Protein AF-0000000087012825 (afdb_homodimer)

Radius of gyration: 25.55 Å; Cα contacts (8 Å, |Δi|>4): 1616; chains: 2; bounding box: 47×76×62 Å

Solvent-accessible surface area (backbone atoms only — not comparable to full-atom values): 30825 Å² total; per-residue (Å²): 127,90,66,39,75,54,65,57,85,79,51,54,89,62,51,55,56,51,92,41,82,36,50,63,44,75,69,40,76,46,19,33,30,73,55,86,37,58,28,36,37,40,29,44,40,74,32,66,80,53,78,85,49,40,23,24,49,21,46,31,57,24,30,38,57,40,18,30,42,52,29,71,35,46,37,30,31,42,36,39,42,23,52,45,76,84,51,49,63,60,33,42,50,26,34,39,52,37,28,62,75,63,64,29,17,44,34,43,46,40,45,29,29,40,79,70,38,76,51,46,30,34,36,21,36,19,26,33,53,31,87,65,88,46,40,45,60,72,49,50,73,69,27,30,33,29,36,36,37,33,45,14,33,40,39,35,23,50,47,32,66,76,37,42,71,61,39,44,73,66,64,48,52,67,68,44,36,56,55,26,48,59,34,61,66,49,34,50,40,52,72,59,37,54,69,36,36,89,54,39,45,12,43,45,62,12,37,77,8,0,48,54,30,35,50,33,30,50,10,52,48,32,59,17,17,27,42,31,42,68,89,48,57,52,64,49,69,50,42,52,54,53,25,57,68,67,75,45,59,50,52,22,14,28,5,35,26,16,32,37,34,32,18,86,44,58,67,63,47,44,72,70,35,80,65,41,37,76,28,36,33,30,31,85,50,73,49,20,27,32,38,64,98,75,47,78,44,80,68,88,52,68,37,40,58,60,54,47,52,35,45,73,72,63,71,98,128,89,64,39,76,53,65,58,86,80,50,55,90,63,51,54,57,52,92,42,82,36,51,63,45,76,69,41,77,46,19,33,31,73,55,87,39,57,26,34,38,39,28,42,40,73,34,67,81,54,79,87,48,40,25,25,49,21,49,31,56,25,29,40,57,40,18,32,44,50,30,71,36,46,38,31,31,42,37,38,41,24,50,42,77,84,50,49,64,62,33,42,50,26,34,39,52,38,27,63,77,64,64,30,17,44,33,42,45,40,44,27,27,40,80,72,38,77,52,48,31,32,38,20,36,20,26,34,52,32,87,66,87,45,39,44,61,72,50,50,74,69,26,31,33,29,36,37,37,30,46,13,34,40,39,36,22,49,46,31,66,76,37,42,69,59,39,46,74,65,64,48,52,68,68,44,38,57,55,28,50,58,34,63,67,49,34,50,38,52,72,60,38,55,70,35,34,88,52,40,45,11,42,43,61,11,36,77,9,0,50,55,31,36,49,34,29,50,10,52,46,31,59,18,19,27,43,32,43,67,88,46,56,51,63,50,70,50,42,52,55,54,24,56,69,66,74,46,58,50,53,22,15,28,4,36,27,19,31,37,35,34,19,87,45,59,66,62,46,44,72,71,36,79,63,42,36,77,27,36,32,31,31,82,52,71,51,20,29,34,36,64,97,75,46,78,45,82,69,87,51,68,39,40,59,60,54,47,52,35,45,73,70,63,71,99

Foldseek 3Di:
DDWWFDQCVVCVVLFQADQFPAFDDVVDADTHHDAPADDKFKDKDKDQPADPARLQVQLQQQQVVQLQFQDQWAEKEKEKEACDPVCVNRSSVNVVVNCVVRVYGYRHYTYTHDYPRPHMMMMMMIMHHDHDGADLLQFDAWWFKKKAFAFQLVVLLRCLRPPVVVQVVLPNDPVLSVVSVVSSVLLHCNVLSNQCVVFFSTKFFFFAQIQQQRLLVSLVSNQWEWEFAPVFGHHDPSLVSSCVSLVHDSRGETGRSMMMGTGPCNVSSPVRHDRMTGTTGTHHDGRWYQYPPPGTGNDGHHHRSVVSVCVVVVVD/DDWWFDQCVVCVVLFQADQFPAFDDVVDADTHHDADADDKFKFKDKDQPADPARLQVQLQQQQVVQLQFQDQWAEKEKEKEACDPVCVNRSSVNNVVNCVVRVYGYRHYTYTHDYPRPHMMMMMMIMHHDHDGAFLLQFDAWWFKKKAFAFQLVVLLRCLRPPVVVLVVLPNDPVLSVVSVVSSVLLHCNVLSNQCVVFFSTKFFFFAQIQQQRQLVSLVSNQWEWEFAPVFGHHDPSLVSSCVSLVHDSRGETGRSMMMGTGPCNVSSPVRHDRMTGTTGTHHDGRWYQYPPPGTGNDGGHHRSVVSVCVVVVVD

InterPro domains:
  IPR010918 PurM-like, C-terminal domain [PF02769] (140-286)
  IPR011854 Carbamoyl dehydratase HypE [PIRSF005644] (16-292)
  IPR011854 Carbamoyl dehydratase HypE [PTHR30303] (19-308)
  IPR016188 PurM-like, N-terminal domain [PF00586] (27-119)
  IPR036676 PurM-like, C-terminal domain superfamily [G3DSA:3.90.650.10] (134-299)
  IPR036676 PurM-like, C-terminal domain superfamily [SSF56042] (135-287)
  IPR036921 PurM-like, N-terminal domain superfamily [G3DSA:3.30.1330.10] (8-133)
  IPR036921 PurM-like, N-terminal domain superfamily [SSF55326] (5-115)

pLDDT: mean 94.84, std 7.54, range [42.16, 98.94]

Sequence (632 aa):
MSFGKVPLKEFLHKIPSGNCEICPSVGEDDAILKTTGPYIIVHSDPITESSVDPGFLSIAVACNDVNMKGAPCKWALTTLLLSSRNSLDRILSGINEACKILGCNVVGGHTEVVINLPSDIVVTTAFSTTDKILTARDAKDGDYIVMVGSAGIEGTWILANQFEDYLLKLGVKKETIESAKRFKYDIIVQEKALKVAEYAVGMHDATEGGVLQAILEIAKLSNLKAVINPKLIPVRKETLEITRALSMDYLRLISSGAFLVITRNPEEVVNKVKESNIIGRLIKGEPSLHLEGVGDFNEDFEEELVRFESSYNGRRMSFGKVPLKEFLHKIPSGNCEICPSVGEDDAILKTTGPYIIVHSDPITESSVDPGFLSIAVACNDVNMKGAPCKWALTTLLLSSRNSLDRILSGINEACKILGCNVVGGHTEVVINLPSDIVVTTAFSTTDKILTARDAKDGDYIVMVGSAGIEGTWILANQFEDYLLKLGVKKETIESAKRFKYDIIVQEKALKVAEYAVGMHDATEGGVLQAILEIAKLSNLKAVINPKLIPVRKETLEITRALSMDYLRLISSGAFLVITRNPEEVVNKVKESNIIGRLIKGEPSLHLEGVGDFNEDFEEELVRFESSYNGRR

Secondary structure (DSSP, 8-state):
---EEPPGGGTGGGS---S-SB--BTTB--EEEE--SSEEEEEEEEE-S--S-HHHHHHHHHHHHHHTTTS---EEEEEEEES-GGGHHHHHHHHHHHHHHHT-EEEEEEEEEPTT-SS-EEEEEEEEEESS---GGG--TT-EEEEES-TTHHHHHHHHHHSHHHHHHTT--HHHHHHHHGGGGGG--HHHHHHHGGGEEEEEE--TTHHHHHHHHHHHHHTSEEEE-GGGS---HHHHHHHHHTT--GGGS--TT-EEEEES-HHHHHHHSSSEEEEEEEESSSSEEEETTTEEE-SPPPPHHHHHHHHHTT--/---EEPPGGGTGGGS---S-SB--BTTB--EEEE--SSEEEEEEEEE-S--S-HHHHHHHHHHHHHHTTTS---EEEEEEEES-GGGHHHHHHHHHHHHHHHT-EEEEEEEEEPTT-SS-EEEEEEEEEESS---GGG--TT-EEEEES-TTHHHHHHHHHHSHHHHHHTT--HHHHHHHHGGGGGG--HHHHHHHGGGEEEEEE--TTHHHHHHHHHHHHHTSEEEE-GGGS---HHHHHHHHHTT--GGGS--TT-EEEEES-HHHHHHHSSSEEEEEEEESSSSEEEETTTEEE-SPPPPHHHHHHHHHTT--

Structure (mmCIF, N/CA/C/O backbone):
data_AF-0000000087012825-model_v1
#
loop_
_entity.id
_entity.type
_entity.pdbx_description
1 polymer 'AIR synthase'
#
loop_
_atom_site.group_PDB
_atom_site.id
_atom_site.type_symbol
_atom_site.label_atom_id
_atom_site.label_alt_id
_atom_site.label_comp_id
_atom_site.label_asym_id
_atom_site.label_entity_id
_atom_site.label_seq_id
_atom_site.pdbx_PDB_ins_code
_atom_site.Cartn_x
_atom_site.Cartn_y
_atom_site.Cartn_z
_atom_site.occupancy
_atom_site.B_iso_or_equiv
_atom_site.auth_seq_id
_atom_site.auth_comp_id
_atom_site.auth_asym_id
_atom_site.auth_atom_id
_atom_site.pdbx_PDB_model_num
ATOM 1 N N . MET A 1 1 ? 1.106 2.938 -26.516 1 45 1 MET A N 1
ATOM 2 C CA . MET A 1 1 ? 1.856 3.082 -25.281 1 45 1 MET A CA 1
ATOM 3 C C . MET A 1 1 ? 1.793 1.801 -24.453 1 45 1 MET A C 1
ATOM 5 O O . MET A 1 1 ? 0.728 1.196 -24.312 1 45 1 MET A O 1
ATOM 9 N N . SER A 1 2 ? 2.898 1.119 -24.297 1 60.81 2 SER A N 1
ATOM 10 C CA . SER A 1 2 ? 2.971 -0.2 -23.672 1 60.81 2 SER A CA 1
ATOM 11 C C . SER A 1 2 ? 2.465 -0.164 -22.234 1 60.81 2 SER A C 1
ATOM 13 O O . SER A 1 2 ? 2.885 0.682 -21.438 1 60.81 2 SER A O 1
ATOM 15 N N . PHE A 1 3 ? 1.189 -0.624 -21.938 1 74.31 3 PHE A N 1
ATOM 16 C CA . PHE A 1 3 ? 0.631 -0.677 -20.594 1 74.31 3 PHE A CA 1
ATOM 17 C C . PHE A 1 3 ? 1.07 -1.947 -19.875 1 74.31 3 PHE A C 1
ATOM 19 O O . PHE A 1 3 ? 1.591 -2.873 -20.5 1 74.31 3 PHE A O 1
ATOM 26 N N . GLY A 1 4 ? 1.051 -1.816 -18.609 1 81.94 4 GLY A N 1
ATOM 27 C CA . GLY A 1 4 ? 1.412 -2.963 -17.797 1 81.94 4 GLY A CA 1
ATOM 28 C C . GLY A 1 4 ? 2.598 -2.697 -16.875 1 81.94 4 GLY A C 1
ATOM 29 O O . GLY A 1 4 ? 2.955 -1.542 -16.641 1 81.94 4 GLY A O 1
ATOM 30 N N . LYS A 1 5 ? 3.092 -3.756 -16.312 1 87.06 5 LYS A N 1
ATOM 31 C CA . LYS A 1 5 ? 4.172 -3.672 -15.336 1 87.06 5 LYS A CA 1
ATOM 32 C C . LYS A 1 5 ? 5.453 -3.139 -15.969 1 87.06 5 LYS A C 1
ATOM 34 O O . LYS A 1 5 ? 5.809 -3.531 -17.078 1 87.06 5 LYS A O 1
ATOM 39 N N . VAL A 1 6 ? 6.129 -2.199 -15.273 1 88.88 6 VAL A N 1
ATOM 40 C CA . VAL A 1 6 ? 7.449 -1.717 -15.672 1 88.88 6 VAL A CA 1
ATOM 41 C C . VAL A 1 6 ? 8.531 -2.566 -15.008 1 88.88 6 VAL A C 1
ATOM 43 O O . VAL A 1 6 ? 8.602 -2.645 -13.781 1 88.88 6 VAL A O 1
ATOM 46 N N . PRO A 1 7 ? 9.32 -3.18 -15.836 1 85.44 7 PRO A N 1
ATOM 47 C CA . PRO A 1 7 ? 10.328 -4.07 -15.258 1 85.44 7 PRO A CA 1
ATOM 48 C C . PRO A 1 7 ? 11.273 -3.346 -14.305 1 85.44 7 PRO A C 1
ATOM 50 O O . PRO A 1 7 ? 11.844 -2.311 -14.656 1 85.44 7 PRO A O 1
ATOM 53 N N . LEU A 1 8 ? 11.484 -3.924 -13.172 1 86.12 8 LEU A N 1
ATOM 54 C CA . LEU A 1 8 ? 12.289 -3.342 -12.102 1 86.12 8 LEU A CA 1
ATOM 55 C C . LEU A 1 8 ? 13.711 -3.074 -12.578 1 86.12 8 LEU A C 1
ATOM 57 O O . LEU A 1 8 ? 14.328 -2.082 -12.18 1 86.12 8 LEU A O 1
ATOM 61 N N . LYS A 1 9 ? 14.242 -3.91 -13.391 1 85.19 9 LYS A N 1
ATOM 62 C CA . LYS A 1 9 ? 15.625 -3.805 -13.844 1 85.19 9 LYS A CA 1
ATOM 63 C C . LYS A 1 9 ? 15.883 -2.459 -14.516 1 85.19 9 LYS A C 1
ATOM 65 O O . LYS A 1 9 ? 17.016 -1.979 -14.539 1 85.19 9 LYS A O 1
ATOM 70 N N . GLU A 1 10 ? 14.852 -1.812 -14.969 1 88.69 10 GLU A N 1
ATOM 71 C CA . GLU A 1 10 ? 14.984 -0.574 -15.727 1 88.69 10 GLU A CA 1
ATOM 72 C C . GLU A 1 10 ? 15.25 0.613 -14.812 1 88.69 10 GLU A C 1
ATOM 74 O O . GLU A 1 10 ? 15.742 1.655 -15.258 1 88.69 10 GLU A O 1
ATOM 79 N N . PHE A 1 11 ? 14.891 0.461 -13.477 1 91.06 11 PHE A N 1
ATOM 80 C CA . PHE A 1 11 ? 14.977 1.663 -12.656 1 91.06 11 PHE A CA 1
ATOM 81 C C . PHE A 1 11 ? 15.445 1.323 -11.25 1 91.06 11 PHE A C 1
ATOM 83 O O . PHE A 1 11 ? 15.477 2.191 -10.375 1 91.06 11 PHE A O 1
ATOM 90 N N . LEU A 1 12 ? 15.82 0.103 -11 1 87.12 12 LEU A N 1
ATOM 91 C CA . LEU A 1 12 ? 16.25 -0.352 -9.68 1 87.12 12 LEU A CA 1
ATOM 92 C C . LEU A 1 12 ? 17.359 0.54 -9.133 1 87.12 12 LEU A C 1
ATOM 94 O O . LEU A 1 12 ? 17.375 0.857 -7.945 1 87.12 12 LEU A O 1
ATOM 98 N N . HIS A 1 13 ? 18.266 0.958 -9.945 1 89.19 13 HIS A N 1
ATOM 99 C CA . HIS A 1 13 ? 19.422 1.747 -9.547 1 89.19 13 HIS A CA 1
ATOM 100 C C . HIS A 1 13 ? 19.016 3.139 -9.078 1 89.19 13 HIS A C 1
ATOM 102 O O . HIS A 1 13 ? 19.797 3.846 -8.453 1 89.19 13 HIS A O 1
ATOM 108 N N . LYS A 1 14 ? 17.828 3.527 -9.383 1 91.94 14 LYS A N 1
ATOM 109 C CA . LYS A 1 14 ? 17.344 4.859 -9.031 1 91.94 14 LYS A CA 1
ATOM 110 C C . LYS A 1 14 ? 16.594 4.84 -7.707 1 91.94 14 LYS A C 1
ATOM 112 O O . LYS A 1 14 ? 16.172 5.887 -7.211 1 91.94 14 LYS A O 1
ATOM 117 N N . ILE A 1 15 ? 16.344 3.707 -7.156 1 89.12 15 ILE A N 1
ATOM 118 C CA . ILE A 1 15 ? 15.586 3.557 -5.922 1 89.12 15 ILE A CA 1
ATOM 119 C C . ILE A 1 15 ? 16.516 3.699 -4.719 1 89.12 15 ILE A C 1
ATOM 121 O O . ILE A 1 15 ? 17.578 3.07 -4.672 1 89.12 15 ILE A O 1
ATOM 125 N N . PRO A 1 16 ? 16.203 4.527 -3.766 1 91.25 16 PRO A N 1
ATOM 126 C CA . PRO A 1 16 ? 16.984 4.652 -2.541 1 91.25 16 PRO A CA 1
ATOM 127 C C . PRO A 1 16 ? 16.781 3.488 -1.576 1 91.25 16 PRO A C 1
ATOM 129 O O . PRO A 1 16 ? 16.25 3.684 -0.474 1 91.25 16 PRO A O 1
ATOM 132 N N . SER A 1 17 ? 17.266 2.33 -1.959 1 91.88 17 SER A N 1
ATOM 133 C CA . SER A 1 17 ? 17.047 1.111 -1.185 1 91.88 17 SER A CA 1
ATOM 134 C C . SER A 1 17 ? 18.188 0.895 -0.182 1 91.88 17 SER A C 1
ATOM 136 O O . SER A 1 17 ? 19.266 1.459 -0.33 1 91.88 17 SER A O 1
ATOM 138 N N . GLY A 1 18 ? 17.859 0.145 0.903 1 92.75 18 GLY A N 1
ATOM 139 C CA . GLY A 1 18 ? 18.828 -0.164 1.95 1 92.75 18 GLY A CA 1
ATOM 140 C C . GLY A 1 18 ? 18.172 -0.494 3.279 1 92.75 18 GLY A C 1
ATOM 141 O O . GLY A 1 18 ? 16.938 -0.589 3.369 1 92.75 18 GLY A O 1
ATOM 142 N N . ASN A 1 19 ? 19.062 -0.797 4.25 1 95.25 19 ASN A N 1
ATOM 143 C CA . ASN A 1 19 ? 18.609 -1.106 5.602 1 95.25 19 ASN A CA 1
ATOM 144 C C . ASN A 1 19 ? 17.656 -2.299 5.617 1 95.25 19 ASN A C 1
ATOM 146 O O . ASN A 1 19 ? 16.578 -2.232 6.215 1 95.25 19 ASN A O 1
ATOM 150 N N . CYS A 1 20 ? 17.922 -3.27 4.84 1 95.62 20 CYS A N 1
ATOM 151 C CA . CYS A 1 20 ? 17.125 -4.488 4.746 1 95.62 20 CYS A CA 1
ATOM 152 C C . CYS A 1 20 ? 18.031 -5.719 4.664 1 95.62 20 CYS A C 1
ATOM 154 O O . CYS A 1 20 ? 19.156 -5.645 4.16 1 95.62 20 CYS A O 1
ATOM 156 N N . GLU A 1 21 ? 17.625 -6.82 5.227 1 95 21 GLU A N 1
ATOM 157 C CA . GLU A 1 21 ? 18.312 -8.102 5.066 1 95 21 GLU A CA 1
ATOM 158 C C . GLU A 1 21 ? 18.156 -8.633 3.645 1 95 21 GLU A C 1
ATOM 160 O O . GLU A 1 21 ? 19.094 -9.18 3.074 1 95 21 GLU A O 1
ATOM 165 N N . ILE A 1 22 ? 16.984 -8.578 3.158 1 94.19 22 ILE A N 1
ATOM 166 C CA . ILE A 1 22 ? 16.656 -8.797 1.755 1 94.19 22 ILE A CA 1
ATOM 167 C C . ILE A 1 22 ? 16 -7.543 1.174 1 94.19 22 ILE A C 1
ATOM 169 O O . ILE A 1 22 ? 14.914 -7.148 1.597 1 94.19 22 ILE A O 1
ATOM 173 N N . CYS A 1 23 ? 16.703 -6.914 0.229 1 93.19 23 CYS A N 1
ATOM 174 C CA . CYS A 1 23 ? 16.266 -5.676 -0.406 1 93.19 23 CYS A CA 1
ATOM 175 C C . CYS A 1 23 ? 15.695 -5.945 -1.794 1 93.19 23 CYS A C 1
ATOM 177 O O . CYS A 1 23 ? 15.805 -7.062 -2.307 1 93.19 23 CYS A O 1
ATOM 179 N N . PRO A 1 24 ? 14.984 -4.977 -2.359 1 87.75 24 PRO A N 1
ATOM 180 C CA . PRO A 1 24 ? 14.406 -5.164 -3.689 1 87.75 24 PRO A CA 1
ATOM 181 C C . PRO A 1 24 ? 15.43 -5.609 -4.727 1 87.75 24 PRO A C 1
ATOM 183 O O . PRO A 1 24 ? 16.531 -5.059 -4.789 1 87.75 24 PRO A O 1
ATOM 186 N N . SER A 1 25 ? 15.031 -6.562 -5.453 1 88.06 25 SER A N 1
ATOM 187 C CA . SER A 1 25 ? 15.805 -7.098 -6.57 1 88.06 25 SER A CA 1
ATOM 188 C C . SER A 1 25 ? 14.914 -7.871 -7.539 1 88.06 25 SER A C 1
ATOM 190 O O . SER A 1 25 ? 13.789 -8.234 -7.199 1 88.06 25 SER A O 1
ATOM 192 N N . VAL A 1 26 ? 15.445 -8.039 -8.742 1 80.75 26 VAL A N 1
ATOM 193 C CA . VAL A 1 26 ? 14.703 -8.828 -9.711 1 80.75 26 VAL A CA 1
ATOM 194 C C . VAL A 1 26 ? 14.438 -10.227 -9.156 1 80.75 26 VAL A C 1
ATOM 196 O O . VAL A 1 26 ? 15.367 -10.906 -8.719 1 80.75 26 VAL A O 1
ATOM 199 N N . GLY A 1 27 ? 13.195 -10.531 -9.094 1 81.94 27 GLY A N 1
ATOM 200 C CA . GLY A 1 27 ? 12.836 -11.852 -8.602 1 81.94 27 GLY A CA 1
ATOM 201 C C . GLY A 1 27 ? 12.562 -11.875 -7.109 1 81.94 27 GLY A C 1
ATOM 202 O O . GLY A 1 27 ? 12.055 -12.867 -6.578 1 81.94 27 GLY A O 1
ATOM 203 N N . GLU A 1 28 ? 12.969 -10.836 -6.477 1 86.62 28 GLU A N 1
ATOM 204 C CA . GLU A 1 28 ? 12.68 -10.695 -5.055 1 86.62 28 GLU A CA 1
ATOM 205 C C . GLU A 1 28 ? 11.422 -9.859 -4.828 1 86.62 28 GLU A C 1
ATOM 207 O O . GLU A 1 28 ? 11.453 -8.633 -4.973 1 86.62 28 GLU A O 1
ATOM 212 N N . ASP A 1 29 ? 10.352 -10.492 -4.422 1 85.5 29 ASP A N 1
ATOM 213 C CA . ASP A 1 29 ? 9.062 -9.797 -4.375 1 85.5 29 ASP A CA 1
ATOM 214 C C . ASP A 1 29 ? 8.781 -9.266 -2.971 1 85.5 29 ASP A C 1
ATOM 216 O O . ASP A 1 29 ? 7.906 -8.422 -2.787 1 85.5 29 ASP A O 1
ATOM 220 N N . ASP A 1 30 ? 9.492 -9.805 -2.01 1 88.19 30 ASP A N 1
ATOM 221 C CA . ASP A 1 30 ? 9.32 -9.359 -0.63 1 88.19 30 ASP A CA 1
ATOM 222 C C . ASP A 1 30 ? 10.602 -8.719 -0.095 1 88.19 30 ASP A C 1
ATOM 224 O O . ASP A 1 30 ? 11.695 -9.031 -0.561 1 88.19 30 ASP A O 1
ATOM 228 N N . ALA A 1 31 ? 10.43 -7.887 0.853 1 93 31 ALA A N 1
ATOM 229 C CA . ALA A 1 31 ? 11.562 -7.441 1.664 1 93 31 ALA A CA 1
ATOM 230 C C . ALA A 1 31 ? 11.57 -8.133 3.023 1 93 31 ALA A C 1
ATOM 232 O O . ALA A 1 31 ? 10.516 -8.508 3.541 1 93 31 ALA A O 1
ATOM 233 N N . ILE A 1 32 ? 12.734 -8.398 3.527 1 96.31 32 ILE A N 1
ATOM 234 C CA . ILE A 1 32 ? 12.922 -8.859 4.898 1 96.31 32 ILE A CA 1
ATOM 235 C C . ILE A 1 32 ? 13.719 -7.82 5.688 1 96.31 32 ILE A C 1
ATOM 237 O O . ILE A 1 32 ? 14.812 -7.418 5.273 1 96.31 32 ILE A O 1
ATOM 241 N N . LEU A 1 33 ? 13.125 -7.383 6.754 1 96.88 33 LEU A N 1
ATOM 242 C CA . LEU A 1 33 ? 13.688 -6.312 7.566 1 96.88 33 LEU A CA 1
ATOM 243 C C . LEU A 1 33 ? 13.977 -6.797 8.984 1 96.88 33 LEU A C 1
ATOM 245 O O . LEU A 1 33 ? 13.234 -7.617 9.523 1 96.88 33 LEU A O 1
ATOM 249 N N . LYS A 1 34 ? 14.977 -6.246 9.578 1 95.56 34 LYS A N 1
ATOM 250 C CA . LYS A 1 34 ? 15.289 -6.582 10.961 1 95.56 34 LYS A CA 1
ATOM 251 C C . LYS A 1 34 ? 14.516 -5.699 11.938 1 95.56 34 LYS A C 1
ATOM 253 O O . LYS A 1 34 ? 14.438 -4.484 11.75 1 95.56 34 LYS A O 1
ATOM 258 N N . THR A 1 35 ? 13.922 -6.367 12.922 1 92.06 35 THR A N 1
ATOM 259 C CA . THR A 1 35 ? 13.211 -5.602 13.938 1 92.06 35 THR A CA 1
ATOM 260 C C . THR A 1 35 ? 14.164 -5.156 15.047 1 92.06 35 THR A C 1
ATOM 262 O O . THR A 1 35 ? 15.102 -5.875 15.398 1 92.06 35 THR A O 1
ATOM 265 N N . THR A 1 36 ? 13.969 -3.922 15.531 1 87.62 36 THR A N 1
ATOM 266 C CA . THR A 1 36 ? 14.781 -3.428 16.641 1 87.62 36 THR A CA 1
ATOM 267 C C . THR A 1 36 ? 13.914 -3.186 17.875 1 87.62 36 THR A C 1
ATOM 269 O O . THR A 1 36 ? 14.391 -2.639 18.875 1 87.62 36 THR A O 1
ATOM 272 N N . GLY A 1 37 ? 12.68 -3.504 17.891 1 89.12 37 GLY A N 1
ATOM 273 C CA . GLY A 1 37 ? 11.766 -3.301 19 1 89.12 37 GLY A CA 1
ATOM 274 C C . GLY A 1 37 ? 10.57 -4.234 18.969 1 89.12 37 GLY A C 1
ATOM 275 O O . GLY A 1 37 ? 10.359 -4.949 17.984 1 89.12 37 GLY A O 1
ATOM 276 N N . PRO A 1 38 ? 9.789 -4.16 20.062 1 94.69 38 PRO A N 1
ATOM 277 C CA . PRO A 1 38 ? 8.688 -5.117 20.203 1 94.69 38 PRO A CA 1
ATOM 278 C C . PRO A 1 38 ? 7.457 -4.727 19.391 1 94.69 38 PRO A C 1
ATOM 280 O O . PRO A 1 38 ? 6.52 -5.52 19.266 1 94.69 38 PRO A O 1
ATOM 283 N N . TYR A 1 39 ? 7.441 -3.471 18.812 1 96.69 39 TYR A N 1
ATOM 284 C CA . TYR A 1 39 ? 6.25 -3.025 18.094 1 96.69 39 TYR A CA 1
ATOM 285 C C . TYR A 1 39 ? 6.602 -2.525 16.703 1 96.69 39 TYR A C 1
ATOM 287 O O . TYR A 1 39 ? 7.672 -1.954 16.5 1 96.69 39 TYR A O 1
ATOM 295 N N . ILE A 1 40 ? 5.695 -2.777 15.797 1 97.19 40 ILE A N 1
ATOM 296 C CA . ILE A 1 40 ? 5.758 -2.264 14.438 1 97.19 40 ILE A CA 1
ATOM 297 C C . ILE A 1 40 ? 4.715 -1.165 14.25 1 97.19 40 ILE A C 1
ATOM 299 O O . ILE A 1 40 ? 3.549 -1.338 14.617 1 97.19 40 ILE A O 1
ATOM 303 N N . ILE A 1 41 ? 5.105 -0.011 13.781 1 97.5 41 ILE A N 1
ATOM 304 C CA . ILE A 1 41 ? 4.207 1.055 13.352 1 97.5 41 ILE A CA 1
ATOM 305 C C . ILE A 1 41 ? 4.027 1 11.836 1 97.5 41 ILE A C 1
ATOM 307 O O . ILE A 1 41 ? 5.008 0.931 11.094 1 97.5 41 ILE A O 1
ATOM 311 N N . VAL A 1 42 ? 2.795 1.031 11.352 1 97.62 42 VAL A N 1
ATOM 312 C CA . VAL A 1 42 ? 2.594 0.94 9.906 1 97.62 42 VAL A CA 1
ATOM 313 C C . VAL A 1 42 ? 1.449 1.858 9.484 1 97.62 42 VAL A C 1
ATOM 315 O O . VAL A 1 42 ? 0.484 2.041 10.227 1 97.62 42 VAL A O 1
ATOM 318 N N . HIS A 1 43 ? 1.571 2.467 8.32 1 97.38 43 HIS A N 1
ATOM 319 C CA . HIS A 1 43 ? 0.599 3.389 7.742 1 97.38 43 HIS A CA 1
ATOM 320 C C . HIS A 1 43 ? 0.654 3.365 6.215 1 97.38 43 HIS A C 1
ATOM 322 O O . HIS A 1 43 ? 1.729 3.215 5.633 1 97.38 43 HIS A O 1
ATOM 328 N N . SER A 1 44 ? -0.5 3.447 5.559 1 96.94 44 SER A N 1
ATOM 329 C CA . SER A 1 44 ? -0.55 3.557 4.105 1 96.94 44 SER A CA 1
ATOM 330 C C . SER A 1 44 ? -1.439 4.715 3.666 1 96.94 44 SER A C 1
ATOM 332 O O . SER A 1 44 ? -2.506 4.941 4.242 1 96.94 44 SER A O 1
ATOM 334 N N . ASP A 1 45 ? -0.973 5.438 2.68 1 95.31 45 ASP A N 1
ATOM 335 C CA . ASP A 1 45 ? -1.736 6.562 2.145 1 95.31 45 ASP A CA 1
ATOM 336 C C . ASP A 1 45 ? -1.442 6.766 0.659 1 95.31 45 ASP A C 1
ATOM 338 O O . ASP A 1 45 ? -0.297 6.633 0.224 1 95.31 45 ASP A O 1
ATOM 342 N N . PRO A 1 46 ? -2.486 7.145 -0.118 1 96.12 46 PRO A N 1
ATOM 343 C CA . PRO A 1 46 ? -2.281 7.449 -1.536 1 96.12 46 PRO A CA 1
ATOM 344 C C . PRO A 1 46 ? -2.154 8.945 -1.806 1 96.12 46 PRO A C 1
ATOM 346 O O . PRO A 1 46 ? -2.658 9.766 -1.029 1 96.12 46 PRO A O 1
ATOM 349 N N . ILE A 1 47 ? -1.416 9.297 -2.822 1 95.69 47 ILE A N 1
ATOM 350 C CA . ILE A 1 47 ? -1.486 10.594 -3.488 1 95.69 47 ILE A CA 1
ATOM 351 C C . ILE A 1 47 ? -2.178 10.445 -4.84 1 95.69 47 ILE A C 1
ATOM 353 O O . ILE A 1 47 ? -1.635 9.82 -5.758 1 95.69 47 ILE A O 1
ATOM 357 N N . THR A 1 48 ? -3.41 10.961 -5.004 1 89.81 48 THR A N 1
ATOM 358 C CA . THR A 1 48 ? -4.203 10.742 -6.211 1 89.81 48 THR A CA 1
ATOM 359 C C . THR A 1 48 ? -4.34 12.031 -7.004 1 89.81 48 THR A C 1
ATOM 361 O O . THR A 1 48 ? -4.688 12.008 -8.188 1 89.81 48 THR A O 1
ATOM 364 N N . GLU A 1 49 ? -4.301 13.227 -6.477 1 71.06 49 GLU A N 1
ATOM 365 C CA . GLU A 1 49 ? -4.633 14.484 -7.137 1 71.06 49 GLU A CA 1
ATOM 366 C C . GLU A 1 49 ? -3.391 15.344 -7.352 1 71.06 49 GLU A C 1
ATOM 368 O O . GLU A 1 49 ? -3.443 16.359 -8.047 1 71.06 49 GLU A O 1
ATOM 373 N N . SER A 1 50 ? -2.348 14.938 -6.844 1 63.47 50 SER A N 1
ATOM 374 C CA . SER A 1 50 ? -1.253 15.906 -6.875 1 63.47 50 SER A CA 1
ATOM 375 C C . SER A 1 50 ? -0.432 15.773 -8.156 1 63.47 50 SER A C 1
ATOM 377 O O . SER A 1 50 ? 0.156 14.719 -8.414 1 63.47 50 SER A O 1
ATOM 379 N N . SER A 1 51 ? -0.458 16.875 -8.812 1 68.19 51 SER A N 1
ATOM 380 C CA . SER A 1 51 ? 0.368 16.906 -10.016 1 68.19 51 SER A CA 1
ATOM 381 C C . SER A 1 51 ? 1.729 17.531 -9.734 1 68.19 51 SER A C 1
ATOM 383 O O . SER A 1 51 ? 2.658 17.391 -10.531 1 68.19 51 SER A O 1
ATOM 385 N N . VAL A 1 52 ? 1.948 18.141 -8.672 1 85.44 52 VAL A N 1
ATOM 386 C CA . VAL A 1 52 ? 3.158 18.953 -8.531 1 85.44 52 VAL A CA 1
ATOM 387 C C . VAL A 1 52 ? 4.344 18.047 -8.211 1 85.44 52 VAL A C 1
ATOM 389 O O . VAL A 1 52 ? 5.348 18.047 -8.922 1 85.44 52 VAL A O 1
ATOM 392 N N . ASP A 1 53 ? 4.379 17.172 -7.262 1 94.5 53 ASP A N 1
ATOM 393 C CA . ASP A 1 53 ? 5.441 16.25 -6.879 1 94.5 53 ASP A CA 1
ATOM 394 C C . ASP A 1 53 ? 4.891 15.094 -6.047 1 94.5 53 ASP A C 1
ATOM 396 O O . ASP A 1 53 ? 5.207 14.969 -4.859 1 94.5 53 ASP A O 1
ATOM 400 N N . PRO A 1 54 ? 4.234 14.297 -6.793 1 96.31 54 PRO A N 1
ATOM 401 C CA . PRO A 1 54 ? 3.566 13.227 -6.047 1 96.31 54 PRO A CA 1
ATOM 402 C C . PRO A 1 54 ? 4.555 12.266 -5.379 1 96.31 54 PRO A C 1
ATOM 404 O O . PRO A 1 54 ? 4.234 11.672 -4.352 1 96.31 54 PRO A O 1
ATOM 407 N N . GLY A 1 55 ? 5.789 12.102 -5.949 1 97.38 55 GLY A N 1
ATOM 408 C CA . GLY A 1 55 ? 6.797 11.25 -5.332 1 97.38 55 GLY A CA 1
ATOM 409 C C . GLY A 1 55 ? 7.254 11.758 -3.977 1 97.38 55 GLY A C 1
ATOM 410 O O . GLY A 1 55 ? 7.223 11.023 -2.988 1 97.38 55 GLY A O 1
ATOM 411 N N . PHE A 1 56 ? 7.609 13.039 -3.934 1 97.94 56 PHE A N 1
ATOM 412 C CA . PHE A 1 56 ? 8.047 13.68 -2.695 1 97.94 56 PHE A CA 1
ATOM 413 C C . PHE A 1 56 ? 6.93 13.656 -1.656 1 97.94 56 PHE A C 1
ATOM 415 O O . PHE A 1 56 ? 7.148 13.258 -0.511 1 97.94 56 PHE A O 1
ATOM 422 N N . LEU A 1 57 ? 5.781 14.055 -2.09 1 97.81 57 LEU A N 1
ATOM 423 C CA . LEU A 1 57 ? 4.645 14.203 -1.188 1 97.81 57 LEU A CA 1
ATOM 424 C C . LEU A 1 57 ? 4.234 12.859 -0.6 1 97.81 57 LEU A C 1
ATOM 426 O O . LEU A 1 57 ? 3.887 12.773 0.58 1 97.81 57 LEU A O 1
ATOM 430 N N . SER A 1 58 ? 4.254 11.836 -1.403 1 97.75 58 SER A N 1
ATOM 431 C CA . SER A 1 58 ? 3.809 10.516 -0.965 1 97.75 58 SER A CA 1
ATOM 432 C C . SER A 1 58 ? 4.664 10 0.189 1 97.75 58 SER A C 1
ATOM 434 O O . SER A 1 58 ? 4.141 9.438 1.154 1 97.75 58 SER A O 1
ATOM 436 N N . ILE A 1 59 ? 5.965 10.203 0.114 1 98.5 59 ILE A N 1
ATOM 437 C CA . ILE A 1 59 ? 6.879 9.781 1.168 1 98.5 59 ILE A CA 1
ATOM 438 C C . ILE A 1 59 ? 6.703 10.672 2.395 1 98.5 59 ILE A C 1
ATOM 440 O O . ILE A 1 59 ? 6.57 10.172 3.516 1 98.5 59 ILE A O 1
ATOM 444 N N . ALA A 1 60 ? 6.664 11.93 2.18 1 98.25 60 ALA A N 1
ATOM 445 C CA . ALA A 1 60 ? 6.602 12.906 3.264 1 98.25 60 ALA A CA 1
ATOM 446 C C . ALA A 1 60 ? 5.375 12.68 4.141 1 98.25 60 ALA A C 1
ATOM 448 O O . ALA A 1 60 ? 5.488 12.57 5.363 1 98.25 60 ALA A O 1
ATOM 449 N N . VAL A 1 61 ? 4.215 12.586 3.527 1 97.5 61 VAL A N 1
ATOM 450 C CA . VAL A 1 61 ? 2.963 12.539 4.273 1 97.5 61 VAL A CA 1
ATOM 451 C C . VAL A 1 61 ? 2.818 11.18 4.961 1 97.5 61 VAL A C 1
ATOM 453 O O . VAL A 1 61 ? 2.35 11.102 6.102 1 97.5 61 VAL A O 1
ATOM 456 N N . ALA A 1 62 ? 3.193 10.125 4.301 1 98 62 ALA A N 1
ATOM 457 C CA . ALA A 1 62 ? 3.133 8.805 4.926 1 98 62 ALA A CA 1
ATOM 458 C C . ALA A 1 62 ? 4.062 8.727 6.133 1 98 62 ALA A C 1
ATOM 460 O O . ALA A 1 62 ? 3.693 8.18 7.172 1 98 62 ALA A O 1
ATOM 461 N N . CYS A 1 63 ? 5.238 9.242 6.008 1 98.62 63 CYS A N 1
ATOM 462 C CA . CYS A 1 63 ? 6.215 9.203 7.09 1 98.62 63 CYS A CA 1
ATOM 463 C C . CYS A 1 63 ? 5.789 10.102 8.242 1 98.62 63 CYS A C 1
ATOM 465 O O . CYS A 1 63 ? 6.062 9.797 9.406 1 98.62 63 CYS A O 1
ATOM 467 N N . ASN A 1 64 ? 5.109 11.227 7.914 1 98.69 64 ASN A N 1
ATOM 468 C CA . ASN A 1 64 ? 4.566 12.062 8.977 1 98.69 64 ASN A CA 1
ATOM 469 C C . ASN A 1 64 ? 3.703 11.258 9.938 1 98.69 64 ASN A C 1
ATOM 471 O O . ASN A 1 64 ? 3.779 11.445 11.156 1 98.69 64 ASN A O 1
ATOM 475 N N . ASP A 1 65 ? 2.891 10.398 9.414 1 97.75 65 ASP A N 1
ATOM 476 C CA . ASP A 1 65 ? 2.018 9.578 10.25 1 97.75 65 ASP A CA 1
ATOM 477 C C . ASP A 1 65 ? 2.832 8.688 11.18 1 97.75 65 ASP A C 1
ATOM 479 O O . ASP A 1 65 ? 2.506 8.547 12.359 1 97.75 65 ASP A O 1
ATOM 483 N N . VAL A 1 66 ? 3.857 8.047 10.688 1 98.06 66 VAL A N 1
ATOM 484 C CA . VAL A 1 66 ? 4.734 7.223 11.516 1 98.06 66 VAL A CA 1
ATOM 485 C C . VAL A 1 66 ? 5.344 8.078 12.625 1 98.06 66 VAL A C 1
ATOM 487 O O . VAL A 1 66 ? 5.422 7.637 13.773 1 98.06 66 VAL A O 1
ATOM 490 N N . ASN A 1 67 ? 5.75 9.273 12.289 1 98.56 67 ASN A N 1
ATOM 491 C CA . ASN A 1 67 ? 6.359 10.188 13.25 1 98.56 67 ASN A CA 1
ATOM 492 C C . ASN A 1 67 ? 5.402 10.531 14.383 1 98.56 67 ASN A C 1
ATOM 494 O O . ASN A 1 67 ? 5.832 10.758 15.516 1 98.56 67 ASN A O 1
ATOM 498 N N . MET A 1 68 ? 4.062 10.539 14.109 1 97.94 68 MET A N 1
ATOM 499 C CA . MET A 1 68 ? 3.066 10.844 15.133 1 97.94 68 MET A CA 1
ATOM 500 C C . MET A 1 68 ? 3.068 9.789 16.234 1 97.94 68 MET A C 1
ATOM 502 O O . MET A 1 68 ? 2.496 9.992 17.297 1 97.94 68 MET A O 1
ATOM 506 N N . LYS A 1 69 ? 3.697 8.664 15.945 1 97.56 69 LYS A N 1
ATOM 507 C CA . LYS A 1 69 ? 3.789 7.605 16.953 1 97.56 69 LYS A CA 1
ATOM 508 C C . LYS A 1 69 ? 5.133 7.645 17.672 1 97.56 69 LYS A C 1
ATOM 510 O O . LYS A 1 69 ? 5.469 6.723 18.406 1 97.56 69 LYS A O 1
ATOM 515 N N . GLY A 1 70 ? 5.887 8.68 17.406 1 97.31 70 GLY A N 1
ATOM 516 C CA . GLY A 1 70 ? 7.098 8.953 18.172 1 97.31 70 GLY A CA 1
ATOM 517 C C . GLY A 1 70 ? 8.32 8.227 17.625 1 97.31 70 GLY A C 1
ATOM 518 O O . GLY A 1 70 ? 9.32 8.07 18.328 1 97.31 70 GLY A O 1
ATOM 519 N N . ALA A 1 71 ? 8.281 7.73 16.438 1 97.62 71 ALA A N 1
ATOM 520 C CA . ALA A 1 71 ? 9.391 6.984 15.852 1 97.62 71 ALA A CA 1
ATOM 521 C C . ALA A 1 71 ? 9.805 7.586 14.508 1 97.62 71 ALA A C 1
ATOM 523 O O . ALA A 1 71 ? 8.969 8.141 13.789 1 97.62 71 ALA A O 1
ATOM 524 N N . PRO A 1 72 ? 11.086 7.555 14.211 1 98.25 72 PRO A N 1
ATOM 525 C CA . PRO A 1 72 ? 11.469 7.934 12.852 1 98.25 72 PRO A CA 1
ATOM 526 C C . PRO A 1 72 ? 10.969 6.945 11.797 1 98.25 72 PRO A C 1
ATOM 528 O O . PRO A 1 72 ? 10.852 5.75 12.07 1 98.25 72 PRO A O 1
ATOM 531 N N . CYS A 1 73 ? 10.625 7.43 10.656 1 98.5 73 CYS A N 1
ATOM 532 C CA . CYS A 1 73 ? 10.289 6.547 9.547 1 98.5 73 CYS A CA 1
ATOM 533 C C . CYS A 1 73 ? 11.523 5.805 9.047 1 98.5 73 CYS A C 1
ATOM 535 O O . CYS A 1 73 ? 12.516 6.426 8.648 1 98.5 73 CYS A O 1
ATOM 537 N N . LYS A 1 74 ? 11.5 4.492 9.016 1 98.25 74 LYS A N 1
ATOM 538 C CA . LYS A 1 74 ? 12.68 3.721 8.633 1 98.25 74 LYS A CA 1
ATOM 539 C C . LYS A 1 74 ? 12.562 3.215 7.199 1 98.25 74 LYS A C 1
ATOM 541 O O . LYS A 1 74 ? 13.555 3.174 6.465 1 98.25 74 LYS A O 1
ATOM 546 N N . TRP A 1 75 ? 11.344 2.781 6.863 1 98.25 75 TRP A N 1
ATOM 547 C CA . TRP A 1 75 ? 11.156 2.104 5.586 1 98.25 75 TRP A CA 1
ATOM 548 C C . TRP A 1 75 ? 9.883 2.584 4.895 1 98.25 75 TRP A C 1
ATOM 550 O O . TRP A 1 75 ? 8.953 3.057 5.555 1 98.25 75 TRP A O 1
ATOM 560 N N . ALA A 1 76 ? 9.883 2.445 3.596 1 98.31 76 ALA A N 1
ATOM 561 C CA . ALA A 1 76 ? 8.695 2.715 2.789 1 98.31 76 ALA A CA 1
ATOM 562 C C . ALA A 1 76 ? 8.555 1.696 1.66 1 98.31 76 ALA A C 1
ATOM 564 O O . ALA A 1 76 ? 9.555 1.227 1.112 1 98.31 76 ALA A O 1
ATOM 565 N N . LEU A 1 77 ? 7.344 1.271 1.389 1 98.06 77 LEU A N 1
ATOM 566 C CA . LEU A 1 77 ? 6.973 0.616 0.14 1 98.06 77 LEU A CA 1
ATOM 567 C C . LEU A 1 77 ? 6.16 1.556 -0.744 1 98.06 77 LEU A C 1
ATOM 569 O O . LEU A 1 77 ? 5.238 2.225 -0.267 1 98.06 77 LEU A O 1
ATOM 573 N N . THR A 1 78 ? 6.496 1.569 -2.059 1 97.88 78 THR A N 1
ATOM 574 C CA . THR A 1 78 ? 5.785 2.475 -2.953 1 97.88 78 THR A CA 1
ATOM 575 C C . THR A 1 78 ? 5.188 1.711 -4.133 1 97.88 78 THR A C 1
ATOM 577 O O . THR A 1 78 ? 5.887 0.945 -4.801 1 97.88 78 THR A O 1
ATOM 580 N N . THR A 1 79 ? 3.938 1.827 -4.312 1 97.75 79 THR A N 1
ATOM 581 C CA . THR A 1 79 ? 3.25 1.364 -5.512 1 97.75 79 THR A CA 1
ATOM 582 C C . THR A 1 79 ? 2.963 2.531 -6.453 1 97.75 79 THR A C 1
ATOM 584 O O . THR A 1 79 ? 2.164 3.412 -6.133 1 97.75 79 THR A O 1
ATOM 587 N N . LEU A 1 80 ? 3.641 2.512 -7.625 1 97.38 80 LEU A N 1
ATOM 588 C CA . LEU A 1 80 ? 3.496 3.568 -8.617 1 97.38 80 LEU A CA 1
ATOM 589 C C . LEU A 1 80 ? 2.541 3.143 -9.734 1 97.38 80 LEU A C 1
ATOM 591 O O . LEU A 1 80 ? 2.842 2.221 -10.492 1 97.38 80 LEU A O 1
ATOM 595 N N . LEU A 1 81 ? 1.393 3.752 -9.766 1 96.62 81 LEU A N 1
ATOM 596 C CA . LEU A 1 81 ? 0.446 3.611 -10.867 1 96.62 81 LEU A CA 1
ATOM 597 C C . LEU A 1 81 ? 0.528 4.805 -11.812 1 96.62 81 LEU A C 1
ATOM 599 O O . LEU A 1 81 ? 0.09 5.906 -11.469 1 96.62 81 LEU A O 1
ATOM 603 N N . LEU A 1 82 ? 1.078 4.562 -13.008 1 95.81 82 LEU A N 1
ATOM 604 C CA . LEU A 1 82 ? 1.452 5.648 -13.906 1 95.81 82 LEU A CA 1
ATOM 605 C C . LEU A 1 82 ? 0.461 5.766 -15.062 1 95.81 82 LEU A C 1
ATOM 607 O O . LEU A 1 82 ? 0.004 4.754 -15.602 1 95.81 82 LEU A O 1
ATOM 611 N N . SER A 1 83 ? 0.103 7.055 -15.414 1 92.56 83 SER A N 1
ATOM 612 C CA . SER A 1 83 ? -0.641 7.305 -16.641 1 92.56 83 SER A CA 1
ATOM 613 C C . SER A 1 83 ? 0.255 7.168 -17.859 1 92.56 83 SER A C 1
ATOM 615 O O . SER A 1 83 ? -0.22 6.844 -18.953 1 92.56 83 SER A O 1
ATOM 617 N N . SER A 1 84 ? 1.498 7.461 -17.672 1 93 84 SER A N 1
ATOM 618 C CA . SER A 1 84 ? 2.523 7.355 -18.703 1 93 84 SER A CA 1
ATOM 619 C C . SER A 1 84 ? 3.881 7.008 -18.094 1 93 84 SER A C 1
ATOM 621 O O . SER A 1 84 ? 4.227 7.488 -17.016 1 93 84 SER A O 1
ATOM 623 N N . ARG A 1 85 ? 4.605 6.242 -18.844 1 93.81 85 ARG A N 1
ATOM 624 C CA . ARG A 1 85 ? 5.945 5.871 -18.391 1 93.81 85 ARG A CA 1
ATOM 625 C C . ARG A 1 85 ? 6.828 7.102 -18.234 1 93.81 85 ARG A C 1
ATOM 627 O O . ARG A 1 85 ? 7.809 7.078 -17.484 1 93.81 85 ARG A O 1
ATOM 634 N N . ASN A 1 86 ? 6.477 8.188 -18.891 1 94 86 ASN A N 1
ATOM 635 C CA . ASN A 1 86 ? 7.281 9.398 -18.906 1 94 86 ASN A CA 1
ATOM 636 C C . ASN A 1 86 ? 7.363 10.047 -17.531 1 94 86 ASN A C 1
ATOM 638 O O . ASN A 1 86 ? 8.242 10.883 -17.281 1 94 86 ASN A O 1
ATOM 642 N N . SER A 1 87 ? 6.465 9.719 -16.656 1 93.88 87 SER A N 1
ATOM 643 C CA . SER A 1 87 ? 6.426 10.344 -15.344 1 93.88 87 SER A CA 1
ATOM 644 C C . SER A 1 87 ? 7.332 9.625 -14.352 1 93.88 87 SER A C 1
ATOM 646 O O . SER A 1 87 ? 7.609 10.133 -13.266 1 93.88 87 SER A O 1
ATOM 648 N N . LEU A 1 88 ? 7.848 8.477 -14.711 1 96.12 88 LEU A N 1
ATOM 649 C CA . LEU A 1 88 ? 8.531 7.586 -13.773 1 96.12 88 LEU A CA 1
ATOM 650 C C . LEU A 1 88 ? 9.742 8.273 -13.156 1 96.12 88 LEU A C 1
ATOM 652 O O . LEU A 1 88 ? 9.875 8.32 -11.93 1 96.12 88 LEU A O 1
ATOM 656 N N . ASP A 1 89 ? 10.578 8.867 -13.969 1 96.44 89 ASP A N 1
ATOM 657 C CA . ASP A 1 89 ? 11.82 9.453 -13.484 1 96.44 89 ASP A CA 1
ATOM 658 C C . ASP A 1 89 ? 11.547 10.602 -12.516 1 96.44 89 ASP A C 1
ATOM 660 O O . ASP A 1 89 ? 12.234 10.742 -11.508 1 96.44 89 ASP A O 1
ATOM 664 N N . ARG A 1 90 ? 10.609 11.414 -12.859 1 95.62 90 ARG A N 1
ATOM 665 C CA . ARG A 1 90 ? 10.258 12.547 -12 1 95.62 90 ARG A CA 1
ATOM 666 C C . ARG A 1 90 ? 9.734 12.07 -10.648 1 95.62 90 ARG A C 1
ATOM 668 O O . ARG A 1 90 ? 10.094 12.625 -9.609 1 95.62 90 ARG A O 1
ATOM 675 N N . ILE A 1 91 ? 8.883 11.109 -10.672 1 96.94 91 ILE A N 1
ATOM 676 C CA . ILE A 1 91 ? 8.297 10.578 -9.445 1 96.94 91 ILE A CA 1
ATOM 677 C C . ILE A 1 91 ? 9.398 9.961 -8.578 1 96.94 91 ILE A C 1
ATOM 679 O O . ILE A 1 91 ? 9.461 10.203 -7.375 1 96.94 91 ILE A O 1
ATOM 683 N N . LEU A 1 92 ? 10.312 9.227 -9.211 1 97.62 92 LEU A N 1
ATOM 684 C CA . LEU A 1 92 ? 11.414 8.602 -8.492 1 97.62 92 LEU A CA 1
ATOM 685 C C . LEU A 1 92 ? 12.336 9.656 -7.883 1 97.62 92 LEU A C 1
ATOM 687 O O . LEU A 1 92 ? 12.836 9.484 -6.77 1 97.62 92 LEU A O 1
ATOM 691 N N . SER A 1 93 ? 12.57 10.695 -8.594 1 97.62 93 SER A N 1
ATOM 692 C CA . SER A 1 93 ? 13.398 11.789 -8.086 1 97.62 93 SER A CA 1
ATOM 693 C C . SER A 1 93 ? 12.797 12.383 -6.816 1 97.62 93 SER A C 1
ATOM 695 O O . SER A 1 93 ? 13.523 12.672 -5.859 1 97.62 93 SER A O 1
ATOM 697 N N . GLY A 1 94 ? 11.484 12.633 -6.832 1 97.62 94 GLY A N 1
ATOM 698 C CA . GLY A 1 94 ? 10.805 13.125 -5.645 1 97.62 94 GLY A CA 1
ATOM 699 C C . GLY A 1 94 ? 10.891 12.172 -4.465 1 97.62 94 GLY A C 1
ATOM 700 O O . GLY A 1 94 ? 11.125 12.602 -3.334 1 97.62 94 GLY A O 1
ATOM 701 N N . ILE A 1 95 ? 10.719 10.891 -4.762 1 98.25 95 ILE A N 1
ATOM 702 C CA . ILE A 1 95 ? 10.828 9.867 -3.73 1 98.25 95 ILE A CA 1
ATOM 703 C C . ILE A 1 95 ? 12.234 9.898 -3.123 1 98.25 95 ILE A C 1
ATOM 705 O O . ILE A 1 95 ? 12.383 9.922 -1.899 1 98.25 95 ILE A O 1
ATOM 709 N N . ASN A 1 96 ? 13.242 9.938 -3.955 1 98.25 96 ASN A N 1
ATOM 710 C CA . ASN A 1 96 ? 14.633 9.977 -3.514 1 98.25 96 ASN A CA 1
ATOM 711 C C . ASN A 1 96 ? 14.906 11.188 -2.637 1 98.25 96 ASN A C 1
ATOM 713 O O . ASN A 1 96 ? 15.578 11.078 -1.609 1 98.25 96 ASN A O 1
ATOM 717 N N . GLU A 1 97 ? 14.422 12.305 -3.025 1 98.25 97 GLU A N 1
ATOM 718 C CA . GLU A 1 97 ? 14.633 13.539 -2.287 1 98.25 97 GLU A CA 1
ATOM 719 C C . GLU A 1 97 ? 14.047 13.453 -0.879 1 98.25 97 GLU A C 1
ATOM 721 O O . GLU A 1 97 ? 14.727 13.781 0.1 1 98.25 97 GLU A O 1
ATOM 726 N N . ALA A 1 98 ? 12.812 13.055 -0.763 1 98.44 98 ALA A N 1
ATOM 727 C CA . ALA A 1 98 ? 12.156 12.945 0.54 1 98.44 98 ALA A CA 1
ATOM 728 C C . ALA A 1 98 ? 12.859 11.914 1.418 1 98.44 98 ALA A C 1
ATOM 730 O O . ALA A 1 98 ? 13.086 12.148 2.607 1 98.44 98 ALA A O 1
ATOM 731 N N . CYS A 1 99 ? 13.227 10.758 0.845 1 98.56 99 CYS A N 1
ATOM 732 C CA . CYS A 1 99 ? 13.906 9.703 1.595 1 98.56 99 CYS A CA 1
ATOM 733 C C . CYS A 1 99 ? 15.242 10.195 2.141 1 98.56 99 CYS A C 1
ATOM 735 O O . CYS A 1 99 ? 15.617 9.852 3.26 1 98.56 99 CYS A O 1
ATOM 737 N N . LYS A 1 100 ? 15.922 10.938 1.35 1 98.19 100 LYS A N 1
ATOM 738 C CA . LYS A 1 100 ? 17.203 11.484 1.786 1 98.19 100 LYS A CA 1
ATOM 739 C C . LYS A 1 100 ? 17.031 12.391 3.002 1 98.19 100 LYS A C 1
ATOM 741 O O . LYS A 1 100 ? 17.797 12.312 3.957 1 98.19 100 LYS A O 1
ATOM 746 N N . ILE A 1 101 ? 16.047 13.242 3 1 98.38 101 ILE A N 1
ATOM 747 C CA . ILE A 1 101 ? 15.789 14.172 4.094 1 98.38 101 ILE A CA 1
ATOM 748 C C . ILE A 1 101 ? 15.383 13.391 5.344 1 98.38 101 ILE A C 1
ATOM 750 O O . ILE A 1 101 ? 15.828 13.703 6.449 1 98.38 101 ILE A O 1
ATOM 754 N N . LEU A 1 102 ? 14.562 12.352 5.195 1 98.62 102 LEU A N 1
ATOM 755 C CA . LEU A 1 102 ? 13.961 11.617 6.305 1 98.62 102 LEU A CA 1
ATOM 756 C C . LEU A 1 102 ? 14.914 10.547 6.824 1 98.62 102 LEU A C 1
ATOM 758 O O . LEU A 1 102 ? 14.75 10.055 7.945 1 98.62 102 LEU A O 1
ATOM 762 N N . GLY A 1 103 ? 15.828 10.125 6 1 98.19 103 GLY A N 1
ATOM 763 C CA . GLY A 1 103 ? 16.719 9.031 6.352 1 98.19 103 GLY A CA 1
ATOM 764 C C . GLY A 1 103 ? 16.047 7.668 6.258 1 98.19 103 GLY A C 1
ATOM 765 O O . GLY A 1 103 ? 16.391 6.746 7 1 98.19 103 GLY A O 1
ATOM 766 N N . CYS A 1 104 ? 15.078 7.52 5.449 1 97.88 104 CYS A N 1
ATOM 767 C CA . CYS A 1 104 ? 14.414 6.234 5.281 1 97.88 104 CYS A CA 1
ATOM 768 C C . CYS A 1 104 ? 14.758 5.609 3.938 1 97.88 104 CYS A C 1
ATOM 770 O O . CYS A 1 104 ? 15.406 6.242 3.102 1 97.88 104 CYS A O 1
ATOM 772 N N . ASN A 1 105 ? 14.414 4.316 3.756 1 98.25 105 ASN A N 1
ATOM 773 C CA . ASN A 1 105 ? 14.734 3.557 2.553 1 98.25 105 ASN A CA 1
ATOM 774 C C . ASN A 1 105 ? 13.484 2.93 1.938 1 98.25 105 ASN A C 1
ATOM 776 O O . ASN A 1 105 ? 12.57 2.525 2.658 1 98.25 105 ASN A O 1
ATOM 780 N N . VAL A 1 106 ? 13.438 2.947 0.634 1 97.88 106 VAL A N 1
ATOM 781 C CA . VAL A 1 106 ? 12.414 2.178 -0.07 1 97.88 106 VAL A CA 1
ATOM 782 C C . VAL A 1 106 ? 12.82 0.708 -0.127 1 97.88 106 VAL A C 1
ATOM 784 O O . VAL A 1 106 ? 13.867 0.367 -0.684 1 97.88 106 VAL A O 1
ATOM 787 N N . VAL A 1 107 ? 11.953 -0.182 0.414 1 97.12 107 VAL A N 1
ATOM 788 C CA . VAL A 1 107 ? 12.383 -1.569 0.567 1 97.12 107 VAL A CA 1
ATOM 789 C C . VAL A 1 107 ? 11.523 -2.477 -0.312 1 97.12 107 VAL A C 1
ATOM 791 O O . VAL A 1 107 ? 11.664 -3.699 -0.278 1 97.12 107 VAL A O 1
ATOM 794 N N . GLY A 1 108 ? 10.633 -1.938 -1.074 1 94.81 108 GLY A N 1
ATOM 795 C CA . GLY A 1 108 ? 9.766 -2.688 -1.973 1 94.81 108 GLY A CA 1
ATOM 796 C C . GLY A 1 108 ? 8.727 -1.824 -2.656 1 94.81 108 GLY A C 1
ATOM 797 O O . GLY A 1 108 ? 8.68 -0.612 -2.441 1 94.81 108 GLY A O 1
ATOM 798 N N . GLY A 1 109 ? 7.914 -2.523 -3.471 1 94.38 109 GLY A N 1
ATOM 799 C CA . GLY A 1 109 ? 6.863 -1.811 -4.176 1 94.38 109 GLY A CA 1
ATOM 800 C C . GLY A 1 109 ? 6.492 -2.449 -5.504 1 94.38 109 GLY A C 1
ATOM 801 O O . GLY A 1 109 ? 6.641 -3.66 -5.676 1 94.38 109 GLY A O 1
ATOM 802 N N . HIS A 1 110 ? 5.801 -1.688 -6.277 1 94.5 110 HIS A N 1
ATOM 803 C CA . HIS A 1 110 ? 5.305 -2.07 -7.598 1 94.5 110 HIS A CA 1
ATOM 804 C C . HIS A 1 110 ? 5.176 -0.855 -8.508 1 94.5 110 HIS A C 1
ATOM 806 O O . HIS A 1 110 ? 4.828 0.236 -8.055 1 94.5 110 HIS A O 1
ATOM 812 N N . THR A 1 111 ? 5.531 -1.037 -9.766 1 94.69 111 THR A N 1
ATOM 813 C CA . THR A 1 111 ? 5.395 0.031 -10.75 1 94.69 111 THR A CA 1
ATOM 814 C C . THR A 1 111 ? 4.691 -0.478 -12 1 94.69 111 THR A C 1
ATOM 816 O O . THR A 1 111 ? 5.121 -1.466 -12.602 1 94.69 111 THR A O 1
ATOM 819 N N . GLU A 1 112 ? 3.66 0.224 -12.414 1 93.69 112 GLU A N 1
ATOM 820 C CA . GLU A 1 112 ? 2.93 -0.199 -13.602 1 93.69 112 GLU A CA 1
ATOM 821 C C . GLU A 1 112 ? 2.268 0.99 -14.297 1 93.69 112 GLU A C 1
ATOM 823 O O . GLU A 1 112 ? 1.8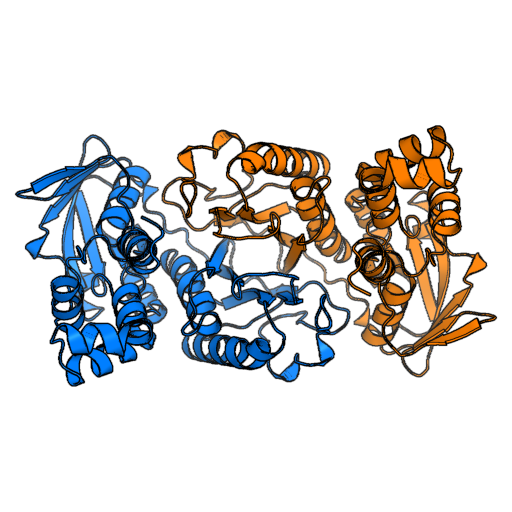66 1.952 -13.641 1 93.69 112 GLU A O 1
ATOM 828 N N . VAL A 1 113 ? 2.254 0.939 -15.648 1 93.19 113 VAL A N 1
ATOM 829 C CA . VAL A 1 113 ? 1.445 1.868 -16.438 1 93.19 113 VAL A CA 1
ATOM 830 C C . VAL A 1 113 ? 0.014 1.346 -16.531 1 93.19 113 VAL A C 1
ATOM 832 O O . VAL A 1 113 ? -0.214 0.233 -17.016 1 93.19 113 VAL A O 1
ATOM 835 N N . VAL A 1 114 ? -0.952 2.098 -16.016 1 91 114 VAL A N 1
ATOM 836 C CA . VAL A 1 114 ? -2.359 1.712 -16 1 91 114 VAL A CA 1
ATOM 837 C C . VAL A 1 114 ? -3.096 2.42 -17.141 1 91 114 VAL A C 1
ATOM 839 O O . VAL A 1 114 ? -3.031 3.645 -17.266 1 91 114 VAL A O 1
ATOM 842 N N . ILE A 1 115 ? -3.863 1.678 -17.891 1 84.5 115 ILE A N 1
ATOM 843 C CA . ILE A 1 115 ? -4.555 2.193 -19.062 1 84.5 115 ILE A CA 1
ATOM 844 C C . ILE A 1 115 ? -5.629 3.189 -18.641 1 84.5 115 ILE A C 1
ATOM 846 O O . ILE A 1 115 ? -6.418 2.912 -17.734 1 84.5 115 ILE A O 1
ATOM 850 N N . ASN A 1 116 ? -5.676 4.348 -19.266 1 87.38 116 ASN A N 1
ATOM 851 C CA . ASN A 1 116 ? -6.699 5.375 -19.109 1 87.38 116 ASN A CA 1
ATOM 852 C C . ASN A 1 116 ? -6.688 5.965 -17.703 1 87.38 116 ASN A C 1
ATOM 854 O O . ASN A 1 116 ? -7.715 6.441 -17.219 1 87.38 116 ASN A O 1
ATOM 858 N N . LEU A 1 117 ? -5.586 5.805 -17 1 90.38 117 LEU A N 1
ATOM 859 C CA . LEU A 1 117 ? -5.461 6.453 -15.703 1 90.38 117 LEU A CA 1
ATOM 860 C C . LEU A 1 117 ? -5.391 7.969 -15.852 1 90.38 117 LEU A C 1
ATOM 862 O O . LEU A 1 117 ? -4.574 8.484 -16.625 1 90.38 117 LEU A O 1
ATOM 866 N N . PRO A 1 118 ? -6.312 8.695 -15.164 1 87.94 118 PRO A N 1
ATOM 867 C CA . PRO A 1 118 ? -6.387 10.141 -15.375 1 87.94 118 PRO A CA 1
ATOM 868 C C . PRO A 1 118 ? -5.125 10.867 -14.914 1 87.94 118 PRO A C 1
ATOM 870 O O . PRO A 1 118 ? -4.762 11.898 -15.484 1 87.94 118 PRO A O 1
ATOM 873 N N . SER A 1 119 ? -4.566 10.453 -13.859 1 91.12 119 SER A N 1
ATOM 874 C CA . SER A 1 119 ? -3.346 11.016 -13.289 1 91.12 119 SER A CA 1
ATOM 875 C C . SER A 1 119 ? -2.545 9.953 -12.539 1 91.12 119 SER A C 1
ATOM 877 O O . SER A 1 119 ? -3.092 8.93 -12.133 1 91.12 119 SER A O 1
ATOM 879 N N . ASP A 1 120 ? -1.214 10.219 -12.414 1 94.69 120 ASP A N 1
ATOM 880 C CA . ASP A 1 120 ? -0.372 9.289 -11.664 1 94.69 120 ASP A CA 1
ATOM 881 C C . ASP A 1 120 ? -0.854 9.148 -10.219 1 94.69 120 ASP A C 1
ATOM 883 O O . ASP A 1 120 ? -1.309 10.125 -9.617 1 94.69 120 ASP A O 1
ATOM 887 N N . ILE A 1 121 ? -0.795 7.988 -9.719 1 96.38 121 ILE A N 1
ATOM 888 C CA . ILE A 1 121 ? -1.131 7.703 -8.328 1 96.38 121 ILE A CA 1
ATOM 889 C C . ILE A 1 121 ? 0.052 7.027 -7.641 1 96.38 121 ILE A C 1
ATOM 891 O O . ILE A 1 121 ? 0.638 6.086 -8.18 1 96.38 121 ILE A O 1
ATOM 895 N N . VAL A 1 122 ? 0.48 7.508 -6.535 1 97.69 122 VAL A N 1
ATOM 896 C CA . VAL A 1 122 ? 1.535 6.898 -5.734 1 97.69 122 VAL A CA 1
ATOM 897 C C . VAL A 1 122 ? 0.973 6.469 -4.379 1 97.69 122 VAL A C 1
ATOM 899 O O . VAL A 1 122 ? 0.514 7.309 -3.598 1 97.69 122 VAL A O 1
ATOM 902 N N . VAL A 1 123 ? 0.944 5.191 -4.117 1 98 123 VAL A N 1
ATOM 903 C CA . VAL A 1 123 ? 0.543 4.66 -2.82 1 98 123 VAL A CA 1
ATOM 904 C C . VAL A 1 123 ? 1.782 4.281 -2.014 1 98 123 VAL A C 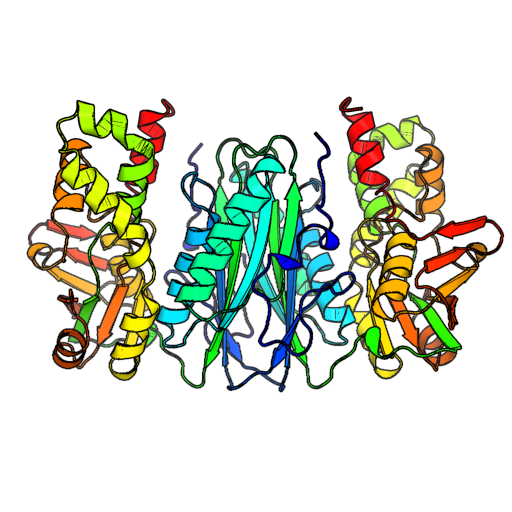1
ATOM 906 O O . VAL A 1 123 ? 2.59 3.459 -2.453 1 98 123 VAL A O 1
ATOM 909 N N . THR A 1 124 ? 1.902 4.883 -0.861 1 98.38 124 THR A N 1
ATOM 910 C CA . THR A 1 124 ? 3.08 4.641 -0.033 1 98.38 124 THR A CA 1
ATOM 911 C C . THR A 1 124 ? 2.682 4.039 1.312 1 98.38 124 THR A C 1
ATOM 913 O O . THR A 1 124 ? 1.748 4.516 1.959 1 98.38 124 THR A O 1
ATOM 916 N N . THR A 1 125 ? 3.285 2.957 1.664 1 98.44 125 THR A N 1
ATOM 917 C CA . THR A 1 125 ? 3.229 2.4 3.012 1 98.44 125 THR A CA 1
ATOM 918 C C . THR A 1 125 ? 4.516 2.703 3.775 1 98.44 125 THR A C 1
ATOM 920 O O . THR A 1 125 ? 5.602 2.307 3.354 1 98.44 125 THR A O 1
ATOM 923 N N . ALA A 1 126 ? 4.387 3.426 4.852 1 98.31 126 ALA A N 1
ATOM 924 C CA . ALA A 1 126 ? 5.52 3.771 5.707 1 98.31 126 ALA A CA 1
ATOM 925 C C . ALA A 1 126 ? 5.492 2.971 7.008 1 98.31 126 ALA A C 1
ATOM 927 O O . ALA A 1 126 ? 4.418 2.67 7.535 1 98.31 126 ALA A O 1
ATOM 928 N N . PHE A 1 127 ? 6.613 2.59 7.539 1 95.75 127 PHE A N 1
ATOM 929 C CA . PHE A 1 127 ? 6.578 1.868 8.805 1 95.75 127 PHE A CA 1
ATOM 930 C C . PHE A 1 127 ? 7.922 1.969 9.523 1 95.75 127 PHE A C 1
ATOM 932 O O . PHE A 1 127 ? 8.906 2.434 8.945 1 95.75 127 PHE A O 1
ATOM 939 N N . SER A 1 128 ? 7.938 1.664 10.719 1 97.75 128 SER A N 1
ATOM 940 C CA . SER A 1 128 ? 9.062 1.671 11.656 1 97.75 128 SER A CA 1
ATOM 941 C C . SER A 1 128 ? 8.836 0.685 12.797 1 97.75 128 SER A C 1
ATOM 943 O O . SER A 1 128 ? 7.859 -0.069 12.789 1 97.75 128 SER A O 1
ATOM 945 N N . THR A 1 129 ? 9.82 0.572 13.648 1 96.81 129 THR A N 1
ATOM 946 C CA . THR A 1 129 ? 9.695 -0.155 14.906 1 96.81 129 THR A CA 1
ATOM 947 C C . THR A 1 129 ? 9.852 0.791 16.094 1 96.81 129 THR A C 1
ATOM 949 O O . THR A 1 129 ? 10.43 1.871 15.961 1 96.81 129 THR A O 1
ATOM 952 N N . THR A 1 130 ? 9.242 0.412 17.156 1 95.88 130 THR A N 1
ATOM 953 C CA . THR A 1 130 ? 9.305 1.241 18.359 1 95.88 130 THR A CA 1
ATOM 954 C C . THR A 1 130 ? 9.203 0.384 19.609 1 95.88 130 THR A C 1
ATOM 956 O O . THR A 1 130 ? 8.852 -0.796 19.547 1 95.88 130 THR A O 1
ATOM 959 N N . ASP A 1 131 ? 9.633 0.991 20.734 1 95.12 131 ASP A N 1
ATOM 960 C CA . ASP A 1 131 ? 9.516 0.306 22.016 1 95.12 131 ASP A CA 1
ATOM 961 C C . ASP A 1 131 ? 8.398 0.912 22.859 1 95.12 131 ASP A C 1
ATOM 963 O O . ASP A 1 131 ? 8.141 0.452 23.984 1 95.12 131 ASP A O 1
ATOM 967 N N . LYS A 1 132 ? 7.762 1.937 22.312 1 93.25 132 LYS A N 1
ATOM 968 C CA . LYS A 1 132 ? 6.711 2.609 23.062 1 93.25 132 LYS A CA 1
ATOM 969 C C . LYS A 1 132 ? 5.461 2.812 22.203 1 93.25 132 LYS A C 1
ATOM 971 O O . LYS A 1 132 ? 5.551 2.875 20.984 1 93.25 132 LYS A O 1
ATOM 976 N N . ILE A 1 133 ? 4.32 2.881 22.891 1 94.06 133 ILE A N 1
ATOM 977 C CA . ILE A 1 133 ? 3.049 3.172 22.234 1 94.06 133 ILE A CA 1
ATOM 978 C C . ILE A 1 133 ? 2.588 4.578 22.609 1 94.06 133 ILE A C 1
ATOM 980 O O . ILE A 1 133 ? 2.398 4.887 23.797 1 94.06 133 ILE A O 1
ATOM 984 N N . LEU A 1 134 ? 2.51 5.422 21.672 1 94.56 134 LEU A N 1
ATOM 985 C CA . LEU A 1 134 ? 1.976 6.77 21.797 1 94.56 134 LEU A CA 1
ATOM 986 C C . LEU A 1 134 ? 0.585 6.871 21.188 1 94.56 134 LEU A C 1
ATOM 988 O O . LEU A 1 134 ? 0.414 6.629 19.984 1 94.56 134 LEU A O 1
ATOM 992 N N . THR A 1 135 ? -0.434 7.223 21.953 1 94.31 135 THR A N 1
ATOM 993 C CA . THR A 1 135 ? -1.791 7.316 21.438 1 94.31 135 THR A CA 1
ATOM 994 C C . THR A 1 135 ? -2.59 8.375 22.188 1 94.31 135 THR A C 1
ATOM 996 O O . THR A 1 135 ? -2.457 8.516 23.406 1 94.31 135 THR A O 1
ATOM 999 N N . ALA A 1 136 ? -3.418 9.062 21.453 1 94.12 136 ALA A N 1
ATOM 1000 C CA . ALA A 1 136 ? -4.277 10.094 22.031 1 94.12 136 ALA A CA 1
ATOM 1001 C C . ALA A 1 136 ? -5.359 9.469 22.922 1 94.12 136 ALA A C 1
ATOM 1003 O O . ALA A 1 136 ? -6.012 10.172 23.703 1 94.12 136 ALA A O 1
ATOM 1004 N N . ARG A 1 137 ? -5.527 8.203 22.859 1 94.94 137 ARG A N 1
ATOM 1005 C CA . ARG A 1 137 ? -6.492 7.5 23.703 1 94.94 137 ARG A CA 1
ATOM 1006 C C . ARG A 1 137 ? -6.113 7.605 25.172 1 94.94 137 ARG A C 1
ATOM 1008 O O . ARG A 1 137 ? -6.965 7.449 26.047 1 94.94 137 ARG A O 1
ATOM 1015 N N . ASP A 1 138 ? -4.867 7.91 25.453 1 96.44 138 ASP A N 1
ATOM 1016 C CA . ASP A 1 138 ? -4.371 7.996 26.828 1 96.44 138 ASP A CA 1
ATOM 1017 C C . ASP A 1 138 ? -4.523 9.414 27.375 1 96.44 138 ASP A C 1
ATOM 1019 O O . ASP A 1 138 ? -4.125 9.688 28.516 1 96.44 138 ASP A O 1
ATOM 1023 N N . ALA A 1 139 ? -5.105 10.305 26.562 1 98 139 ALA A N 1
ATOM 1024 C CA . ALA A 1 139 ? -5.332 11.68 27.016 1 98 139 ALA A CA 1
ATOM 1025 C C . ALA A 1 139 ? -6.301 11.727 28.188 1 98 139 ALA A C 1
ATOM 1027 O O . ALA A 1 139 ? -7.152 10.844 28.328 1 98 139 ALA A O 1
ATOM 1028 N N . LYS A 1 140 ? -6.125 12.711 29.016 1 98.25 140 LYS A N 1
ATOM 1029 C CA . LYS A 1 140 ? -6.984 12.906 30.188 1 98.25 140 LYS A CA 1
ATOM 1030 C C . LYS A 1 140 ? -7.516 14.336 30.25 1 98.25 140 LYS A C 1
ATOM 1032 O O . LYS A 1 140 ? -7.004 15.227 29.562 1 98.25 140 LYS A O 1
ATOM 1037 N N . ASP A 1 141 ? -8.523 14.453 31.141 1 98.56 141 ASP A N 1
ATOM 1038 C CA . ASP A 1 141 ? -9.086 15.773 31.406 1 98.56 141 ASP A CA 1
ATOM 1039 C C . ASP A 1 141 ? -8 16.75 31.859 1 98.56 141 ASP A C 1
ATOM 1041 O O . ASP A 1 141 ? -7.254 16.469 32.812 1 98.56 141 ASP A O 1
ATOM 1045 N N . GLY A 1 142 ? -7.922 17.844 31.141 1 98.62 142 GLY A N 1
ATOM 1046 C CA . GLY A 1 142 ? -6.965 18.875 31.531 1 98.62 142 GLY A CA 1
ATOM 1047 C C . GLY A 1 142 ? -5.723 18.891 30.656 1 98.62 142 GLY A C 1
ATOM 1048 O O . GLY A 1 142 ? -4.953 19.844 30.688 1 98.62 142 GLY A O 1
ATOM 1049 N N . ASP A 1 143 ? -5.488 17.844 29.875 1 98.88 143 ASP A N 1
ATOM 1050 C CA . ASP A 1 143 ? -4.324 17.812 29 1 98.88 143 ASP A CA 1
ATOM 1051 C C . ASP A 1 143 ? -4.363 18.969 28 1 98.88 143 ASP A C 1
ATOM 1053 O O . ASP A 1 143 ? -5.441 19.391 27.578 1 98.88 143 ASP A O 1
ATOM 1057 N N . TYR A 1 144 ? -3.191 19.438 27.594 1 98.88 144 TYR A N 1
ATOM 1058 C CA . TYR A 1 144 ? -3.078 20.562 26.672 1 98.88 144 TYR A CA 1
ATOM 1059 C C . TYR A 1 144 ? -2.969 20.078 25.234 1 98.88 144 TYR A C 1
ATOM 1061 O O . TYR A 1 144 ? -2.533 18.953 24.984 1 98.88 144 TYR A O 1
ATOM 1069 N N . ILE A 1 145 ? -3.42 20.906 24.344 1 98.94 145 ILE A N 1
ATOM 1070 C CA . ILE A 1 145 ? -3.188 20.719 22.922 1 98.94 145 ILE A CA 1
ATOM 1071 C C . ILE A 1 145 ? -2.199 21.766 22.422 1 98.94 145 ILE A C 1
ATOM 1073 O O . ILE A 1 145 ? -2.482 22.969 22.469 1 98.94 145 ILE A O 1
ATOM 1077 N N . VAL A 1 146 ? -1.055 21.359 21.984 1 98.94 146 VAL A N 1
ATOM 1078 C CA . VAL A 1 146 ? -0.056 22.219 21.359 1 98.94 146 VAL A CA 1
ATOM 1079 C C . VAL A 1 146 ? -0.003 21.969 19.859 1 98.94 146 VAL A C 1
ATOM 1081 O O . VAL A 1 146 ? 0.04 20.812 19.422 1 98.94 146 VAL A O 1
ATOM 1084 N N . MET A 1 147 ? -0.107 22.984 19.109 1 98.88 147 MET A N 1
ATOM 1085 C CA . MET A 1 147 ? 0.102 22.859 17.672 1 98.88 147 MET A CA 1
ATOM 1086 C C . MET A 1 147 ? 1.549 23.172 17.312 1 98.88 147 MET A C 1
ATOM 1088 O O . MET A 1 147 ? 2.113 24.172 17.766 1 98.88 147 MET A O 1
ATOM 1092 N N . VAL A 1 148 ? 2.178 22.312 16.609 1 98.81 148 VAL A N 1
ATOM 1093 C CA . VAL A 1 148 ? 3.512 22.5 16.047 1 98.81 148 VAL A CA 1
ATOM 1094 C C . VAL A 1 148 ? 3.414 22.672 14.539 1 98.81 148 VAL A C 1
ATOM 1096 O O . VAL A 1 148 ? 2.738 21.906 13.859 1 98.81 148 VAL A O 1
ATOM 1099 N N . GLY A 1 149 ? 4.117 23.641 14.008 1 98.62 149 GLY A N 1
ATOM 1100 C CA . GLY A 1 149 ? 3.945 24.016 12.609 1 98.62 149 GLY A CA 1
ATOM 1101 C C . GLY A 1 149 ? 2.781 24.953 12.391 1 98.62 149 GLY A C 1
ATOM 1102 O O . GLY A 1 149 ? 2.162 25.422 13.352 1 98.62 149 GLY A O 1
ATOM 1103 N N . SER A 1 150 ? 2.473 25.281 11.102 1 98.69 150 SER A N 1
ATOM 1104 C CA . SER A 1 150 ? 1.448 26.266 10.758 1 98.69 150 SER A CA 1
ATOM 1105 C C . SER A 1 150 ? 0.347 25.641 9.906 1 98.69 150 SER A C 1
ATOM 1107 O O . SER A 1 150 ? 0.591 24.672 9.172 1 98.69 150 SER A O 1
ATOM 1109 N N . ALA A 1 151 ? -0.823 26.203 10.023 1 98.69 151 ALA A N 1
ATOM 1110 C CA . ALA A 1 151 ? -1.978 25.703 9.273 1 98.69 151 ALA A CA 1
ATOM 1111 C C . ALA A 1 151 ? -1.779 25.891 7.773 1 98.69 151 ALA A C 1
ATOM 1113 O O . ALA A 1 151 ? -1.23 26.906 7.336 1 98.69 151 ALA A O 1
ATOM 1114 N N . GLY A 1 152 ? -2.154 24.875 7.02 1 98.62 152 GLY A N 1
ATOM 1115 C CA . GLY A 1 152 ? -2.318 25 5.578 1 98.62 152 GLY A CA 1
ATOM 1116 C C . GLY A 1 152 ? -1.01 24.891 4.816 1 98.62 152 GLY A C 1
ATOM 1117 O O . GLY A 1 152 ? -0.932 25.266 3.648 1 98.62 152 GLY A O 1
ATOM 1118 N N . ILE A 1 153 ? 0.026 24.375 5.414 1 98.5 153 ILE A N 1
ATOM 1119 C CA . ILE A 1 153 ? 1.347 24.344 4.793 1 98.5 153 ILE A CA 1
ATOM 1120 C C . ILE A 1 153 ? 1.275 23.594 3.469 1 98.5 153 ILE A C 1
ATOM 1122 O O . ILE A 1 153 ? 1.637 24.125 2.418 1 98.5 153 ILE A O 1
ATOM 1126 N N . GLU A 1 154 ? 0.817 22.406 3.467 1 97.88 154 GLU A N 1
ATOM 1127 C CA . GLU A 1 154 ? 0.736 21.609 2.25 1 97.88 154 GLU A CA 1
ATOM 1128 C C . GLU A 1 154 ? -0.192 22.25 1.225 1 97.88 154 GLU A C 1
ATOM 1130 O O . GLU A 1 154 ? 0.157 22.359 0.048 1 97.88 154 GLU A O 1
ATOM 1135 N N . GLY A 1 155 ? -1.379 22.609 1.691 1 97.31 155 GLY A N 1
ATOM 1136 C CA . GLY A 1 155 ? -2.334 23.234 0.787 1 97.31 155 GLY A CA 1
ATOM 1137 C C . GLY A 1 155 ? -1.794 24.484 0.114 1 97.31 155 GLY A C 1
ATOM 1138 O O . GLY A 1 155 ? -2.002 24.688 -1.084 1 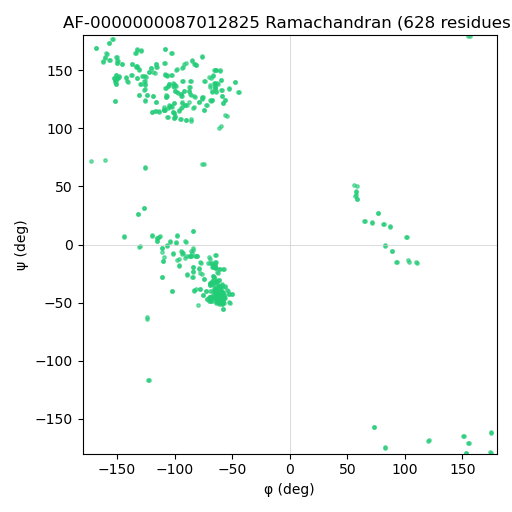97.31 155 GLY A O 1
ATOM 1139 N N . THR A 1 156 ? -1.142 25.312 0.875 1 98.31 156 THR A N 1
ATOM 1140 C CA . THR A 1 156 ? -0.556 26.531 0.34 1 98.31 156 THR A CA 1
ATOM 1141 C C . THR A 1 156 ? 0.511 26.219 -0.702 1 98.31 156 THR A C 1
ATOM 1143 O O . THR A 1 156 ? 0.582 26.859 -1.746 1 98.31 156 THR A O 1
ATOM 1146 N N . TRP A 1 157 ? 1.326 25.219 -0.382 1 98 157 TRP A N 1
ATOM 1147 C CA . TRP A 1 157 ? 2.35 24.781 -1.323 1 98 157 TRP A CA 1
ATOM 1148 C C . TRP A 1 157 ? 1.721 24.312 -2.631 1 98 157 TRP A C 1
ATOM 1150 O O . TRP A 1 157 ? 2.188 24.656 -3.715 1 98 157 TRP A O 1
ATOM 1160 N N . ILE A 1 158 ? 0.643 23.516 -2.547 1 96.44 158 ILE A N 1
ATOM 1161 C CA . ILE A 1 158 ? -0.041 23 -3.725 1 96.44 158 ILE A CA 1
ATOM 1162 C C . ILE A 1 158 ? -0.625 24.156 -4.535 1 96.44 158 ILE A C 1
ATOM 1164 O O . ILE A 1 158 ? -0.415 24.234 -5.746 1 96.44 158 ILE A O 1
ATOM 1168 N N . LEU A 1 159 ? -1.29 25.062 -3.881 1 96.69 159 LEU A N 1
ATOM 1169 C CA . LEU A 1 159 ? -1.945 26.188 -4.539 1 96.69 159 LEU A CA 1
ATOM 1170 C C . LEU A 1 159 ? -0.925 27.062 -5.246 1 96.69 159 LEU A C 1
ATOM 1172 O O . LEU A 1 159 ? -1.146 27.5 -6.383 1 96.69 159 LEU A O 1
ATOM 1176 N N . ALA A 1 160 ? 0.171 27.344 -4.594 1 97.75 160 ALA A N 1
ATOM 1177 C CA . ALA A 1 160 ? 1.208 28.203 -5.148 1 97.75 160 ALA A CA 1
ATOM 1178 C C . ALA A 1 160 ? 1.798 27.609 -6.422 1 97.75 160 ALA A C 1
ATOM 1180 O O . ALA A 1 160 ? 2.143 28.344 -7.355 1 97.75 160 ALA A O 1
ATOM 1181 N N . ASN A 1 161 ? 1.925 26.328 -6.457 1 96.38 161 ASN A N 1
ATOM 1182 C CA . ASN A 1 161 ? 2.543 25.656 -7.598 1 96.38 161 ASN A CA 1
ATOM 1183 C C . ASN A 1 161 ? 1.544 25.438 -8.734 1 96.38 161 ASN A C 1
ATOM 1185 O O . ASN A 1 161 ? 1.875 25.641 -9.906 1 96.38 161 ASN A O 1
ATOM 1189 N N . GLN A 1 162 ? 0.346 25.094 -8.43 1 93.62 162 GLN A N 1
ATOM 1190 C CA . GLN A 1 162 ? -0.613 24.672 -9.445 1 93.62 162 GLN A CA 1
ATOM 1191 C C . GLN A 1 162 ? -1.386 25.859 -10.008 1 93.62 162 GLN A C 1
ATOM 1193 O O . GLN A 1 162 ? -1.853 25.812 -11.148 1 93.62 162 GLN A O 1
ATOM 1198 N N . PHE A 1 163 ? -1.505 26.938 -9.219 1 95.06 163 PHE A N 1
ATOM 1199 C CA . PHE A 1 163 ? -2.389 28.016 -9.625 1 95.06 163 PHE A CA 1
ATOM 1200 C C . PHE A 1 163 ? -1.647 29.344 -9.625 1 95.06 163 PHE A C 1
ATOM 1202 O O . PHE A 1 163 ? -2.223 30.375 -9.273 1 95.06 163 PHE A O 1
ATOM 1209 N N . GLU A 1 164 ? -0.426 29.328 -9.898 1 96.5 164 GLU A N 1
ATOM 1210 C CA . GLU A 1 164 ? 0.411 30.531 -9.859 1 96.5 164 GLU A CA 1
ATOM 1211 C C . GLU A 1 164 ? -0.192 31.656 -10.703 1 96.5 164 GLU A C 1
ATOM 1213 O O . GLU A 1 164 ? -0.354 32.781 -10.227 1 96.5 164 GLU A O 1
ATOM 1218 N N . ASP A 1 165 ? -0.569 31.344 -11.961 1 97.06 165 ASP A N 1
ATOM 1219 C CA . ASP A 1 165 ? -1.092 32.344 -12.867 1 97.06 165 ASP A CA 1
ATOM 1220 C C . ASP A 1 165 ? -2.396 32.938 -12.336 1 97.06 165 ASP A C 1
ATOM 1222 O O . ASP A 1 165 ? -2.613 34.156 -12.422 1 97.06 165 ASP A O 1
ATOM 1226 N N . TYR A 1 166 ? -3.209 32.062 -11.859 1 96.62 166 TYR A N 1
ATOM 1227 C CA . TYR A 1 166 ? -4.492 32.5 -11.328 1 96.62 166 TYR A CA 1
ATOM 1228 C C . TYR A 1 166 ? -4.297 33.375 -10.102 1 96.62 166 TYR A C 1
ATOM 1230 O O . TYR A 1 166 ? -4.977 34.406 -9.953 1 96.62 166 TYR A O 1
ATOM 1238 N N . LEU A 1 167 ? -3.389 33.062 -9.258 1 98.12 167 LEU A N 1
ATOM 1239 C CA . LEU A 1 167 ? -3.084 33.844 -8.055 1 98.12 167 LEU A CA 1
ATOM 1240 C C . LEU A 1 167 ? -2.551 35.219 -8.406 1 98.12 167 LEU A C 1
ATOM 1242 O O . LEU A 1 167 ? -2.92 36.219 -7.781 1 98.12 167 LEU A O 1
ATOM 1246 N N . LEU A 1 168 ? -1.717 35.281 -9.375 1 98.19 168 LEU A N 1
ATOM 1247 C CA . LEU A 1 168 ? -1.192 36.562 -9.852 1 98.19 168 LEU A CA 1
ATOM 1248 C C . LEU A 1 168 ? -2.318 37.438 -10.359 1 98.19 168 LEU A C 1
ATOM 1250 O O . LEU A 1 168 ? -2.34 38.656 -10.07 1 98.19 168 LEU A O 1
ATOM 1254 N N . LYS A 1 169 ? -3.195 36.812 -11.062 1 97.81 169 LYS A N 1
ATOM 1255 C CA . LYS A 1 169 ? -4.336 37.562 -11.594 1 97.81 169 LYS A CA 1
ATOM 1256 C C . LYS A 1 169 ? -5.203 38.125 -10.469 1 97.81 169 LYS A C 1
ATOM 1258 O O . LYS A 1 169 ? -5.82 39.156 -10.617 1 97.81 169 LYS A O 1
ATOM 1263 N N . LEU A 1 170 ? -5.242 37.406 -9.367 1 97.75 170 LEU A N 1
ATOM 1264 C CA . LEU A 1 170 ? -6.055 37.844 -8.227 1 97.75 170 LEU A CA 1
ATOM 1265 C C . LEU A 1 170 ? -5.309 38.844 -7.375 1 97.75 170 LEU A C 1
ATOM 1267 O O . LEU A 1 170 ? -5.836 39.312 -6.363 1 97.75 170 LEU A O 1
ATOM 1271 N N . GLY A 1 171 ? -4.051 39.125 -7.715 1 97.81 171 GLY A N 1
ATOM 1272 C CA . GLY A 1 171 ? -3.324 40.219 -7.051 1 97.81 171 GLY A CA 1
ATOM 1273 C C . GLY A 1 171 ? -2.352 39.719 -6 1 97.81 171 GLY A C 1
ATOM 1274 O O . GLY A 1 171 ? -1.769 40.5 -5.262 1 97.81 171 GLY A O 1
ATOM 1275 N N . VAL A 1 172 ? -2.172 38.406 -5.887 1 98.56 172 VAL A N 1
ATOM 1276 C CA . VAL A 1 172 ? -1.173 37.875 -4.961 1 98.56 172 VAL A CA 1
ATOM 1277 C C . VAL A 1 172 ? 0.228 38.219 -5.477 1 98.56 172 VAL A C 1
ATOM 1279 O O . VAL A 1 172 ? 0.518 38.031 -6.66 1 98.56 172 VAL A O 1
ATOM 1282 N N . LYS A 1 173 ? 1.083 38.656 -4.609 1 97.94 173 LYS A N 1
ATOM 1283 C CA . LYS A 1 173 ? 2.43 39.031 -5.012 1 97.94 173 LYS A CA 1
ATOM 1284 C C . LYS A 1 173 ? 3.252 37.812 -5.445 1 97.94 173 LYS A C 1
ATOM 1286 O O . LYS A 1 173 ? 3.141 36.75 -4.852 1 97.94 173 LYS A O 1
ATOM 1291 N N . LYS A 1 174 ? 4.082 38.062 -6.461 1 97.94 174 LYS A N 1
ATOM 1292 C CA . LYS A 1 174 ? 4.973 37.031 -6.941 1 97.94 174 LYS A CA 1
ATOM 1293 C C . LYS A 1 174 ? 5.895 36.531 -5.832 1 97.94 174 LYS A C 1
ATOM 1295 O O . LYS A 1 174 ? 6.172 35.312 -5.73 1 97.94 174 LYS A O 1
ATOM 1300 N N . GLU A 1 175 ? 6.352 37.438 -5.062 1 98.06 175 GLU A N 1
ATOM 1301 C CA . GLU A 1 175 ? 7.238 37.094 -3.955 1 98.06 175 GLU A CA 1
ATOM 1302 C C . GLU A 1 175 ? 6.551 36.156 -2.967 1 98.06 175 GLU A C 1
ATOM 1304 O O . GLU A 1 175 ? 7.184 35.25 -2.428 1 98.06 175 GLU A O 1
ATOM 1309 N N . THR A 1 176 ? 5.32 36.375 -2.688 1 98.38 176 THR A N 1
ATOM 1310 C CA . THR A 1 176 ? 4.535 35.531 -1.799 1 98.38 176 THR A CA 1
ATOM 1311 C C . THR A 1 176 ? 4.398 34.125 -2.373 1 98.38 176 THR A C 1
ATOM 1313 O O . THR A 1 176 ? 4.559 33.156 -1.653 1 98.38 176 THR A O 1
ATOM 1316 N N . ILE A 1 177 ? 4.133 34.094 -3.629 1 98.5 177 ILE A N 1
ATOM 1317 C CA . ILE A 1 177 ? 3.955 32.812 -4.312 1 98.5 177 ILE A CA 1
ATOM 1318 C C . ILE A 1 177 ? 5.262 32 -4.273 1 98.5 177 ILE A C 1
ATOM 1320 O O . ILE A 1 177 ? 5.262 30.828 -3.943 1 98.5 177 ILE A O 1
ATOM 1324 N N . GLU A 1 178 ? 6.363 32.625 -4.566 1 98.44 178 GLU A N 1
ATOM 1325 C CA . GLU A 1 178 ? 7.664 31.984 -4.551 1 98.44 178 GLU A CA 1
ATOM 1326 C C . GLU A 1 178 ? 8.023 31.5 -3.148 1 98.44 178 GLU A C 1
ATOM 1328 O O . GLU A 1 178 ? 8.586 30.422 -2.984 1 98.44 178 GLU A O 1
ATOM 1333 N N . SER A 1 179 ? 7.746 32.312 -2.207 1 98.5 179 SER A N 1
ATOM 1334 C CA . SER A 1 179 ? 7.965 31.922 -0.82 1 98.5 179 SER A CA 1
ATOM 1335 C C . SER A 1 179 ? 7.129 30.703 -0.458 1 98.5 179 SER A C 1
ATOM 1337 O O . SER A 1 179 ? 7.621 29.781 0.2 1 98.5 179 SER A O 1
ATOM 1339 N N . ALA A 1 180 ? 5.887 30.672 -0.856 1 98.56 180 ALA A N 1
ATOM 1340 C CA . ALA A 1 180 ? 4.973 29.562 -0.572 1 98.56 180 ALA A CA 1
ATOM 1341 C C . ALA A 1 180 ? 5.453 28.281 -1.229 1 98.56 180 ALA A C 1
ATOM 1343 O O . ALA A 1 180 ? 5.262 27.188 -0.684 1 98.56 180 ALA A O 1
ATOM 1344 N N . LYS A 1 181 ? 6.098 28.375 -2.361 1 97.62 181 LYS A N 1
ATOM 1345 C CA . LYS A 1 181 ? 6.625 27.203 -3.061 1 97.62 181 LYS A CA 1
ATOM 1346 C C . LYS A 1 181 ? 7.719 26.516 -2.242 1 97.62 181 LYS A C 1
ATOM 1348 O O . LYS A 1 181 ? 7.961 25.328 -2.398 1 97.62 181 LYS A O 1
ATOM 1353 N N . ARG A 1 182 ? 8.305 27.203 -1.306 1 97.38 182 ARG A N 1
ATOM 1354 C CA . ARG A 1 182 ? 9.375 26.656 -0.466 1 97.38 182 ARG A CA 1
ATOM 1355 C C . ARG A 1 182 ? 8.797 25.906 0.726 1 97.38 182 ARG A C 1
ATOM 1357 O O . ARG A 1 182 ? 9.523 25.203 1.436 1 97.38 182 ARG A O 1
ATOM 1364 N N . PHE A 1 183 ? 7.453 25.969 0.873 1 98.25 183 PHE A N 1
ATOM 1365 C CA . PHE A 1 183 ? 6.797 25.25 1.956 1 98.25 183 PHE A CA 1
ATOM 1366 C C . PHE A 1 183 ? 6.961 23.75 1.784 1 98.25 183 PHE A C 1
ATOM 1368 O O . PHE A 1 183 ? 6.73 22.984 2.723 1 98.25 183 PHE A O 1
ATOM 1375 N N . LYS A 1 184 ? 7.48 23.297 0.648 1 97.38 184 LYS A N 1
ATOM 1376 C CA . LYS A 1 184 ? 7.695 21.891 0.34 1 97.38 184 LYS A CA 1
ATOM 1377 C C . LYS A 1 184 ? 8.438 21.188 1.472 1 97.38 184 LYS A C 1
ATOM 1379 O O . LYS A 1 184 ? 8.023 20.125 1.925 1 97.38 184 LYS A O 1
ATOM 1384 N N . TYR A 1 185 ? 9.398 21.812 1.988 1 97.19 185 TYR A N 1
ATOM 1385 C CA . TYR A 1 185 ? 10.297 21.172 2.945 1 97.19 185 TYR A CA 1
ATOM 1386 C C . TYR A 1 185 ? 9.711 21.219 4.352 1 97.19 185 TYR A C 1
ATOM 1388 O O . TYR A 1 185 ? 10.094 20.422 5.211 1 97.19 185 TYR A O 1
ATOM 1396 N N . ASP A 1 186 ? 8.789 22.094 4.531 1 98.19 186 ASP A N 1
ATOM 1397 C CA . ASP A 1 186 ? 8.141 22.203 5.836 1 98.19 186 ASP A CA 1
ATOM 1398 C C . ASP A 1 186 ? 7.035 21.156 5.996 1 98.19 186 ASP A C 1
ATOM 1400 O O . ASP A 1 186 ? 6.523 20.953 7.098 1 98.19 186 ASP A O 1
ATOM 1404 N N . ILE A 1 187 ? 6.707 20.484 4.93 1 98.38 187 ILE A N 1
ATOM 1405 C CA . ILE A 1 187 ? 5.711 19.422 4.996 1 98.38 187 ILE A CA 1
ATOM 1406 C C . ILE A 1 187 ? 6.242 18.266 5.848 1 98.38 187 ILE A C 1
ATOM 1408 O O . ILE A 1 187 ? 5.484 17.625 6.578 1 98.38 187 ILE A O 1
ATOM 1412 N N . ILE A 1 188 ? 7.566 18 5.793 1 98.62 188 ILE A N 1
ATOM 1413 C CA . ILE A 1 188 ? 8.211 16.953 6.578 1 98.62 188 ILE A CA 1
ATOM 1414 C C . ILE A 1 188 ? 8.352 17.406 8.031 1 98.62 188 ILE A C 1
ATOM 1416 O O . ILE A 1 188 ? 8.953 18.438 8.305 1 98.62 188 ILE A O 1
ATOM 1420 N N . VAL A 1 189 ? 7.867 16.594 9 1 98.62 189 VAL A N 1
ATOM 1421 C CA . VAL A 1 189 ? 7.793 17.078 10.375 1 98.62 189 VAL A CA 1
ATOM 1422 C C . VAL A 1 189 ? 8.641 16.188 11.281 1 98.62 189 VAL A C 1
ATOM 1424 O O . VAL A 1 189 ? 8.617 16.344 12.508 1 98.62 189 VAL A O 1
ATOM 1427 N N . GLN A 1 190 ? 9.414 15.258 10.797 1 98.75 190 GLN A N 1
ATOM 1428 C CA . GLN A 1 190 ? 10.062 14.211 11.57 1 98.75 190 GLN A CA 1
ATOM 1429 C C . GLN A 1 190 ? 10.945 14.805 12.664 1 98.75 190 GLN A C 1
ATOM 1431 O O . GLN A 1 190 ? 10.852 14.414 13.828 1 98.75 190 GLN A O 1
ATOM 1436 N N . GLU A 1 191 ? 11.797 15.742 12.32 1 98.44 191 GLU A N 1
ATOM 1437 C CA . GLU A 1 191 ? 12.727 16.312 13.297 1 98.44 191 GLU A CA 1
ATOM 1438 C C . GLU A 1 191 ? 11.977 16.922 14.484 1 98.44 191 GLU A C 1
ATOM 1440 O O . GLU A 1 191 ? 12.305 16.656 15.641 1 98.44 191 GLU A O 1
ATOM 1445 N N . LYS A 1 192 ? 10.984 17.688 14.18 1 98.62 192 LYS A N 1
ATOM 1446 C CA . LYS A 1 192 ? 10.203 18.359 15.227 1 98.62 192 LYS A CA 1
ATOM 1447 C C . LYS A 1 192 ? 9.438 17.328 16.062 1 98.62 192 LYS A C 1
ATOM 1449 O O . LYS A 1 192 ? 9.398 17.438 17.297 1 98.62 192 LYS A O 1
ATOM 1454 N N . ALA A 1 193 ? 8.789 16.391 15.422 1 98.62 193 ALA A N 1
ATOM 1455 C CA . ALA A 1 193 ? 8 15.375 16.109 1 98.62 193 ALA A CA 1
ATOM 1456 C C . ALA A 1 193 ? 8.867 14.578 17.094 1 98.62 193 ALA A C 1
ATOM 1458 O O . ALA A 1 193 ? 8.461 14.336 18.234 1 98.62 193 ALA A O 1
ATOM 1459 N N . LEU A 1 194 ? 10.047 14.164 16.641 1 98.31 194 LEU A N 1
ATOM 1460 C CA . LEU A 1 194 ? 10.922 13.352 17.484 1 98.31 194 LEU A CA 1
ATOM 1461 C C . LEU A 1 194 ? 11.445 14.148 18.672 1 98.31 194 LEU A C 1
ATOM 1463 O O . LEU A 1 194 ? 11.648 13.602 19.75 1 98.31 194 LEU A O 1
ATOM 1467 N N . LYS A 1 195 ? 11.633 15.438 18.5 1 98.31 195 LYS A N 1
ATOM 1468 C CA . LYS A 1 195 ? 12.133 16.312 19.562 1 98.31 195 LYS A CA 1
ATOM 1469 C C . LYS A 1 195 ? 11.125 16.422 20.703 1 98.31 195 LYS A C 1
ATOM 1471 O O . LYS A 1 195 ? 11.508 16.578 21.859 1 98.31 195 LYS A O 1
ATOM 1476 N N . VAL A 1 196 ? 9.859 16.25 20.391 1 98.5 196 VAL A N 1
ATOM 1477 C CA . VAL A 1 196 ? 8.867 16.531 21.422 1 98.5 196 VAL A CA 1
ATOM 1478 C C . VAL A 1 196 ? 8.203 15.234 21.875 1 98.5 196 VAL A C 1
ATOM 1480 O O . VAL A 1 196 ? 7.383 15.242 22.797 1 98.5 196 VAL A O 1
ATOM 1483 N N . ALA A 1 197 ? 8.508 14.148 21.312 1 98.06 197 ALA A N 1
ATOM 1484 C CA . ALA A 1 197 ? 7.848 12.867 21.547 1 98.06 197 ALA A CA 1
ATOM 1485 C C . ALA A 1 197 ? 7.875 12.5 23.031 1 98.06 197 ALA A C 1
ATOM 1487 O O . ALA A 1 197 ? 6.918 11.914 23.547 1 98.06 197 ALA A O 1
ATOM 1488 N N . GLU A 1 198 ? 8.961 12.812 23.734 1 97.25 198 GLU A N 1
ATOM 1489 C CA . GLU A 1 198 ? 9.102 12.422 25.141 1 97.25 198 GLU A CA 1
ATOM 1490 C C . GLU A 1 198 ? 8.094 13.148 26.016 1 97.25 198 GLU A C 1
ATOM 1492 O O . GLU A 1 198 ? 7.785 12.688 27.125 1 97.25 198 GLU A O 1
ATOM 1497 N N . TYR A 1 199 ? 7.562 14.234 25.531 1 98.19 199 TYR A N 1
ATOM 1498 C CA . TYR A 1 199 ? 6.637 15.039 26.328 1 98.19 199 TYR A CA 1
ATOM 1499 C C . TYR A 1 199 ? 5.199 14.82 25.875 1 98.19 199 TYR A C 1
ATOM 1501 O O . TYR A 1 199 ? 4.27 15.406 26.422 1 98.19 199 TYR A O 1
ATOM 1509 N N . ALA A 1 200 ? 4.957 13.961 24.938 1 98.44 200 ALA A N 1
ATOM 1510 C CA . ALA A 1 200 ? 3.641 13.789 24.328 1 98.44 200 ALA A CA 1
ATOM 1511 C C . ALA A 1 200 ? 2.914 12.594 24.922 1 98.44 200 ALA A C 1
ATOM 1513 O O . ALA A 1 200 ? 3.52 11.539 25.141 1 98.44 200 ALA A O 1
ATOM 1514 N N . VAL A 1 201 ? 1.624 12.797 25.188 1 98 201 VAL A N 1
ATOM 1515 C CA . VAL A 1 201 ? 0.715 11.688 25.438 1 98 201 VAL A CA 1
ATOM 1516 C C . VAL A 1 201 ? 0.314 11.031 24.125 1 98 201 VAL A C 1
ATOM 1518 O O . VAL A 1 201 ? 0.23 9.805 24.031 1 98 201 VAL A O 1
ATOM 1521 N N . GLY A 1 202 ? 0.13 11.836 23.156 1 97.56 202 GLY A N 1
ATOM 1522 C CA . GLY A 1 202 ? -0.193 11.477 21.781 1 97.56 202 GLY A CA 1
ATOM 1523 C C . GLY A 1 202 ? 0.061 12.602 20.797 1 97.56 202 GLY A C 1
ATOM 1524 O O . GLY A 1 202 ? 0.171 13.766 21.188 1 97.56 202 GLY A O 1
ATOM 1525 N N . MET A 1 203 ? 0.238 12.258 19.562 1 98.25 203 MET A N 1
ATOM 1526 C CA . MET A 1 203 ? 0.4 13.234 18.484 1 98.25 203 MET A CA 1
ATOM 1527 C C . MET A 1 203 ? -0.481 12.875 17.297 1 98.25 203 MET A C 1
ATOM 1529 O O . MET A 1 203 ? -0.839 11.719 17.109 1 98.25 203 MET A O 1
ATOM 1533 N N . HIS A 1 204 ? -0.86 13.875 16.531 1 98.06 204 HIS A N 1
ATOM 1534 C CA . HIS A 1 204 ? -1.729 13.711 15.367 1 98.06 204 HIS A CA 1
ATOM 1535 C C . HIS A 1 204 ? -1.454 14.789 14.32 1 98.06 204 HIS A C 1
ATOM 1537 O O . HIS A 1 204 ? -1.522 15.984 14.617 1 98.06 204 HIS A O 1
ATOM 1543 N N . ASP A 1 205 ? -1.133 14.367 13.133 1 98 205 ASP A N 1
ATOM 1544 C CA . ASP A 1 205 ? -0.837 15.352 12.102 1 98 205 ASP A CA 1
ATOM 1545 C C . ASP A 1 205 ? -2.121 15.906 11.484 1 98 205 ASP A C 1
ATOM 1547 O O . ASP A 1 205 ? -3.174 15.273 11.555 1 98 205 ASP A O 1
ATOM 1551 N N . ALA A 1 206 ? -2.053 17.078 10.977 1 97.75 206 ALA A N 1
ATOM 1552 C CA . ALA A 1 206 ? -3.176 17.719 10.297 1 97.75 206 ALA A CA 1
ATOM 1553 C C . ALA A 1 206 ? -3.082 17.531 8.789 1 97.75 206 ALA A C 1
ATOM 1555 O O . ALA A 1 206 ? -2.121 17.969 8.156 1 97.75 206 ALA A O 1
ATOM 1556 N N . THR A 1 207 ? -4.027 16.812 8.227 1 94.81 207 THR A N 1
ATOM 1557 C CA . THR A 1 207 ? -4.051 16.562 6.789 1 94.81 207 THR A CA 1
ATOM 1558 C C . THR A 1 207 ? -5.359 17.062 6.176 1 94.81 207 THR A C 1
ATOM 1560 O O . THR A 1 207 ? -5.613 18.266 6.137 1 94.81 207 THR A O 1
ATOM 1563 N N . GLU A 1 208 ? -6.156 16.203 5.633 1 92.31 208 GLU A N 1
ATOM 1564 C CA . GLU A 1 208 ? -7.426 16.594 5.027 1 92.31 208 GLU A CA 1
ATOM 1565 C C . GLU A 1 208 ? -8.391 17.141 6.07 1 92.31 208 GLU A C 1
ATOM 1567 O O . GLU A 1 208 ? -8.508 16.594 7.164 1 92.31 208 GLU A O 1
ATOM 1572 N N . GLY A 1 209 ? -8.992 18.203 5.723 1 94.81 209 GLY A N 1
ATOM 1573 C CA . GLY A 1 209 ? -9.875 18.875 6.656 1 94.81 209 GLY A CA 1
ATOM 1574 C C . GLY A 1 209 ? -9.156 19.891 7.531 1 94.81 209 GLY A C 1
ATOM 1575 O O . GLY A 1 209 ? -9.797 20.609 8.297 1 94.81 209 GLY A O 1
ATOM 1576 N N . GLY A 1 210 ? -7.805 19.906 7.375 1 97.69 210 GLY A N 1
ATOM 1577 C CA . GLY A 1 210 ? -6.98 20.922 8.023 1 97.69 210 GLY A CA 1
ATOM 1578 C C . GLY A 1 210 ? -6.844 20.703 9.516 1 97.69 210 GLY A C 1
ATOM 1579 O O . GLY A 1 210 ? -6.969 19.578 10.008 1 97.69 210 GLY A O 1
ATOM 1580 N N . VAL A 1 211 ? -6.547 21.812 10.148 1 98.56 211 VAL A N 1
ATOM 1581 C CA . VAL A 1 211 ? -6.285 21.781 11.586 1 98.56 211 VAL A CA 1
ATOM 1582 C C . VAL A 1 211 ? -7.578 21.484 12.344 1 98.56 211 VAL A C 1
ATOM 1584 O O . VAL A 1 211 ? -7.566 20.781 13.352 1 98.56 211 VAL A O 1
ATOM 1587 N N . LEU A 1 212 ? -8.688 21.969 11.859 1 98.44 212 LEU A N 1
ATOM 1588 C CA . LEU A 1 212 ? -9.961 21.766 12.539 1 98.44 212 LEU A CA 1
ATOM 1589 C C . LEU A 1 212 ? -10.32 20.281 12.562 1 98.44 212 LEU A C 1
ATOM 1591 O O . LEU A 1 212 ? -10.75 19.75 13.594 1 98.44 212 LEU A O 1
ATOM 1595 N N . GLN A 1 213 ? -10.164 19.641 11.461 1 97 213 GLN A N 1
ATOM 1596 C CA . GLN A 1 213 ? -10.461 18.219 11.406 1 97 213 GLN A CA 1
ATOM 1597 C C . GLN A 1 213 ? -9.547 17.422 12.336 1 97 213 GLN A C 1
ATOM 1599 O O . GLN A 1 213 ? -9.984 16.484 12.992 1 97 213 GLN A O 1
ATOM 1604 N N . ALA A 1 214 ? -8.273 17.781 12.336 1 97.81 214 ALA A N 1
ATOM 1605 C CA . ALA A 1 214 ? -7.32 17.094 13.211 1 97.81 214 ALA A CA 1
ATOM 1606 C C . ALA A 1 214 ? -7.742 17.203 14.672 1 97.81 214 ALA A C 1
ATOM 1608 O O . ALA A 1 214 ? -7.691 16.219 15.414 1 97.81 214 ALA A O 1
ATOM 1609 N N . ILE A 1 215 ? -8.156 18.375 15.078 1 98.5 215 ILE A N 1
ATOM 1610 C CA . ILE A 1 215 ? -8.562 18.594 16.453 1 98.5 215 ILE A CA 1
ATOM 1611 C C . ILE A 1 215 ? -9.812 17.766 16.766 1 98.5 215 ILE A C 1
ATOM 1613 O O . ILE A 1 215 ? -9.898 17.141 17.828 1 98.5 215 ILE A O 1
ATOM 1617 N N . LEU A 1 216 ? -10.734 17.812 15.852 1 97.75 216 LEU A N 1
ATOM 1618 C CA . LEU A 1 216 ? -11.961 17.047 16.031 1 97.75 216 LEU A CA 1
ATOM 1619 C C . LEU A 1 216 ? -11.648 15.562 16.188 1 97.75 216 LEU A C 1
ATOM 1621 O O . LEU A 1 216 ? -12.242 14.883 17.031 1 97.75 216 LEU A O 1
ATOM 1625 N N . GLU A 1 217 ? -10.766 15.07 15.414 1 96.69 217 GLU A N 1
ATOM 1626 C CA . GLU A 1 217 ? -10.375 13.664 15.461 1 96.69 217 GLU A CA 1
ATOM 1627 C C . GLU A 1 217 ? -9.727 13.312 16.797 1 96.69 217 GLU A C 1
ATOM 1629 O O . GLU A 1 217 ? -9.961 12.234 17.344 1 96.69 217 GLU A O 1
ATOM 1634 N N . ILE A 1 218 ? -8.906 14.188 17.297 1 97.25 218 ILE A N 1
ATOM 1635 C CA . ILE A 1 218 ? -8.289 13.984 18.609 1 97.25 218 ILE A CA 1
ATOM 1636 C C . ILE A 1 218 ? -9.367 13.93 19.688 1 97.25 218 ILE A C 1
ATOM 1638 O O . ILE A 1 218 ? -9.297 13.109 20.594 1 97.25 218 ILE A O 1
ATOM 1642 N N . ALA A 1 219 ? -10.312 14.836 19.594 1 97.94 219 ALA A N 1
ATOM 1643 C CA . ALA A 1 219 ? -11.414 14.852 20.562 1 97.94 219 ALA A CA 1
ATOM 1644 C C . ALA A 1 219 ? -12.156 13.516 20.562 1 97.94 219 ALA A C 1
ATOM 1646 O O . ALA A 1 219 ? -12.406 12.938 21.625 1 97.94 219 ALA A O 1
ATOM 1647 N N . LYS A 1 220 ? -12.422 13.047 19.422 1 95.31 220 LYS A N 1
ATOM 1648 C CA . LYS A 1 220 ? -13.148 11.789 19.281 1 95.31 220 LYS A CA 1
ATOM 1649 C C . LYS A 1 220 ? -12.312 10.609 19.781 1 95.31 220 LYS A C 1
ATOM 1651 O O . LYS A 1 220 ? -12.82 9.742 20.5 1 95.31 220 LYS A O 1
ATOM 1656 N N . LEU A 1 221 ? -11.078 10.594 19.422 1 94.88 221 LEU A N 1
ATOM 1657 C CA . LEU A 1 221 ? -10.188 9.5 19.797 1 94.88 221 LEU A CA 1
ATOM 1658 C C . LEU A 1 221 ? -9.992 9.445 21.312 1 94.88 221 LEU A C 1
ATOM 1660 O O . LEU A 1 221 ? -9.883 8.359 21.891 1 94.88 221 LEU A O 1
ATOM 1664 N N . SER A 1 222 ? -9.898 10.586 21.953 1 96.69 222 SER A N 1
ATOM 1665 C CA . SER A 1 222 ? -9.641 10.68 23.391 1 96.69 222 SER A CA 1
ATOM 1666 C C . SER A 1 222 ? -10.93 10.586 24.188 1 96.69 222 SER A C 1
ATOM 1668 O O . SER A 1 222 ? -10.898 10.477 25.422 1 96.69 222 SER A O 1
ATOM 1670 N N . ASN A 1 223 ? -12.039 10.656 23.453 1 96.88 223 ASN A N 1
ATOM 1671 C CA . ASN A 1 223 ? -13.344 10.711 24.094 1 96.88 223 ASN A CA 1
ATOM 1672 C C . ASN A 1 223 ? -13.445 11.891 25.062 1 96.88 223 ASN A C 1
ATOM 1674 O O . ASN A 1 223 ? -13.875 11.727 26.203 1 96.88 223 ASN A O 1
ATOM 1678 N N . LEU A 1 224 ? -12.93 13.047 24.656 1 98.31 224 LEU A N 1
ATOM 1679 C CA . LEU A 1 224 ? -12.961 14.305 25.391 1 98.31 224 LEU A CA 1
ATOM 1680 C C . LEU A 1 224 ? -13.398 15.453 24.484 1 98.31 224 LEU A C 1
ATOM 1682 O O . LEU A 1 224 ? -13.484 15.289 23.25 1 98.31 224 LEU A O 1
ATOM 1686 N N . LYS A 1 225 ? -13.703 16.562 25.078 1 98.69 225 LYS A N 1
ATOM 1687 C CA . LYS A 1 225 ? -14.023 17.781 24.344 1 98.69 225 LYS A CA 1
ATOM 1688 C C . LYS A 1 225 ? -12.781 18.656 24.172 1 98.69 225 LYS A C 1
ATOM 1690 O O . LYS A 1 225 ? -12.055 18.906 25.141 1 98.69 225 LYS A O 1
ATOM 1695 N N . ALA A 1 226 ? -12.547 19.047 22.984 1 98.88 226 ALA A N 1
ATOM 1696 C CA . ALA A 1 226 ? -11.438 19.969 22.734 1 98.88 226 ALA A CA 1
ATOM 1697 C C . ALA A 1 226 ? -11.914 21.422 22.75 1 98.88 226 ALA A C 1
ATOM 1699 O O . ALA A 1 226 ? -12.812 21.797 22 1 98.88 226 ALA A O 1
ATOM 1700 N N . VAL A 1 227 ? -11.352 22.188 23.562 1 98.88 227 VAL A N 1
ATOM 1701 C CA . VAL A 1 227 ? -11.648 23.609 23.641 1 98.88 227 VAL A CA 1
ATOM 1702 C C . VAL A 1 227 ? -10.461 24.422 23.109 1 98.88 227 VAL A C 1
ATOM 1704 O O . VAL A 1 227 ? -9.383 24.406 23.703 1 98.88 227 VAL A O 1
ATOM 1707 N N . ILE A 1 228 ? -10.703 25.156 22.016 1 98.81 228 ILE A N 1
ATOM 1708 C CA . ILE A 1 228 ? -9.602 25.766 21.266 1 98.81 228 ILE A CA 1
ATOM 1709 C C . ILE A 1 228 ? -9.852 27.266 21.125 1 98.81 228 ILE A C 1
ATOM 1711 O O . ILE A 1 228 ? -10.977 27.703 20.875 1 98.81 228 ILE A O 1
ATOM 1715 N N . ASN A 1 229 ? -8.836 28.109 21.297 1 98.62 229 ASN A N 1
ATOM 1716 C CA . ASN A 1 229 ? -8.836 29.516 20.875 1 98.62 229 ASN A CA 1
ATOM 1717 C C . ASN A 1 229 ? -8.305 29.672 19.469 1 98.62 229 ASN A C 1
ATOM 1719 O O . ASN A 1 229 ? -7.098 29.594 19.234 1 98.62 229 ASN A O 1
ATOM 1723 N N . PRO A 1 230 ? -9.164 29.953 18.531 1 97.69 230 PRO A N 1
ATOM 1724 C CA . PRO A 1 230 ? -8.734 29.984 17.125 1 97.69 230 PRO A CA 1
ATOM 1725 C C . PRO A 1 230 ? -7.68 31.047 16.859 1 97.69 230 PRO A C 1
ATOM 1727 O O . PRO A 1 230 ? -6.887 30.922 15.922 1 97.69 230 PRO A O 1
ATOM 1730 N N . LYS A 1 231 ? -7.594 32.125 17.672 1 97.25 231 LYS A N 1
ATOM 1731 C CA . LYS A 1 231 ? -6.637 33.188 17.484 1 97.25 231 LYS A CA 1
ATOM 1732 C C . LYS A 1 231 ? -5.215 32.75 17.766 1 97.25 231 LYS A C 1
ATOM 1734 O O . LYS A 1 231 ? -4.25 33.406 17.375 1 97.25 231 LYS A O 1
ATOM 1739 N N . LEU A 1 232 ? -5.125 31.625 18.438 1 98.44 232 LEU A N 1
ATOM 1740 C CA . LEU A 1 232 ? -3.816 31.141 18.844 1 98.44 232 LEU A CA 1
ATOM 1741 C C . LEU A 1 232 ? -3.262 30.141 17.828 1 98.44 232 LEU A C 1
ATOM 1743 O O . LEU A 1 232 ? -2.104 29.734 17.922 1 98.44 232 LEU A O 1
ATOM 1747 N N . ILE A 1 233 ? -3.988 29.75 16.828 1 98.56 233 ILE A N 1
ATOM 1748 C CA . ILE A 1 233 ? -3.545 28.797 15.812 1 98.56 233 ILE A CA 1
ATOM 1749 C C . ILE A 1 233 ? -2.52 29.469 14.891 1 98.56 233 ILE A C 1
ATOM 1751 O O . ILE A 1 233 ? -2.818 30.469 14.242 1 98.56 233 ILE A O 1
ATOM 1755 N N . PRO A 1 234 ? -1.323 28.906 14.844 1 98.56 234 PRO A N 1
ATOM 1756 C CA . PRO A 1 234 ? -0.288 29.5 13.992 1 98.56 234 PRO A CA 1
ATOM 1757 C C . PRO A 1 234 ? -0.632 29.422 12.5 1 98.56 234 PRO A C 1
ATOM 1759 O O . PRO A 1 234 ? -1.148 28.406 12.039 1 98.56 234 PRO A O 1
ATOM 1762 N N . VAL A 1 235 ? -0.365 30.469 11.766 1 98.56 235 VAL A N 1
ATOM 1763 C CA . VAL A 1 235 ? -0.55 30.547 10.32 1 98.56 235 VAL A CA 1
ATOM 1764 C C . VAL A 1 235 ? 0.462 31.531 9.719 1 98.56 235 VAL A C 1
ATOM 1766 O O . VAL A 1 235 ? 0.756 32.562 10.312 1 98.56 235 VAL A O 1
ATOM 1769 N N . ARG A 1 236 ? 1.039 31.203 8.633 1 98.62 236 ARG A N 1
ATOM 1770 C CA . ARG A 1 236 ? 2.027 32.062 7.969 1 98.62 236 ARG A CA 1
ATOM 1771 C C . ARG A 1 236 ? 1.353 33.094 7.078 1 98.62 236 ARG A C 1
ATOM 1773 O O . ARG A 1 236 ? 0.234 32.875 6.605 1 98.62 236 ARG A O 1
ATOM 1780 N N . LYS A 1 237 ? 2.059 34.125 6.809 1 98.25 237 LYS A N 1
ATOM 1781 C CA . LYS A 1 237 ? 1.514 35.25 6.027 1 98.25 237 LYS A CA 1
ATOM 1782 C C . LYS A 1 237 ? 1.175 34.781 4.605 1 98.25 237 LYS A C 1
ATOM 1784 O O . LYS A 1 237 ? 0.178 35.25 4.031 1 98.25 237 LYS A O 1
ATOM 1789 N N . GLU A 1 238 ? 2.031 33.969 3.988 1 98.75 238 GLU A N 1
ATOM 1790 C CA . GLU A 1 238 ? 1.775 33.469 2.641 1 98.75 238 GLU A CA 1
ATOM 1791 C C . GLU A 1 238 ? 0.437 32.75 2.566 1 98.75 238 GLU A C 1
ATOM 1793 O O . GLU A 1 238 ? -0.33 32.938 1.621 1 98.75 238 GLU A O 1
ATOM 1798 N N . THR A 1 239 ? 0.176 31.859 3.57 1 98.81 239 THR A N 1
ATOM 1799 C CA . THR A 1 239 ? -1.072 31.109 3.633 1 98.81 239 THR A CA 1
ATOM 1800 C C . THR A 1 239 ? -2.268 32.062 3.727 1 98.81 239 THR A C 1
ATOM 1802 O O . THR A 1 239 ? -3.258 31.891 3.012 1 98.81 239 THR A O 1
ATOM 1805 N N . LEU A 1 240 ? -2.166 33.062 4.555 1 98.5 240 LEU A N 1
ATOM 1806 C CA . LEU A 1 240 ? -3.244 34.031 4.73 1 98.5 240 LEU A CA 1
ATOM 1807 C C . LEU A 1 240 ? -3.531 34.781 3.424 1 98.5 240 LEU A C 1
ATOM 1809 O O . LEU A 1 240 ? -4.688 34.906 3.021 1 98.5 240 LEU A O 1
ATOM 1813 N N . GLU A 1 241 ? -2.545 35.219 2.795 1 98.5 241 GLU A N 1
ATOM 1814 C CA . GLU A 1 241 ? -2.707 36 1.561 1 98.5 241 GLU A CA 1
ATOM 1815 C C . GLU A 1 241 ? -3.34 35.125 0.464 1 98.5 241 GLU A C 1
ATOM 1817 O O . GLU A 1 241 ? -4.289 35.562 -0.193 1 98.5 241 GLU A O 1
ATOM 1822 N N . ILE A 1 242 ? -2.855 33.969 0.307 1 98.69 242 ILE A N 1
ATOM 1823 C CA . ILE A 1 242 ? -3.305 33.094 -0.771 1 98.69 242 ILE A CA 1
ATOM 1824 C C . ILE A 1 242 ? -4.734 32.625 -0.497 1 98.69 242 ILE A C 1
ATOM 1826 O O . ILE A 1 242 ? -5.586 32.688 -1.385 1 98.69 242 ILE A O 1
ATOM 1830 N N . THR A 1 243 ? -5 32.219 0.734 1 98.44 243 THR A N 1
ATOM 1831 C CA . THR A 1 243 ? -6.336 31.719 1.042 1 98.44 243 THR A CA 1
ATOM 1832 C C . THR A 1 243 ? -7.359 32.844 0.993 1 98.44 243 THR A C 1
ATOM 1834 O O . THR A 1 243 ? -8.508 32.625 0.6 1 98.44 243 THR A O 1
ATOM 1837 N N . ARG A 1 244 ? -6.988 34.031 1.366 1 97.88 244 ARG A N 1
ATOM 1838 C CA . ARG A 1 244 ? -7.883 35.188 1.249 1 97.88 244 ARG A CA 1
ATOM 1839 C C . ARG A 1 244 ? -8.242 35.469 -0.208 1 97.88 244 ARG A C 1
ATOM 1841 O O . ARG A 1 244 ? -9.406 35.688 -0.536 1 97.88 244 ARG A O 1
ATOM 1848 N N . ALA A 1 245 ? -7.25 35.438 -1.048 1 97.94 245 ALA A N 1
ATOM 1849 C CA . ALA A 1 245 ? -7.457 35.656 -2.473 1 97.94 245 ALA A CA 1
ATOM 1850 C C . ALA A 1 245 ? -8.422 34.656 -3.064 1 97.94 245 ALA A C 1
ATOM 1852 O O . ALA A 1 245 ? -9.195 34.969 -3.973 1 97.94 245 ALA A O 1
ATOM 1853 N N . LEU A 1 246 ? -8.359 33.5 -2.551 1 97.44 246 LEU A N 1
ATOM 1854 C CA . LEU A 1 246 ? -9.156 32.406 -3.115 1 97.44 246 LEU A CA 1
ATOM 1855 C C . LEU A 1 246 ? -10.438 32.188 -2.312 1 97.44 246 LEU A C 1
ATOM 1857 O O . LEU A 1 246 ? -11.188 31.25 -2.574 1 97.44 246 LEU A O 1
ATOM 1861 N N . SER A 1 247 ? -10.711 32.969 -1.278 1 97 247 SER A N 1
ATOM 1862 C CA . SER A 1 247 ? -11.867 32.875 -0.395 1 97 247 SER A CA 1
ATOM 1863 C C . SER A 1 247 ? -11.938 31.5 0.253 1 97 247 SER A C 1
ATOM 1865 O O . SER A 1 247 ? -12.992 30.859 0.241 1 97 247 SER A O 1
ATOM 1867 N N . MET A 1 248 ? -10.789 31.094 0.727 1 97.56 248 MET A N 1
ATOM 1868 C CA . MET A 1 248 ? -10.672 29.797 1.389 1 97.56 248 MET A CA 1
ATOM 1869 C C . MET A 1 248 ? -10.484 29.953 2.893 1 97.56 248 MET A C 1
ATOM 1871 O O . MET A 1 248 ? -9.906 30.953 3.34 1 97.56 248 MET A O 1
ATOM 1875 N N . ASP A 1 249 ? -11.023 29.031 3.625 1 98 249 ASP A N 1
ATOM 1876 C CA . ASP A 1 249 ? -10.75 28.938 5.059 1 98 249 ASP A CA 1
ATOM 1877 C C . ASP A 1 249 ? -9.477 28.125 5.324 1 98 249 ASP A C 1
ATOM 1879 O O . ASP A 1 249 ? -9.484 26.906 5.227 1 98 249 ASP A O 1
ATOM 1883 N N . TYR A 1 250 ? -8.398 28.797 5.73 1 98.25 250 TYR A N 1
ATOM 1884 C CA . TYR A 1 250 ? -7.105 28.141 5.883 1 98.25 250 TYR A CA 1
ATOM 1885 C C . TYR A 1 250 ? -7.152 27.094 6.996 1 98.25 250 TYR A C 1
ATOM 1887 O O . TYR A 1 250 ? -6.297 26.219 7.062 1 98.25 250 TYR A O 1
ATOM 1895 N N . LEU A 1 251 ? -8.141 27.109 7.902 1 98.38 251 LEU A N 1
ATOM 1896 C CA . LEU A 1 251 ? -8.258 26.156 9 1 98.38 251 LEU A CA 1
ATOM 1897 C C . LEU A 1 251 ? -8.805 24.828 8.508 1 98.38 251 LEU A C 1
ATOM 1899 O O . LEU A 1 251 ? -8.711 23.812 9.203 1 98.38 251 LEU A O 1
ATOM 1903 N N . ARG A 1 252 ? -9.359 24.828 7.309 1 98.06 252 ARG A N 1
ATOM 1904 C CA . ARG A 1 252 ? -9.93 23.625 6.703 1 98.06 252 ARG A CA 1
ATOM 1905 C C . ARG A 1 252 ? -9.125 23.188 5.484 1 98.06 252 ARG A C 1
ATOM 1907 O O . ARG A 1 252 ? -9.562 22.344 4.711 1 98.06 252 ARG A O 1
ATOM 1914 N N . LEU A 1 253 ? -8.008 23.844 5.254 1 97.88 253 LEU A N 1
ATOM 1915 C CA . LEU A 1 253 ? -7.105 23.531 4.148 1 97.88 253 LEU A CA 1
ATOM 1916 C C . LEU A 1 253 ? -6.109 22.438 4.551 1 97.88 253 LEU A C 1
ATOM 1918 O O . LEU A 1 253 ? -5.559 22.484 5.652 1 97.88 253 LEU A O 1
ATOM 1922 N N . ILE A 1 254 ? -5.906 21.469 3.676 1 96.75 254 ILE A N 1
ATOM 1923 C CA . ILE A 1 254 ? -4.98 20.375 3.961 1 96.75 254 ILE A CA 1
ATOM 1924 C C . ILE A 1 254 ? -3.691 20.938 4.562 1 96.75 254 ILE A C 1
ATOM 1926 O O . ILE A 1 254 ? -3.104 21.875 4.02 1 96.75 254 ILE A O 1
ATOM 1930 N N . SER A 1 255 ? -3.225 20.344 5.703 1 98.31 255 SER A N 1
ATOM 1931 C CA . SER A 1 255 ? -2.256 21.062 6.52 1 98.31 255 SER A CA 1
ATOM 1932 C C . SER A 1 255 ? -1.077 20.172 6.898 1 98.31 255 SER A C 1
ATOM 1934 O O . SER A 1 255 ? -0.49 20.344 7.973 1 98.31 255 SER A O 1
ATOM 1936 N N . SER A 1 256 ? -0.755 19.125 6.078 1 97.88 256 SER A N 1
ATOM 1937 C CA . SER A 1 256 ? 0.511 18.453 6.363 1 97.88 256 SER A CA 1
ATOM 1938 C C . SER A 1 256 ? 1.639 19.469 6.551 1 97.88 256 SER A C 1
ATOM 1940 O O . SER A 1 256 ? 1.726 20.453 5.816 1 97.88 256 SER A O 1
ATOM 1942 N N . GLY A 1 257 ? 2.479 19.266 7.465 1 98.38 257 GLY A N 1
ATOM 1943 C CA . GLY A 1 257 ? 3.451 20.234 7.941 1 98.38 257 GLY A CA 1
ATOM 1944 C C . GLY A 1 257 ? 3.156 20.734 9.344 1 98.38 257 GLY A C 1
ATOM 1945 O O . GLY A 1 257 ? 4.023 21.328 9.992 1 98.38 257 GLY A O 1
ATOM 1946 N N . ALA A 1 258 ? 1.96 20.469 9.734 1 98.69 258 ALA A N 1
ATOM 1947 C CA . ALA A 1 258 ? 1.521 20.781 11.094 1 98.69 258 ALA A CA 1
ATOM 1948 C C . ALA A 1 258 ? 1.022 19.531 11.812 1 98.69 258 ALA A C 1
ATOM 1950 O O . ALA A 1 258 ? 0.472 18.625 11.18 1 98.69 258 ALA A O 1
ATOM 1951 N N . PHE A 1 259 ? 1.207 19.5 13.125 1 98.75 259 PHE A N 1
ATOM 1952 C CA . PHE A 1 259 ? 0.655 18.406 13.922 1 98.75 259 PHE A CA 1
ATOM 1953 C C . PHE A 1 259 ? 0.316 18.891 15.328 1 98.75 259 PHE A C 1
ATOM 1955 O O . PHE A 1 259 ? 0.755 19.953 15.75 1 98.75 259 PHE A O 1
ATOM 1962 N N . LEU A 1 260 ? -0.541 18.156 15.938 1 98.81 260 LEU A N 1
ATOM 1963 C CA . LEU A 1 260 ? -1.008 18.438 17.297 1 98.81 260 LEU A CA 1
ATOM 1964 C C . LEU A 1 260 ? -0.31 17.531 18.297 1 98.81 260 LEU A C 1
ATOM 1966 O O . LEU A 1 260 ? -0.135 16.344 18.047 1 98.81 260 LEU A O 1
ATOM 1970 N N . VAL A 1 261 ? 0.108 18.094 19.406 1 98.81 261 VAL A N 1
ATOM 1971 C CA . VAL A 1 261 ? 0.695 17.375 20.531 1 98.81 261 VAL A CA 1
ATOM 1972 C C . VAL A 1 261 ? -0.228 17.469 21.75 1 98.81 261 VAL A C 1
ATOM 1974 O O . VAL A 1 261 ? -0.514 18.562 22.234 1 98.81 261 VAL A O 1
ATOM 1977 N N . ILE A 1 262 ? -0.755 16.328 22.156 1 98.81 262 ILE A N 1
ATOM 1978 C CA . ILE A 1 262 ? -1.431 16.25 23.438 1 98.81 262 ILE A CA 1
ATOM 1979 C C . ILE A 1 262 ? -0.401 16.047 24.547 1 98.81 262 ILE A C 1
ATOM 1981 O O . ILE A 1 262 ? 0.403 15.109 24.5 1 98.81 262 ILE A O 1
ATOM 1985 N N . THR A 1 263 ? -0.444 16.891 25.594 1 98.81 263 THR A N 1
ATOM 1986 C CA . THR A 1 263 ? 0.662 16.859 26.547 1 98.81 263 THR A CA 1
ATOM 1987 C C . THR A 1 263 ? 0.231 17.406 27.906 1 98.81 263 THR A C 1
ATOM 1989 O O . THR A 1 263 ? -0.76 18.141 28 1 98.81 263 THR A O 1
ATOM 1992 N N . ARG A 1 264 ? 0.969 17.031 28.891 1 98.56 264 ARG A N 1
ATOM 1993 C CA . ARG A 1 264 ? 0.841 17.562 30.234 1 98.56 264 ARG A CA 1
ATOM 1994 C C . ARG A 1 264 ? 1.925 18.609 30.516 1 98.56 264 ARG A C 1
ATOM 1996 O O . ARG A 1 264 ? 1.877 19.297 31.547 1 98.56 264 ARG A O 1
ATOM 2003 N N . ASN A 1 265 ? 2.879 18.75 29.609 1 98.12 265 ASN A N 1
ATOM 2004 C CA . ASN A 1 265 ? 4.004 19.672 29.719 1 98.12 265 ASN A CA 1
ATOM 2005 C C . ASN A 1 265 ? 4.094 20.578 28.5 1 98.12 265 ASN A C 1
ATOM 2007 O O . ASN A 1 265 ? 5.09 20.562 27.781 1 98.12 265 ASN A O 1
ATOM 2011 N N . PRO A 1 266 ? 3.1 21.453 28.328 1 98.56 266 PRO A N 1
ATOM 2012 C CA . PRO A 1 266 ? 3.025 22.25 27.094 1 98.56 266 PRO A CA 1
ATOM 2013 C C . PRO A 1 266 ? 4.223 23.172 26.922 1 98.56 266 PRO A C 1
ATOM 2015 O O . PRO A 1 266 ? 4.676 23.406 25.797 1 98.56 266 PRO A O 1
ATOM 2018 N N . GLU A 1 267 ? 4.766 23.719 28.016 1 98.44 267 GLU A N 1
ATOM 2019 C CA . GLU A 1 267 ? 5.898 24.625 27.922 1 98.44 267 GLU A CA 1
ATOM 2020 C C . GLU A 1 267 ? 7.145 23.906 27.406 1 98.44 267 GLU A C 1
ATOM 2022 O O . GLU A 1 267 ? 7.938 24.5 26.656 1 98.44 267 GLU A O 1
ATOM 2027 N N . GLU A 1 268 ? 7.328 22.625 27.828 1 98.38 268 GLU A N 1
ATOM 2028 C CA . GLU A 1 268 ? 8.453 21.844 27.344 1 98.38 268 GLU A CA 1
ATOM 2029 C C . GLU A 1 268 ? 8.375 21.656 25.828 1 98.38 268 GLU A C 1
ATOM 2031 O O . GLU A 1 268 ? 9.391 21.734 25.125 1 98.38 268 GLU A O 1
ATOM 2036 N N . VAL A 1 269 ? 7.184 21.453 25.328 1 98.56 269 VAL A N 1
ATOM 2037 C CA . VAL A 1 269 ? 6.988 21.266 23.891 1 98.56 269 VAL A CA 1
ATOM 2038 C C . VAL A 1 269 ? 7.301 22.547 23.141 1 98.56 269 VAL A C 1
ATOM 2040 O O . VAL A 1 269 ? 8.078 22.547 22.172 1 98.56 269 VAL A O 1
ATOM 2043 N N . VAL A 1 270 ? 6.75 23.672 23.609 1 98.44 270 VAL A N 1
ATOM 2044 C CA . VAL A 1 270 ? 6.891 24.969 22.922 1 98.44 270 VAL A CA 1
ATOM 2045 C C . VAL A 1 270 ? 8.352 25.406 22.938 1 98.44 270 VAL A C 1
ATOM 2047 O O . VAL A 1 270 ? 8.836 26.016 21.984 1 98.44 270 VAL A O 1
ATOM 2050 N N . ASN A 1 271 ? 9.07 25.062 23.953 1 97.81 271 ASN A N 1
ATOM 2051 C CA . ASN A 1 271 ? 10.469 25.453 24.094 1 97.81 271 ASN A CA 1
ATOM 2052 C C . ASN A 1 271 ? 11.383 24.625 23.203 1 97.81 271 ASN A C 1
ATOM 2054 O O . ASN A 1 271 ? 12.469 25.062 22.812 1 97.81 271 ASN A O 1
ATOM 2058 N N . LYS A 1 272 ? 10.984 23.422 22.844 1 97.31 272 LYS A N 1
ATOM 2059 C CA . LYS A 1 272 ? 11.836 22.484 22.109 1 97.31 272 LYS A CA 1
ATOM 2060 C C . LYS A 1 272 ? 11.773 22.75 20.609 1 97.31 272 LYS A C 1
ATOM 2062 O O . LYS A 1 272 ? 12.695 22.375 19.875 1 97.31 272 LYS A O 1
ATOM 2067 N N . VAL A 1 273 ? 10.648 23.281 20.156 1 97.38 273 VAL A N 1
ATOM 2068 C CA . VAL A 1 273 ? 10.5 23.438 18.719 1 97.38 273 VAL A CA 1
ATOM 2069 C C . VAL A 1 273 ? 9.992 24.844 18.406 1 97.38 273 VAL A C 1
ATOM 2071 O O . VAL A 1 273 ? 9.18 25.391 19.141 1 97.38 273 VAL A O 1
ATOM 2074 N N . LYS A 1 274 ? 10.531 25.359 17.281 1 92.75 274 LYS A N 1
ATOM 2075 C CA . LYS A 1 274 ? 10.07 26.672 16.812 1 92.75 274 LYS A CA 1
ATOM 2076 C C . LYS A 1 274 ? 8.695 26.562 16.156 1 92.75 274 LYS A C 1
ATOM 2078 O O . LYS A 1 274 ? 8.234 25.469 15.836 1 92.75 274 LYS A O 1
ATOM 2083 N N . GLU A 1 275 ? 7.945 27.688 16.016 1 94.88 275 GLU A N 1
ATOM 2084 C CA . GLU A 1 275 ? 6.641 27.75 15.359 1 94.88 275 GLU A CA 1
ATOM 2085 C C . GLU A 1 275 ? 5.637 26.812 16.016 1 94.88 275 GLU A C 1
ATOM 2087 O O . GLU A 1 275 ? 5.039 25.969 15.359 1 94.88 275 GLU A O 1
ATOM 2092 N N . SER A 1 276 ? 5.488 26.844 17.266 1 98.12 276 SER A N 1
ATOM 2093 C CA . SER A 1 276 ? 4.539 26.078 18.062 1 98.12 276 SER A CA 1
ATOM 2094 C C . SER A 1 276 ? 3.779 26.984 19.031 1 98.12 276 SER A C 1
ATOM 2096 O O . SER A 1 276 ? 4.25 28.078 19.375 1 98.12 276 SER A O 1
ATOM 2098 N N . ASN A 1 277 ? 2.584 26.641 19.359 1 98.75 277 ASN A N 1
ATOM 2099 C CA . ASN A 1 277 ? 1.763 27.391 20.297 1 98.75 277 ASN A CA 1
ATOM 2100 C C . ASN A 1 277 ? 0.777 26.5 21.031 1 98.75 277 ASN A C 1
ATOM 2102 O O . ASN A 1 277 ? 0.313 25.5 20.484 1 98.75 277 ASN A O 1
ATOM 2106 N N . ILE A 1 278 ? 0.507 26.844 22.312 1 98.88 278 ILE A N 1
ATOM 2107 C CA . ILE A 1 278 ? -0.577 26.219 23.062 1 98.88 278 ILE A CA 1
ATOM 2108 C C . ILE A 1 278 ? -1.92 26.766 22.578 1 98.88 278 ILE A C 1
ATOM 2110 O O . ILE A 1 278 ? -2.236 27.938 22.797 1 98.88 278 ILE A O 1
ATOM 2114 N N . ILE A 1 279 ? -2.734 25.891 22 1 98.88 279 ILE A N 1
ATOM 2115 C CA . ILE A 1 279 ? -3.896 26.453 21.312 1 98.88 279 ILE A CA 1
ATOM 2116 C C . ILE A 1 279 ? -5.164 26.109 22.094 1 98.88 279 ILE A C 1
ATOM 2118 O O . ILE A 1 279 ? -6.23 26.672 21.828 1 98.88 279 ILE A O 1
ATOM 2122 N N . GLY A 1 280 ? -5.035 25.172 23.016 1 98.81 280 GLY A N 1
ATOM 2123 C CA . GLY A 1 280 ? -6.227 24.797 23.766 1 98.81 280 GLY A CA 1
ATOM 2124 C C . GLY A 1 280 ? -6.004 23.625 24.703 1 98.81 280 GLY A C 1
ATOM 2125 O O . GLY A 1 280 ? -4.875 23.375 25.125 1 98.81 280 GLY A O 1
ATOM 2126 N N . ARG A 1 281 ? -7.215 23 25.125 1 98.75 281 ARG A N 1
ATOM 2127 C CA . ARG A 1 281 ? -7.168 21.906 26.078 1 98.75 281 ARG A CA 1
ATOM 2128 C C . ARG A 1 281 ? -8.25 20.875 25.797 1 98.75 281 ARG A C 1
ATOM 2130 O O . ARG A 1 281 ? -9.234 21.172 25.125 1 98.75 281 ARG A O 1
ATOM 2137 N N . LEU A 1 282 ? -7.949 19.688 26.25 1 98.81 282 LEU A N 1
ATOM 2138 C CA . LEU A 1 282 ? -8.969 18.641 26.312 1 98.81 282 LEU A CA 1
ATOM 2139 C C . LEU A 1 282 ? -9.656 18.641 27.688 1 98.81 282 LEU A C 1
ATOM 2141 O O . LEU A 1 282 ? -8.992 18.672 28.719 1 98.81 282 LEU A O 1
ATOM 2145 N N . ILE A 1 283 ? -10.984 18.609 27.672 1 98.75 283 ILE A N 1
ATOM 2146 C CA . ILE A 1 283 ? -11.727 18.625 28.922 1 98.75 283 ILE A CA 1
ATOM 2147 C C . ILE A 1 283 ? -12.82 17.562 28.891 1 98.75 283 ILE A C 1
ATOM 2149 O O . ILE A 1 283 ? -13.172 17.062 27.812 1 98.75 283 ILE A O 1
ATOM 2153 N N . LYS A 1 284 ? -13.344 17.281 30.047 1 98.19 284 LYS A N 1
ATOM 2154 C CA . LYS A 1 284 ? -14.461 16.344 30.109 1 98.19 284 LYS A CA 1
ATOM 2155 C C . LYS A 1 284 ? -15.68 16.891 29.359 1 98.19 284 LYS A C 1
ATOM 2157 O O . LYS A 1 284 ? -15.984 18.078 29.453 1 98.19 284 LYS A O 1
ATOM 2162 N N . GLY A 1 285 ? -16.328 16.031 28.641 1 97.56 285 GLY A N 1
ATOM 2163 C CA . GLY A 1 285 ? -17.516 16.375 27.859 1 97.56 285 GLY A CA 1
ATOM 2164 C C . GLY A 1 285 ? -17.719 15.492 26.656 1 97.56 285 GLY A C 1
ATOM 2165 O O . GLY A 1 285 ? -16.938 14.562 26.422 1 97.56 285 GLY A O 1
ATOM 2166 N N . GLU A 1 286 ? -18.797 15.812 25.922 1 97.31 286 GLU A N 1
ATOM 2167 C CA . GLU A 1 286 ? -19.031 15.078 24.688 1 97.31 286 GLU A CA 1
ATOM 2168 C C . GLU A 1 286 ? -17.906 15.32 23.688 1 97.31 286 GLU A C 1
ATOM 2170 O O . GLU A 1 286 ? -17.484 16.469 23.484 1 97.31 286 GLU A O 1
ATOM 2175 N N . PRO A 1 287 ? -17.406 14.273 23.141 1 97.25 287 PRO A N 1
ATOM 2176 C CA . PRO A 1 287 ? -16.344 14.445 22.141 1 97.25 287 PRO A CA 1
ATOM 2177 C C . PRO A 1 287 ? -16.734 15.383 21 1 97.25 287 PRO A C 1
ATOM 2179 O O . PRO A 1 287 ? -17.625 15.047 20.203 1 97.25 287 PRO A O 1
ATOM 2182 N N . SER A 1 288 ? -16.141 16.531 20.938 1 98.19 288 SER A N 1
ATOM 2183 C CA . SER A 1 288 ? -16.422 17.594 19.969 1 98.19 288 SER A CA 1
ATOM 2184 C C . SER A 1 288 ? -15.344 18.672 20.016 1 98.19 288 SER A C 1
ATOM 2186 O O . SER A 1 288 ? -14.461 18.641 20.875 1 98.19 288 SER A O 1
ATOM 2188 N N . LEU A 1 289 ? -15.383 19.5 19.078 1 98.69 289 LEU A N 1
ATOM 2189 C CA . LEU A 1 289 ? -14.516 20.672 19.031 1 98.69 289 LEU A CA 1
ATOM 2190 C C . LEU A 1 289 ? -15.297 21.938 19.375 1 98.69 289 LEU A C 1
ATOM 2192 O O . LEU A 1 289 ? -16.281 22.266 18.703 1 98.69 289 LEU A O 1
ATOM 2196 N N . HIS A 1 290 ? -14.922 22.578 20.406 1 98.75 290 HIS A N 1
ATOM 2197 C CA . HIS A 1 290 ? -15.438 23.906 20.719 1 98.75 290 HIS A CA 1
ATOM 2198 C C . HIS A 1 290 ? -14.445 25 20.328 1 98.75 290 HIS A C 1
ATOM 2200 O O . HIS A 1 290 ? -13.352 25.094 20.906 1 98.75 290 HIS A O 1
ATOM 2206 N N . LEU A 1 291 ? -14.789 25.781 19.406 1 98.38 291 LEU A N 1
ATOM 2207 C CA . LEU A 1 291 ? -14.008 26.953 19.031 1 98.38 291 LEU A CA 1
ATOM 2208 C C . LEU A 1 291 ? -14.508 28.188 19.75 1 98.38 291 LEU A C 1
ATOM 2210 O O . LEU A 1 291 ? -15.641 28.625 19.531 1 98.38 291 LEU A O 1
ATOM 2214 N N . GLU A 1 292 ? -13.633 28.75 20.547 1 98.25 292 GLU A N 1
ATOM 2215 C CA . GLU A 1 292 ? -14.016 29.922 21.344 1 98.25 292 GLU A CA 1
ATOM 2216 C C . GLU A 1 292 ? -14.477 31.062 20.453 1 98.25 292 GLU A C 1
ATOM 2218 O O . GLU A 1 292 ? -13.781 31.438 19.5 1 98.25 292 GLU A O 1
ATOM 2223 N N . GLY A 1 293 ? -15.664 31.578 20.781 1 97.38 293 GLY A N 1
ATOM 2224 C CA . GLY A 1 293 ? -16.203 32.688 20.047 1 97.38 293 GLY A CA 1
ATOM 2225 C C . GLY A 1 293 ? -16.906 32.281 18.766 1 97.38 293 GLY A C 1
ATOM 2226 O O . GLY A 1 293 ? -17.406 33.125 18.016 1 97.38 293 GLY A O 1
ATOM 2227 N N . VAL A 1 294 ? -16.953 31.031 18.453 1 96.5 294 VAL A N 1
ATOM 2228 C CA . VAL A 1 294 ? -17.547 30.562 17.203 1 96.5 294 VAL A CA 1
ATOM 2229 C C . VAL A 1 294 ? -18.641 29.531 17.516 1 96.5 294 VAL A C 1
ATOM 2231 O O . VAL A 1 294 ? -19.812 29.766 17.234 1 96.5 294 VAL A O 1
ATOM 2234 N N . GLY A 1 295 ? -18.25 28.344 18.125 1 97.19 295 GLY A N 1
ATOM 2235 C CA . GLY A 1 295 ? -19.266 27.344 18.438 1 97.19 295 GLY A CA 1
ATOM 2236 C C . GLY A 1 295 ? -18.703 25.938 18.531 1 97.19 295 GLY A C 1
ATOM 2237 O O . GLY A 1 295 ? -17.484 25.766 18.625 1 97.19 295 GLY A O 1
ATOM 2238 N N . ASP A 1 296 ? -19.703 24.984 18.625 1 97.75 296 ASP A N 1
ATOM 2239 C CA . ASP A 1 296 ? -19.344 23.562 18.75 1 97.75 296 ASP A CA 1
ATOM 2240 C C . ASP A 1 296 ? -19.484 22.844 17.422 1 97.75 296 ASP A C 1
ATOM 2242 O O . ASP A 1 296 ? -20.406 23.109 16.641 1 97.75 296 ASP A O 1
ATOM 2246 N N . PHE A 1 297 ? -18.531 22 17.156 1 97.88 297 PHE A N 1
ATOM 2247 C CA . PHE A 1 297 ? -18.531 21.219 15.93 1 97.88 297 PHE A CA 1
ATOM 2248 C C . PHE A 1 297 ? -18.391 19.734 16.234 1 97.88 297 PHE A C 1
ATOM 2250 O O . PHE A 1 297 ? -17.547 19.328 17.047 1 97.88 297 PHE A O 1
ATOM 2257 N N . ASN A 1 298 ? -19.234 18.875 15.617 1 95.69 298 ASN A N 1
ATOM 2258 C CA . ASN A 1 298 ? -19.172 17.422 15.836 1 95.69 298 ASN A CA 1
ATOM 2259 C C . ASN A 1 298 ? -19.156 16.656 14.523 1 95.69 298 ASN A C 1
ATOM 2261 O O . ASN A 1 298 ? -19.062 15.43 14.516 1 95.69 298 ASN A O 1
ATOM 2265 N N . GLU A 1 299 ? -19.219 17.375 13.469 1 94.44 299 GLU A N 1
ATOM 2266 C CA . GLU A 1 299 ? -19.188 16.766 12.141 1 94.44 299 GLU A CA 1
ATOM 2267 C C . GLU A 1 299 ? -17.859 17.047 11.438 1 94.44 299 GLU A C 1
ATOM 2269 O O . GLU A 1 299 ? -17.172 18.031 11.75 1 94.44 299 GLU A O 1
ATOM 2274 N N . ASP A 1 300 ? -17.562 16.172 10.516 1 93.25 300 ASP A N 1
ATOM 2275 C CA . ASP A 1 300 ? -16.297 16.328 9.781 1 93.25 300 ASP A CA 1
ATOM 2276 C C . ASP A 1 300 ? -16.297 17.594 8.938 1 93.25 300 ASP A C 1
ATOM 2278 O O . ASP A 1 300 ? -17.359 18.047 8.484 1 93.25 300 ASP A O 1
ATOM 2282 N N . PHE A 1 301 ? -15.172 18.125 8.75 1 94.38 301 PHE A N 1
ATOM 2283 C CA . PHE A 1 301 ? -15.008 19.344 7.957 1 94.38 301 PHE A CA 1
ATOM 2284 C C . PHE A 1 301 ? -14.711 19 6.5 1 94.38 301 PHE A C 1
ATOM 2286 O O . PHE A 1 301 ? -13.961 18.078 6.215 1 94.38 301 PHE A O 1
ATOM 2293 N N . GLU A 1 302 ? -15.281 19.75 5.66 1 90.94 302 GLU A N 1
ATOM 2294 C CA . GLU A 1 302 ? -14.969 19.609 4.242 1 90.94 302 GLU A CA 1
ATOM 2295 C C . GLU A 1 302 ? -13.594 20.188 3.918 1 90.94 302 GLU A C 1
ATOM 2297 O O . GLU A 1 302 ? -13.211 21.234 4.43 1 90.94 302 GLU A O 1
ATOM 2302 N N . GLU A 1 303 ? -12.914 19.5 3.057 1 92.5 303 GLU A N 1
ATOM 2303 C CA . GLU A 1 303 ? -11.594 19.938 2.619 1 92.5 303 GLU A CA 1
ATOM 2304 C C . GLU A 1 303 ? -11.695 21.094 1.63 1 92.5 303 GLU A C 1
ATOM 2306 O O . GLU A 1 303 ? -12.273 20.953 0.55 1 92.5 303 GLU A O 1
ATOM 2311 N N . GLU A 1 304 ? -11.047 22.156 1.91 1 93.31 304 GLU A N 1
ATO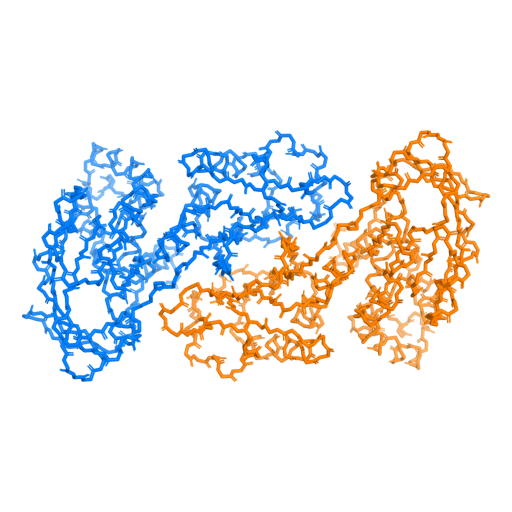M 2312 C CA . GLU A 1 304 ? -11.133 23.359 1.096 1 93.31 304 GLU A CA 1
ATOM 2313 C C . GLU A 1 304 ? -10.5 23.141 -0.277 1 93.31 304 GLU A C 1
ATOM 2315 O O . GLU A 1 304 ? -10.977 23.688 -1.277 1 93.31 304 GLU A O 1
ATOM 2320 N N . LEU A 1 305 ? -9.398 22.453 -0.298 1 91.06 305 LEU A N 1
ATOM 2321 C CA . LEU A 1 305 ? -8.719 22.234 -1.568 1 91.06 305 LEU A CA 1
ATOM 2322 C C . LEU A 1 305 ? -9.617 21.484 -2.545 1 91.06 305 LEU A C 1
ATOM 2324 O O . LEU A 1 305 ? -9.672 21.812 -3.73 1 91.06 305 LEU A O 1
ATOM 2328 N N . VAL A 1 306 ? -10.258 20.469 -2.062 1 85.75 306 VAL A N 1
ATOM 2329 C CA . VAL A 1 306 ? -11.172 19.672 -2.885 1 85.75 306 VAL A CA 1
ATOM 2330 C C . VAL A 1 306 ? -12.32 20.562 -3.365 1 85.75 306 VAL A C 1
ATOM 2332 O O . VAL A 1 306 ? -12.711 20.5 -4.535 1 85.75 306 VAL A O 1
ATOM 2335 N N . ARG A 1 307 ? -12.828 21.328 -2.518 1 86.38 307 ARG A N 1
ATOM 2336 C CA . ARG A 1 307 ? -13.914 22.25 -2.852 1 86.38 307 ARG A CA 1
ATOM 2337 C C . ARG A 1 307 ? -13.484 23.219 -3.953 1 86.38 307 ARG A C 1
ATOM 2339 O O . ARG A 1 307 ? -14.211 23.406 -4.934 1 86.38 307 ARG A O 1
ATOM 2346 N N . PHE A 1 308 ? -12.359 23.719 -3.867 1 89 308 PHE A N 1
ATOM 2347 C CA . PHE A 1 308 ? -11.844 24.703 -4.816 1 89 308 PHE A CA 1
ATOM 2348 C C . PHE A 1 308 ? -11.594 24.062 -6.176 1 89 308 PHE A C 1
ATOM 2350 O O . PHE A 1 308 ? -12 24.594 -7.207 1 89 308 PHE A O 1
ATOM 2357 N N . GLU A 1 309 ? -10.914 22.922 -6.117 1 83.44 309 GLU A N 1
ATOM 2358 C CA . GLU A 1 309 ? -10.57 22.234 -7.363 1 83.44 309 GLU A CA 1
ATOM 2359 C C . GLU A 1 309 ? -11.82 21.797 -8.109 1 83.44 309 GLU A C 1
ATOM 2361 O O . GLU A 1 309 ? -11.844 21.797 -9.344 1 83.44 309 GLU A O 1
ATOM 2366 N N . SER A 1 310 ? -12.805 21.344 -7.379 1 79.56 310 SER A N 1
ATOM 2367 C CA . SER A 1 310 ? -14.07 20.953 -7.996 1 79.56 310 SER A CA 1
ATOM 2368 C C . SER A 1 310 ? -14.742 22.141 -8.68 1 79.56 310 SER A C 1
ATOM 2370 O O . SER A 1 310 ? -15.336 22 -9.75 1 79.56 310 SER A O 1
ATOM 2372 N N . SER A 1 311 ? -14.656 23.281 -8.094 1 78 311 SER A N 1
ATOM 2373 C CA . SER A 1 311 ? -15.25 24.5 -8.641 1 78 311 SER A CA 1
ATOM 2374 C C . SER A 1 311 ? -14.438 25.031 -9.812 1 78 311 SER A C 1
ATOM 2376 O O . SER A 1 311 ? -15.008 25.422 -10.836 1 78 311 SER A O 1
ATOM 2378 N N . TYR A 1 312 ? -13.195 25.031 -9.672 1 76.56 312 TYR A N 1
ATOM 2379 C CA . TYR A 1 312 ? -12.289 25.562 -10.688 1 76.56 312 TYR A CA 1
ATOM 2380 C C . TYR A 1 312 ? -12.359 24.75 -11.969 1 76.56 312 TYR A C 1
ATOM 2382 O O . TYR A 1 312 ? -12.312 25.297 -13.07 1 76.56 312 TYR A O 1
ATOM 2390 N N . ASN A 1 313 ? -12.43 23.422 -11.789 1 68.69 313 ASN A N 1
ATOM 2391 C CA . ASN A 1 313 ? -12.461 22.531 -12.938 1 68.69 313 ASN A CA 1
ATOM 2392 C C . ASN A 1 313 ? -13.883 22.375 -13.492 1 68.69 313 ASN A C 1
ATOM 2394 O O . ASN A 1 313 ? -14.109 21.594 -14.414 1 68.69 313 ASN A O 1
ATOM 2398 N N . GLY A 1 314 ? -14.773 23.219 -13.023 1 60.19 314 GLY A N 1
ATOM 2399 C CA . GLY A 1 314 ? -16.141 23.219 -13.523 1 60.19 314 GLY A CA 1
ATOM 2400 C C . GLY A 1 314 ? -16.938 22.016 -13.078 1 60.19 314 GLY A C 1
ATOM 2401 O O . GLY A 1 314 ? -17.891 21.609 -13.758 1 60.19 314 GLY A O 1
ATOM 2402 N N . ARG A 1 315 ? -16.516 21.406 -12.109 1 51.84 315 ARG A N 1
ATOM 2403 C CA . ARG A 1 315 ? -17.203 20.188 -11.688 1 51.84 315 ARG A CA 1
ATOM 2404 C C . ARG A 1 315 ? -18.281 20.5 -10.656 1 51.84 315 ARG A C 1
ATOM 2406 O O . ARG A 1 315 ? -19.062 19.625 -10.289 1 51.84 315 ARG A O 1
ATOM 2413 N N . ARG A 1 316 ? -18.359 21.75 -10.055 1 42.16 316 ARG A N 1
ATOM 2414 C CA . ARG A 1 316 ? -19.469 22.219 -9.234 1 42.16 316 ARG A CA 1
ATOM 2415 C C . ARG A 1 316 ? -20.25 23.312 -9.953 1 42.16 316 ARG A C 1
ATOM 2417 O O . ARG A 1 316 ? -19.672 24.141 -10.656 1 42.16 316 ARG A O 1
ATOM 2424 N N . MET B 1 1 ? -21.531 12.836 -8.18 1 45.22 1 MET B N 1
ATOM 2425 C CA . MET B 1 1 ? -21.016 11.742 -7.355 1 45.22 1 MET B CA 1
ATOM 2426 C C . MET B 1 1 ? -19.891 12.227 -6.445 1 45.22 1 MET B C 1
ATOM 2428 O O . MET B 1 1 ? -19.016 12.969 -6.883 1 45.22 1 MET B O 1
ATOM 2432 N N . SER B 1 2 ? -20.094 12.211 -5.156 1 61.56 2 SER B N 1
ATOM 2433 C CA . SER B 1 2 ? -19.203 12.797 -4.168 1 61.56 2 SER B CA 1
ATOM 2434 C C . SER B 1 2 ? -17.828 12.133 -4.211 1 61.56 2 SER B C 1
ATOM 2436 O O . SER B 1 2 ? -17.719 10.906 -4.156 1 61.56 2 SER B O 1
ATOM 2438 N N . PHE B 1 3 ? -16.781 12.758 -4.875 1 75.31 3 PHE B N 1
ATOM 2439 C CA . PHE B 1 3 ? -15.414 12.234 -4.93 1 75.31 3 PHE B CA 1
ATOM 2440 C C . PHE B 1 3 ? -14.641 12.602 -3.67 1 75.31 3 PHE B C 1
ATOM 2442 O O . PHE B 1 3 ? -15.086 13.453 -2.891 1 75.31 3 PHE B O 1
ATOM 2449 N N . GLY B 1 4 ? -13.68 11.789 -3.424 1 82.44 4 GLY B N 1
ATOM 2450 C CA . GLY B 1 4 ? -12.836 12.039 -2.27 1 82.44 4 GLY B CA 1
ATOM 2451 C C . GLY B 1 4 ? -12.844 10.906 -1.263 1 82.44 4 GLY B C 1
ATOM 2452 O O . GLY B 1 4 ? -13.266 9.789 -1.582 1 82.44 4 GLY B O 1
ATOM 2453 N N . LYS B 1 5 ? -12.289 11.188 -0.124 1 87.31 5 LYS B N 1
ATOM 2454 C CA . LYS B 1 5 ? -12.125 10.18 0.925 1 87.31 5 LYS B CA 1
ATOM 2455 C C . LYS B 1 5 ? -13.484 9.703 1.44 1 87.31 5 LYS B C 1
ATOM 2457 O O . LYS B 1 5 ? -14.398 10.508 1.646 1 87.31 5 LYS B O 1
ATOM 2462 N N . VAL B 1 6 ? -13.625 8.375 1.624 1 89.25 6 VAL B N 1
ATOM 2463 C CA . VAL B 1 6 ? -14.789 7.777 2.264 1 89.25 6 VAL B CA 1
ATOM 2464 C C . VAL B 1 6 ? -14.547 7.645 3.764 1 89.25 6 VAL B C 1
ATOM 2466 O O . VAL B 1 6 ? -13.602 6.973 4.188 1 89.25 6 VAL B O 1
ATOM 2469 N N . PRO B 1 7 ? -15.398 8.289 4.516 1 85.88 7 PRO B N 1
ATOM 2470 C CA . PRO B 1 7 ? -15.164 8.258 5.961 1 85.88 7 PRO B CA 1
ATOM 2471 C C . PRO B 1 7 ? -15.18 6.844 6.527 1 85.88 7 PRO B C 1
ATOM 2473 O O . PRO B 1 7 ? -16.109 6.082 6.277 1 85.88 7 PRO B O 1
ATOM 2476 N N . LEU B 1 8 ? -14.219 6.547 7.316 1 86.56 8 LEU B N 1
ATOM 2477 C CA . LEU B 1 8 ? -14.016 5.219 7.883 1 86.56 8 LEU B CA 1
ATOM 2478 C C . LEU B 1 8 ? -15.219 4.789 8.711 1 86.56 8 LEU B C 1
ATOM 2480 O O . LEU B 1 8 ? -15.586 3.609 8.719 1 86.56 8 LEU B O 1
ATOM 2484 N N . LYS B 1 9 ? -15.836 5.691 9.383 1 85.75 9 LYS B N 1
ATOM 2485 C CA . LYS B 1 9 ? -16.953 5.391 10.281 1 85.75 9 LYS B CA 1
ATOM 2486 C C . LYS B 1 9 ? -18.078 4.688 9.523 1 85.75 9 LYS B C 1
ATOM 2488 O O . LYS B 1 9 ? -18.859 3.947 10.125 1 85.75 9 LYS B O 1
ATOM 2493 N N . GLU B 1 10 ? -18.125 4.828 8.234 1 89 10 GLU B N 1
ATOM 2494 C CA . GLU B 1 10 ? -19.219 4.301 7.426 1 89 10 GLU B CA 1
ATOM 2495 C C . GLU B 1 10 ? -19.062 2.801 7.195 1 89 10 GLU B C 1
ATOM 2497 O O . GLU B 1 10 ? -20.031 2.115 6.859 1 89 10 GLU B O 1
ATOM 2502 N N . PHE B 1 11 ? -17.781 2.277 7.367 1 91.56 11 PHE B N 1
ATOM 2503 C CA . PHE B 1 11 ? -17.609 0.885 6.965 1 91.56 11 PHE B CA 1
ATOM 2504 C C . PHE B 1 11 ? -16.641 0.164 7.891 1 91.56 11 PHE B C 1
ATOM 2506 O O . PHE B 1 11 ? -16.297 -0.991 7.652 1 91.56 11 PHE B O 1
ATOM 2513 N N . LEU B 1 12 ? -16.234 0.784 8.938 1 87.81 12 LEU B N 1
ATOM 2514 C CA . LEU B 1 12 ? -15.273 0.211 9.883 1 87.81 12 LEU B CA 1
ATOM 2515 C C . LEU B 1 12 ? -15.75 -1.151 10.375 1 87.81 12 LEU B C 1
ATOM 2517 O O . LEU B 1 12 ? -14.945 -2.078 10.523 1 87.81 12 LEU B O 1
ATOM 2521 N N . HIS B 1 13 ? -16.984 -1.304 10.617 1 89.75 13 HIS B N 1
ATOM 2522 C CA . HIS B 1 13 ? -17.562 -2.521 11.172 1 89.75 13 HIS B CA 1
ATOM 2523 C C . HIS B 1 13 ? -17.469 -3.674 10.18 1 89.75 13 HIS B C 1
ATOM 2525 O O . HIS B 1 13 ? -17.656 -4.836 10.547 1 89.75 13 HIS B O 1
ATOM 2531 N N . LYS B 1 14 ? -17.234 -3.369 8.953 1 92.31 14 LYS B N 1
ATOM 2532 C CA . LYS B 1 14 ? -17.188 -4.387 7.906 1 92.31 14 LYS B CA 1
ATOM 2533 C C . LYS B 1 14 ? -15.758 -4.867 7.684 1 92.31 14 LYS B C 1
ATOM 2535 O O . LYS B 1 14 ? -15.523 -5.781 6.891 1 92.31 14 LYS B O 1
ATOM 2540 N N . ILE B 1 15 ? -14.805 -4.266 8.297 1 89.56 15 ILE B N 1
ATOM 2541 C CA . ILE B 1 15 ? -13.398 -4.598 8.117 1 89.56 15 ILE B CA 1
ATOM 2542 C C . ILE B 1 15 ? -13.008 -5.723 9.078 1 89.56 15 ILE B C 1
ATOM 2544 O O . ILE B 1 15 ? -13.305 -5.66 10.273 1 89.56 15 ILE B O 1
ATOM 2548 N N . PRO B 1 16 ? -12.391 -6.754 8.609 1 91.81 16 PRO B N 1
ATOM 2549 C CA . PRO B 1 16 ? -11.906 -7.832 9.477 1 91.81 16 PRO B CA 1
ATOM 2550 C C . PRO B 1 16 ? -10.633 -7.453 10.234 1 91.81 16 PRO B C 1
ATOM 2552 O O . PRO B 1 16 ? -9.578 -8.055 10.023 1 91.81 16 PRO B O 1
ATOM 2555 N N . SER B 1 17 ? -10.781 -6.551 11.156 1 92.38 17 SER B N 1
ATOM 2556 C CA . SER B 1 17 ? -9.648 -6.02 11.906 1 92.38 17 SER B CA 1
ATOM 2557 C C . SER B 1 17 ? -9.383 -6.84 13.164 1 92.38 17 SER B C 1
ATOM 2559 O O . SER B 1 17 ? -10.25 -7.578 13.625 1 92.38 17 SER B O 1
ATOM 2561 N N . GLY B 1 18 ? -8.109 -6.777 13.648 1 93.19 18 GLY B N 1
ATOM 2562 C CA . GLY B 1 18 ? -7.688 -7.492 14.852 1 93.19 18 GLY B CA 1
ATOM 2563 C C . GLY B 1 18 ? -6.199 -7.785 14.875 1 93.19 18 GLY B C 1
ATOM 2564 O O . GLY B 1 18 ? -5.457 -7.336 14 1 93.19 18 GLY B O 1
ATOM 2565 N N . ASN B 1 19 ? -5.812 -8.445 16 1 95.44 19 ASN B N 1
ATOM 2566 C CA . ASN B 1 19 ? -4.422 -8.836 16.188 1 95.44 19 ASN B CA 1
ATOM 2567 C C . ASN B 1 19 ? -3.484 -7.633 16.141 1 95.44 19 ASN B C 1
ATOM 2569 O O . ASN B 1 19 ? -2.48 -7.652 15.422 1 95.44 19 ASN B O 1
ATOM 2573 N N . CYS B 1 20 ? -3.873 -6.562 16.688 1 95.81 20 CYS B N 1
ATOM 2574 C CA . CYS B 1 20 ? -3.092 -5.332 16.75 1 95.81 20 CYS B CA 1
ATOM 2575 C C . CYS B 1 20 ? -3.193 -4.695 18.125 1 95.81 20 CYS B C 1
ATOM 2577 O O . CYS B 1 20 ? -4.203 -4.852 18.812 1 95.81 20 CYS B O 1
ATOM 2579 N N . GLU B 1 21 ? -2.156 -4.074 18.594 1 95.19 21 GLU B N 1
ATOM 2580 C CA . GLU B 1 21 ? -2.189 -3.275 19.828 1 95.19 21 GLU B CA 1
ATOM 2581 C C . GLU B 1 21 ? -3.023 -2.01 19.641 1 95.19 21 GLU B C 1
ATOM 2583 O O . GLU B 1 21 ? -3.77 -1.612 20.531 1 95.19 21 GLU B O 1
ATOM 2588 N N . ILE B 1 22 ? -2.809 -1.351 18.562 1 94.5 22 ILE B N 1
ATOM 2589 C CA . ILE B 1 22 ? -3.646 -0.265 18.062 1 94.5 22 ILE B CA 1
ATOM 2590 C C . ILE B 1 22 ? -4.195 -0.628 16.688 1 94.5 22 ILE B C 1
ATOM 2592 O O . ILE B 1 22 ? -3.436 -0.785 15.727 1 94.5 22 ILE B O 1
ATOM 2596 N N . CYS B 1 23 ? -5.52 -0.797 16.609 1 93.69 23 CYS B N 1
ATOM 2597 C CA . CYS B 1 23 ? -6.215 -1.192 15.398 1 93.69 23 CYS B CA 1
ATOM 2598 C C . CYS B 1 23 ? -6.898 0.005 14.75 1 93.69 23 CYS B C 1
ATOM 2600 O O . CYS B 1 23 ? -6.961 1.085 15.336 1 93.69 23 CYS B O 1
ATOM 2602 N N . PRO B 1 24 ? -7.316 -0.133 13.484 1 88.31 24 PRO B N 1
ATOM 2603 C CA . PRO B 1 24 ? -7.977 0.976 12.789 1 88.31 24 PRO B CA 1
ATOM 2604 C C . PRO B 1 24 ? -9.164 1.54 13.57 1 88.31 24 PRO B C 1
ATOM 2606 O O . PRO B 1 24 ? -9.984 0.778 14.086 1 88.31 24 PRO B O 1
ATOM 2609 N N . SER B 1 25 ? -9.18 2.812 13.609 1 88.94 25 SER B N 1
ATOM 2610 C CA . SER B 1 25 ? -10.258 3.576 14.227 1 88.94 25 SER B CA 1
ATOM 2611 C C . SER B 1 25 ? -10.273 5.016 13.719 1 88.94 25 SER B C 1
ATOM 2613 O O . SER B 1 25 ? -9.289 5.488 13.148 1 88.94 25 SER B O 1
ATOM 2615 N N . VAL B 1 26 ? -11.414 5.641 13.906 1 81.5 26 VAL B N 1
ATOM 2616 C CA . VAL B 1 26 ? -11.508 7.043 13.523 1 81.5 26 VAL B CA 1
ATOM 2617 C C . VAL B 1 26 ? -10.445 7.852 14.266 1 81.5 26 VAL B C 1
ATOM 2619 O O . VAL B 1 26 ? -10.352 7.785 15.492 1 81.5 26 VAL B O 1
ATOM 2622 N N . GLY B 1 27 ? -9.641 8.484 13.492 1 83.19 27 GLY B N 1
ATOM 2623 C CA . GLY B 1 27 ? -8.602 9.305 14.094 1 83.19 27 GLY B CA 1
ATOM 2624 C C . GLY B 1 27 ? -7.293 8.555 14.289 1 83.19 27 GLY B C 1
ATOM 2625 O O . GLY B 1 27 ? -6.262 9.164 14.594 1 83.19 27 GLY B O 1
ATOM 2626 N N . GLU B 1 28 ? -7.375 7.277 14.195 1 87.38 28 GLU B N 1
ATOM 2627 C CA . GLU B 1 28 ? -6.172 6.457 14.266 1 87.38 28 GLU B CA 1
ATOM 2628 C C . GLU B 1 28 ? -5.625 6.152 12.875 1 87.38 28 GLU B C 1
ATOM 2630 O O . GLU B 1 28 ? -6.191 5.332 12.148 1 87.38 28 GLU B O 1
ATOM 2635 N N . ASP B 1 29 ? -4.516 6.766 12.523 1 86.31 29 ASP B N 1
ATOM 2636 C CA . ASP B 1 29 ? -4.043 6.68 11.141 1 86.31 29 ASP B CA 1
ATOM 2637 C C . ASP B 1 29 ? -2.992 5.582 10.992 1 86.31 29 ASP B C 1
ATOM 2639 O O . ASP B 1 29 ? -2.688 5.156 9.875 1 86.31 29 ASP B O 1
ATOM 2643 N N . ASP B 1 30 ? -2.438 5.191 12.109 1 89.25 30 ASP B N 1
ATOM 2644 C CA . ASP B 1 30 ? -1.438 4.125 12.078 1 89.25 30 ASP B CA 1
ATOM 2645 C C . ASP B 1 30 ? -1.924 2.896 12.844 1 89.25 30 ASP B C 1
ATOM 2647 O O . ASP B 1 30 ? -2.746 3.012 13.758 1 89.25 30 ASP B O 1
ATOM 2651 N N . ALA B 1 31 ? -1.399 1.783 12.484 1 93.62 31 ALA B N 1
ATOM 2652 C CA . ALA B 1 31 ? -1.524 0.589 13.312 1 93.62 31 ALA B CA 1
ATOM 2653 C C . ALA B 1 31 ? -0.232 0.316 14.078 1 93.62 31 ALA B C 1
ATOM 2655 O O . ALA B 1 31 ? 0.855 0.675 13.625 1 93.62 31 ALA B O 1
ATOM 2656 N N . ILE B 1 32 ? -0.37 -0.201 15.258 1 96.56 32 ILE B N 1
ATOM 2657 C CA . ILE B 1 32 ? 0.756 -0.717 16.031 1 96.56 32 ILE B CA 1
ATOM 2658 C C . ILE B 1 32 ? 0.589 -2.219 16.25 1 96.56 32 ILE B C 1
ATOM 2660 O O . ILE B 1 32 ? -0.439 -2.668 16.766 1 96.56 32 ILE B O 1
ATOM 2664 N N . LEU B 1 33 ? 1.569 -2.947 15.805 1 96.94 33 LEU B N 1
ATOM 2665 C CA . LEU B 1 33 ? 1.534 -4.406 15.828 1 96.94 33 LEU B CA 1
ATOM 2666 C C . LEU B 1 33 ? 2.646 -4.961 16.719 1 96.94 33 LEU B C 1
ATOM 2668 O O . LEU B 1 33 ? 3.748 -4.41 16.75 1 96.94 33 LEU B O 1
ATOM 2672 N N . LYS B 1 34 ? 2.389 -6.055 17.328 1 95.62 34 LYS B N 1
ATOM 2673 C CA . LYS B 1 34 ? 3.41 -6.707 18.141 1 95.62 34 LYS B CA 1
ATOM 2674 C C . LYS B 1 34 ? 4.27 -7.645 17.297 1 95.62 34 LYS B C 1
ATOM 2676 O O . LYS B 1 34 ? 3.746 -8.414 16.484 1 95.62 34 LYS B O 1
ATOM 2681 N N . THR B 1 35 ? 5.574 -7.512 17.484 1 92.19 35 THR B N 1
ATOM 2682 C CA . THR B 1 35 ? 6.477 -8.406 16.766 1 92.19 35 THR B CA 1
ATOM 2683 C C . THR B 1 35 ? 6.676 -9.703 17.547 1 92.19 35 THR B C 1
ATOM 2685 O O . THR B 1 35 ? 6.703 -9.703 18.781 1 92.19 35 THR B O 1
ATOM 2688 N N . THR B 1 36 ? 6.723 -10.828 16.828 1 88.06 36 THR B N 1
ATOM 2689 C CA . THR B 1 36 ? 6.98 -12.117 17.469 1 88.06 36 THR B CA 1
ATOM 2690 C C . THR B 1 36 ? 8.297 -12.703 16.984 1 88.06 36 THR B C 1
ATOM 2692 O O . THR B 1 36 ? 8.625 -13.852 17.297 1 88.06 36 THR B O 1
ATOM 2695 N N . GLY B 1 37 ? 9.07 -12.055 16.219 1 89.31 37 GLY B N 1
ATOM 2696 C CA . GLY B 1 37 ? 10.344 -12.531 15.688 1 89.31 37 GLY B CA 1
ATOM 2697 C C . GLY B 1 37 ? 11.281 -11.406 15.289 1 89.31 37 GLY B C 1
ATOM 2698 O O . GLY B 1 37 ? 10.891 -10.234 15.273 1 89.31 37 GLY B O 1
ATOM 2699 N N . PRO B 1 38 ? 12.508 -11.812 14.93 1 94.75 38 PRO B N 1
ATOM 2700 C CA . PRO B 1 38 ? 13.539 -10.805 14.664 1 94.75 38 PRO B CA 1
ATOM 2701 C C . PRO B 1 38 ? 13.422 -10.195 13.273 1 94.75 38 PRO B C 1
ATOM 2703 O O . PRO B 1 38 ? 14.086 -9.203 12.969 1 94.75 38 PRO B O 1
ATOM 2706 N N . TYR B 1 39 ? 12.539 -10.781 12.391 1 96.62 39 TYR B N 1
ATOM 2707 C CA . TYR B 1 39 ? 12.453 -10.281 11.023 1 96.62 39 TYR B CA 1
ATOM 2708 C C . TYR B 1 39 ? 11.016 -9.961 10.641 1 96.62 39 TYR B C 1
ATOM 2710 O O . TYR B 1 39 ? 10.086 -10.641 11.086 1 96.62 39 TYR B O 1
ATOM 2718 N N . ILE B 1 40 ? 10.883 -8.938 9.844 1 97.19 40 ILE B N 1
ATOM 2719 C CA . ILE B 1 40 ? 9.609 -8.547 9.242 1 97.19 40 ILE B CA 1
ATOM 2720 C C . ILE B 1 40 ? 9.617 -8.883 7.754 1 97.19 40 ILE B C 1
ATOM 2722 O O . ILE B 1 40 ? 10.578 -8.562 7.043 1 97.19 40 ILE B O 1
ATOM 2726 N N . ILE B 1 41 ? 8.648 -9.586 7.277 1 97.38 41 ILE B N 1
ATOM 2727 C CA . ILE B 1 41 ? 8.406 -9.812 5.855 1 97.38 41 ILE B CA 1
ATOM 2728 C C . ILE B 1 41 ? 7.344 -8.836 5.352 1 97.38 41 ILE B C 1
ATOM 2730 O O . ILE B 1 41 ? 6.277 -8.703 5.961 1 97.38 41 ILE B O 1
ATOM 2734 N N . VAL B 1 42 ? 7.598 -8.148 4.238 1 97.5 42 VAL B N 1
ATOM 2735 C CA . VAL B 1 42 ? 6.621 -7.176 3.756 1 97.5 42 VAL B CA 1
ATOM 2736 C C . VAL B 1 42 ? 6.57 -7.215 2.229 1 97.5 42 VAL B C 1
ATOM 2738 O O . VAL B 1 42 ? 7.59 -7.441 1.573 1 97.5 42 VAL B O 1
ATOM 2741 N N . HIS B 1 43 ? 5.387 -7.039 1.664 1 97.31 43 HIS B N 1
ATOM 2742 C CA . HIS B 1 43 ? 5.133 -7.051 0.228 1 97.31 43 HIS B CA 1
ATOM 2743 C C . HIS B 1 43 ? 3.928 -6.18 -0.122 1 97.31 43 HIS B C 1
ATOM 2745 O O . HIS B 1 43 ? 2.963 -6.113 0.641 1 97.31 43 HIS B O 1
ATOM 2751 N N . SER B 1 44 ? 4 -5.461 -1.244 1 96.81 44 SER B N 1
ATOM 2752 C CA . SER B 1 44 ? 2.861 -4.688 -1.729 1 96.81 44 SER B CA 1
ATOM 2753 C C . SER B 1 44 ? 2.584 -4.973 -3.201 1 96.81 44 SER B C 1
ATOM 2755 O O . SER B 1 44 ? 3.514 -5.094 -4 1 96.81 44 SER B O 1
ATOM 2757 N N . ASP B 1 45 ? 1.317 -5.102 -3.516 1 95.19 45 ASP B N 1
ATOM 2758 C CA . ASP B 1 45 ? 0.911 -5.344 -4.895 1 95.19 45 ASP B CA 1
ATOM 2759 C C . ASP B 1 45 ? -0.467 -4.746 -5.176 1 95.19 45 ASP B C 1
ATOM 2761 O O . ASP B 1 45 ? -1.356 -4.797 -4.32 1 95.19 45 ASP B O 1
ATOM 2765 N N . PRO B 1 46 ? -0.65 -4.215 -6.402 1 96.06 46 PRO B N 1
ATOM 2766 C CA . PRO B 1 46 ? -1.964 -3.697 -6.793 1 96.06 46 PRO B CA 1
ATOM 2767 C C . PRO B 1 46 ? -2.768 -4.695 -7.625 1 96.06 46 PRO B C 1
ATOM 2769 O O . PRO B 1 46 ? -2.189 -5.57 -8.273 1 96.06 46 PRO B O 1
ATOM 2772 N N . ILE B 1 47 ? -4.066 -4.629 -7.531 1 95.62 47 ILE B N 1
ATOM 2773 C CA . ILE B 1 47 ? -5.004 -5.18 -8.508 1 95.62 47 ILE B CA 1
ATOM 2774 C C . ILE B 1 47 ? -5.637 -4.047 -9.312 1 95.62 47 ILE B C 1
ATOM 2776 O O . ILE B 1 47 ? -6.414 -3.256 -8.773 1 95.62 47 ILE B O 1
ATOM 2780 N N . THR B 1 48 ? -5.293 -3.908 -10.602 1 89.69 48 THR B N 1
ATOM 2781 C CA . THR B 1 48 ? -5.734 -2.777 -11.414 1 89.69 48 THR B CA 1
ATOM 2782 C C . THR B 1 48 ? -6.73 -3.23 -12.477 1 89.69 48 THR B C 1
ATOM 2784 O O . THR B 1 48 ? -7.461 -2.412 -13.039 1 89.69 48 THR B O 1
ATOM 2787 N N . GLU B 1 49 ? -6.742 -4.426 -12.992 1 71 49 GLU B N 1
ATOM 2788 C CA . GLU B 1 49 ? -7.508 -4.859 -14.156 1 71 49 GLU B CA 1
ATOM 2789 C C . GLU B 1 49 ? -8.648 -5.789 -13.75 1 71 49 GLU B C 1
ATOM 2791 O O . GLU B 1 49 ? -9.523 -6.102 -14.57 1 71 49 GLU B O 1
ATOM 2796 N N . SER B 1 50 ? -8.641 -6.203 -12.586 1 63.38 50 SER B N 1
ATOM 2797 C CA . SER B 1 50 ? -9.594 -7.273 -12.312 1 63.38 50 SER B CA 1
ATOM 2798 C C . SER B 1 50 ? -10.961 -6.715 -11.922 1 63.38 50 SER B C 1
ATOM 2800 O O . SER B 1 50 ? -11.078 -6 -10.922 1 63.38 50 SER B O 1
ATOM 2802 N N . SER B 1 51 ? -11.852 -7.168 -12.719 1 67.94 51 SER B N 1
ATOM 2803 C CA . SER B 1 51 ? -13.219 -6.781 -12.406 1 67.94 51 SER B CA 1
ATOM 2804 C C . SER B 1 51 ? -13.945 -7.875 -11.633 1 67.94 51 SER B C 1
ATOM 2806 O O . SER B 1 51 ? -14.992 -7.633 -11.031 1 67.94 51 SER B O 1
ATOM 2808 N N . VAL B 1 52 ? -13.484 -9.039 -11.547 1 84.19 52 VAL B N 1
ATOM 2809 C CA . VAL B 1 52 ? -14.305 -10.141 -11.039 1 84.19 52 VAL B CA 1
ATOM 2810 C C . VAL B 1 52 ? -14.312 -10.125 -9.516 1 84.19 52 VAL B C 1
ATOM 2812 O O . VAL B 1 52 ? -15.383 -10.133 -8.898 1 84.19 52 VAL B O 1
ATOM 2815 N N . ASP B 1 53 ? -13.367 -9.852 -8.75 1 94.44 53 ASP B N 1
ATOM 2816 C CA . ASP B 1 53 ? -13.281 -9.789 -7.297 1 94.44 53 ASP B CA 1
ATOM 2817 C C . ASP B 1 53 ? -11.938 -9.227 -6.844 1 94.44 53 ASP B C 1
ATOM 2819 O O . ASP B 1 53 ? -11.148 -9.922 -6.207 1 94.44 53 ASP B O 1
ATOM 2823 N N . PRO B 1 54 ? -11.867 -8 -7.078 1 96.31 54 PRO B N 1
ATOM 2824 C CA . PRO B 1 54 ? -10.562 -7.406 -6.781 1 96.31 54 PRO B CA 1
ATOM 2825 C C . PRO B 1 54 ? -10.227 -7.434 -5.293 1 96.31 54 PRO B C 1
ATOM 2827 O O . PRO B 1 54 ? -9.055 -7.473 -4.922 1 96.31 54 PRO B O 1
ATOM 2830 N N . GLY B 1 55 ? -11.258 -7.418 -4.379 1 97.31 55 GLY B N 1
ATOM 2831 C CA . GLY B 1 55 ? -11.016 -7.508 -2.945 1 97.31 55 GLY B CA 1
ATOM 2832 C C . GLY B 1 55 ? -10.391 -8.828 -2.527 1 97.31 55 GLY B C 1
ATOM 2833 O O . GLY B 1 55 ? -9.344 -8.844 -1.872 1 97.31 55 GLY B O 1
ATOM 2834 N N . PHE B 1 56 ? -10.984 -9.906 -2.982 1 97.94 56 PHE B N 1
ATOM 2835 C CA . PHE B 1 56 ? -10.484 -11.242 -2.684 1 97.94 56 PHE B CA 1
ATOM 2836 C C . PHE B 1 56 ? -9.086 -11.438 -3.264 1 97.94 56 PHE B C 1
ATOM 2838 O O . PHE B 1 56 ? -8.172 -11.875 -2.562 1 97.94 56 PHE B O 1
ATOM 2845 N N . LEU B 1 57 ? -8.961 -11.086 -4.492 1 97.81 57 LEU B N 1
ATOM 2846 C CA . LEU B 1 57 ? -7.715 -11.312 -5.223 1 97.81 57 LEU B CA 1
ATOM 2847 C C . LEU B 1 57 ? -6.57 -10.516 -4.613 1 97.81 57 LEU B C 1
ATOM 2849 O O . LEU B 1 57 ? -5.445 -11 -4.523 1 97.81 57 LEU B O 1
ATOM 2853 N N . SER B 1 58 ? -6.848 -9.297 -4.219 1 97.75 58 SER B N 1
ATOM 2854 C CA . SER B 1 58 ? -5.809 -8.422 -3.691 1 97.75 58 SER B CA 1
ATOM 2855 C C . SER B 1 58 ? -5.184 -9 -2.428 1 97.75 58 SER B C 1
ATOM 2857 O O . SER B 1 58 ? -3.963 -8.961 -2.254 1 97.75 58 SER B O 1
ATOM 2859 N N . ILE B 1 59 ? -5.996 -9.57 -1.55 1 98.5 59 ILE B N 1
ATOM 2860 C CA . ILE B 1 59 ? -5.508 -10.188 -0.318 1 98.5 59 ILE B CA 1
ATOM 2861 C C . ILE B 1 59 ? -4.781 -11.484 -0.642 1 98.5 59 ILE B C 1
ATOM 2863 O O . ILE B 1 59 ? -3.668 -11.719 -0.162 1 98.5 59 ILE B O 1
ATOM 2867 N N . ALA B 1 60 ? -5.367 -12.273 -1.454 1 98.25 60 ALA B N 1
ATOM 2868 C CA . ALA B 1 60 ? -4.84 -13.602 -1.772 1 98.25 60 ALA B CA 1
ATOM 2869 C C . ALA B 1 60 ? -3.436 -13.508 -2.363 1 98.25 60 ALA B C 1
ATOM 2871 O O . ALA B 1 60 ? -2.51 -14.164 -1.89 1 98.25 60 ALA B O 1
ATOM 2872 N N . VAL B 1 61 ? -3.266 -12.68 -3.373 1 97.44 61 VAL B N 1
ATOM 2873 C CA . VAL B 1 61 ? -2.014 -12.641 -4.121 1 97.44 61 VAL B CA 1
ATOM 2874 C C . VAL B 1 61 ? -0.927 -11.984 -3.271 1 97.44 61 VAL B C 1
ATOM 2876 O O . VAL B 1 61 ? 0.227 -12.414 -3.283 1 97.44 61 VAL B O 1
ATOM 2879 N N . ALA B 1 62 ? -1.259 -10.953 -2.549 1 97.94 62 ALA B N 1
ATOM 2880 C CA . ALA B 1 62 ? -0.279 -10.312 -1.673 1 97.94 62 ALA B CA 1
ATOM 2881 C C . ALA B 1 62 ? 0.194 -11.273 -0.589 1 97.94 62 ALA B C 1
ATOM 2883 O O . ALA B 1 62 ? 1.388 -11.344 -0.284 1 97.94 62 ALA B O 1
ATOM 2884 N N . CYS B 1 63 ? -0.698 -12 -0.003 1 98.62 63 CYS B N 1
ATOM 2885 C CA . CYS B 1 63 ? -0.361 -12.938 1.062 1 98.62 63 CYS B CA 1
ATOM 2886 C C . CYS B 1 63 ? 0.438 -14.117 0.52 1 98.62 63 CYS B C 1
ATOM 2888 O O . CYS B 1 63 ? 1.302 -14.656 1.213 1 98.62 63 CYS B O 1
ATOM 2890 N N . ASN B 1 64 ? 0.143 -14.516 -0.743 1 98.62 64 ASN B N 1
ATOM 2891 C CA . ASN B 1 64 ? 0.956 -15.555 -1.364 1 98.62 64 ASN B CA 1
ATOM 2892 C C . ASN B 1 64 ? 2.441 -15.211 -1.312 1 98.62 64 ASN B C 1
ATOM 2894 O O . ASN B 1 64 ? 3.273 -16.078 -1.039 1 98.62 64 ASN B O 1
ATOM 2898 N N . ASP B 1 65 ? 2.766 -13.984 -1.589 1 97.62 65 ASP B N 1
ATOM 2899 C CA . ASP B 1 65 ? 4.16 -13.562 -1.571 1 97.62 65 ASP B CA 1
ATOM 2900 C C . ASP B 1 65 ? 4.766 -13.727 -0.179 1 97.62 65 ASP B C 1
ATOM 2902 O O . ASP B 1 65 ? 5.898 -14.195 -0.039 1 97.62 65 ASP B O 1
ATOM 2906 N N . VAL B 1 66 ? 4.066 -13.328 0.85 1 98 66 VAL B N 1
ATOM 2907 C CA . VAL B 1 66 ? 4.531 -13.508 2.221 1 98 66 VAL B CA 1
ATOM 2908 C C . VAL B 1 66 ? 4.773 -14.984 2.496 1 98 66 VAL B C 1
ATOM 2910 O O . VAL B 1 66 ? 5.777 -15.359 3.113 1 98 66 VAL B O 1
ATOM 2913 N N . ASN B 1 67 ? 3.879 -15.82 2.031 1 98.5 67 ASN B N 1
ATOM 2914 C CA . ASN B 1 67 ? 3.979 -17.266 2.238 1 98.5 67 ASN B CA 1
ATOM 2915 C C . ASN B 1 67 ? 5.242 -17.828 1.6 1 98.5 67 ASN B C 1
ATOM 2917 O O . ASN B 1 67 ? 5.809 -18.797 2.1 1 98.5 67 ASN B O 1
ATOM 2921 N N . MET B 1 68 ? 5.738 -17.219 0.481 1 97.81 68 MET B N 1
ATOM 2922 C CA . MET B 1 68 ? 6.945 -17.688 -0.195 1 97.81 68 MET B CA 1
ATOM 2923 C C . MET B 1 68 ? 8.164 -17.531 0.708 1 97.81 68 MET B C 1
ATOM 2925 O O . MET B 1 68 ? 9.219 -18.094 0.431 1 97.81 68 MET B O 1
ATOM 2929 N N . LYS B 1 69 ? 8 -16.75 1.766 1 97.38 69 LYS B N 1
ATOM 2930 C CA . LYS B 1 69 ? 9.102 -16.578 2.709 1 97.38 69 LYS B CA 1
ATOM 2931 C C . LYS B 1 69 ? 8.945 -17.5 3.918 1 97.38 69 LYS B C 1
ATOM 2933 O O . LYS B 1 69 ? 9.672 -17.359 4.906 1 97.38 69 LYS B O 1
ATOM 2938 N N . GLY B 1 70 ? 7.977 -18.375 3.844 1 97.19 70 GLY B N 1
ATOM 2939 C CA . GLY B 1 70 ? 7.832 -19.438 4.824 1 97.19 70 GLY B CA 1
ATOM 2940 C C . GLY B 1 70 ? 7.023 -19.031 6.043 1 97.19 70 GLY B C 1
ATOM 2941 O O . GLY B 1 70 ? 7.094 -19.672 7.09 1 97.19 70 GLY B O 1
ATOM 2942 N N . ALA B 1 71 ? 6.309 -17.969 5.992 1 97.56 71 ALA B N 1
ATOM 2943 C CA . ALA B 1 71 ? 5.527 -17.453 7.117 1 97.56 71 ALA B CA 1
ATOM 2944 C C . ALA B 1 71 ? 4.062 -17.281 6.734 1 97.56 71 ALA B C 1
ATOM 2946 O O . ALA B 1 71 ? 3.75 -16.969 5.582 1 97.56 71 ALA B O 1
ATOM 2947 N N . PRO B 1 72 ? 3.16 -17.531 7.668 1 98.25 72 PRO B N 1
ATOM 2948 C CA . PRO B 1 72 ? 1.771 -17.156 7.391 1 98.25 72 PRO B CA 1
ATOM 2949 C C . PRO B 1 72 ? 1.569 -15.648 7.289 1 98.25 72 PRO B C 1
ATOM 2951 O O . PRO B 1 72 ? 2.275 -14.883 7.949 1 98.25 72 PRO B O 1
ATOM 2954 N N . CYS B 1 73 ? 0.692 -15.234 6.449 1 98.5 73 CYS B N 1
ATOM 2955 C CA . CYS B 1 73 ? 0.32 -13.82 6.406 1 98.5 73 CYS B CA 1
ATOM 2956 C C . CYS B 1 73 ? -0.455 -13.422 7.656 1 98.5 73 CYS B C 1
ATOM 2958 O O . CYS B 1 73 ? -1.493 -14.016 7.961 1 98.5 73 CYS B O 1
ATOM 2960 N N . LYS B 1 74 ? -0.004 -12.422 8.375 1 98.25 74 LYS B N 1
ATOM 2961 C CA . LYS B 1 74 ? -0.65 -12.047 9.633 1 98.25 74 LYS B CA 1
ATOM 2962 C C . LYS B 1 74 ? -1.523 -10.812 9.453 1 98.25 74 LYS B C 1
ATOM 2964 O O . LYS B 1 74 ? -2.6 -10.711 10.047 1 98.25 74 LYS B O 1
ATOM 2969 N N . TRP B 1 75 ? -0.987 -9.867 8.664 1 98.25 75 TRP B N 1
ATOM 2970 C CA . TRP B 1 75 ? -1.64 -8.562 8.57 1 98.25 75 TRP B CA 1
ATOM 2971 C C . TRP B 1 75 ? -1.674 -8.078 7.125 1 98.25 75 TRP B C 1
ATOM 2973 O O . TRP B 1 75 ? -0.834 -8.469 6.312 1 98.25 75 TRP B O 1
ATOM 2983 N N . ALA B 1 76 ? -2.635 -7.23 6.859 1 98.31 76 ALA B N 1
ATOM 2984 C CA . ALA B 1 76 ? -2.73 -6.547 5.574 1 98.31 76 ALA B CA 1
ATOM 2985 C C . ALA B 1 76 ? -3.174 -5.098 5.75 1 98.31 76 ALA B C 1
ATOM 2987 O O . ALA B 1 76 ? -3.961 -4.789 6.645 1 98.31 76 ALA B O 1
ATOM 2988 N N . LEU B 1 77 ? -2.588 -4.207 4.984 1 98.12 77 LEU B N 1
ATOM 2989 C CA . LEU B 1 77 ? -3.127 -2.873 4.742 1 98.12 77 LEU B CA 1
ATOM 2990 C C . LEU B 1 77 ? -3.717 -2.775 3.338 1 98.12 77 LEU B C 1
ATOM 2992 O O . LEU B 1 77 ? -3.104 -3.225 2.367 1 98.12 77 LEU B O 1
ATOM 2996 N N . THR B 1 78 ? -4.918 -2.135 3.246 1 97.88 78 THR B N 1
ATOM 2997 C CA . THR B 1 78 ? -5.555 -2.037 1.938 1 97.88 78 THR B CA 1
ATOM 2998 C C . THR B 1 78 ? -5.883 -0.585 1.603 1 97.88 78 THR B C 1
ATOM 3000 O O . THR B 1 78 ? -6.496 0.12 2.406 1 97.88 78 THR B O 1
ATOM 3003 N N . THR B 1 79 ? -5.41 -0.127 0.514 1 97.81 79 THR B N 1
ATOM 3004 C CA . THR B 1 79 ? -5.816 1.146 -0.072 1 97.81 79 THR B CA 1
ATOM 3005 C C . THR B 1 79 ? -6.809 0.923 -1.211 1 97.81 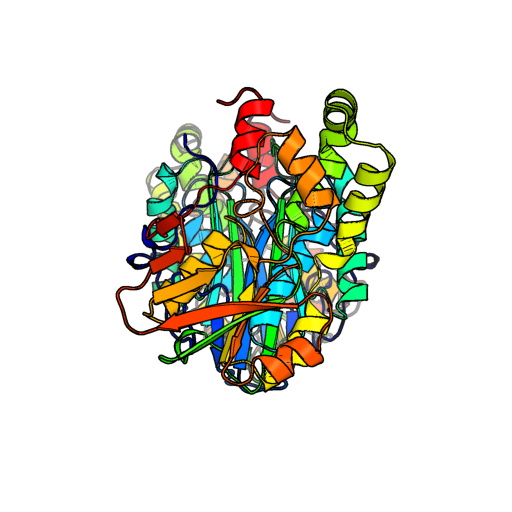79 THR B C 1
ATOM 3007 O O . THR B 1 79 ? -6.449 0.369 -2.252 1 97.81 79 THR B O 1
ATOM 3010 N N . LEU B 1 80 ? -8.062 1.368 -0.988 1 97.44 80 LEU B N 1
ATOM 3011 C CA . LEU B 1 80 ? -9.125 1.211 -1.969 1 97.44 80 LEU B CA 1
ATOM 3012 C C . LEU B 1 80 ? -9.336 2.498 -2.758 1 97.44 80 LEU B C 1
ATOM 3014 O O . LEU B 1 80 ? -9.758 3.514 -2.199 1 97.44 80 LEU B O 1
ATOM 3018 N N . LEU B 1 81 ? -8.977 2.471 -4.008 1 96.62 81 LEU B N 1
ATOM 3019 C CA . LEU B 1 81 ? -9.281 3.541 -4.949 1 96.62 81 LEU B CA 1
ATOM 3020 C C . LEU B 1 81 ? -10.477 3.172 -5.82 1 96.62 81 LEU B C 1
ATOM 3022 O O . LEU B 1 81 ? -10.367 2.316 -6.703 1 96.62 81 LEU B O 1
ATOM 3026 N N . LEU B 1 82 ? -11.609 3.846 -5.574 1 95.81 82 LEU B N 1
ATOM 3027 C CA . LEU B 1 82 ? -12.883 3.432 -6.141 1 95.81 82 LEU B CA 1
ATOM 3028 C C . LEU B 1 82 ? -13.297 4.355 -7.285 1 95.81 82 LEU B C 1
ATOM 3030 O O . LEU B 1 82 ? -13.117 5.57 -7.199 1 95.81 82 LEU B O 1
ATOM 3034 N N . SER B 1 83 ? -13.828 3.73 -8.391 1 92.56 83 SER B N 1
ATOM 3035 C CA . SER B 1 83 ? -14.477 4.512 -9.438 1 92.56 83 SER B CA 1
ATOM 3036 C C . SER B 1 83 ? -15.852 4.996 -8.992 1 92.56 83 SER B C 1
ATOM 3038 O O . SER B 1 83 ? -16.344 6.027 -9.469 1 92.56 83 SER B O 1
ATOM 3040 N N . SER B 1 84 ? -16.453 4.23 -8.148 1 93 84 SER B N 1
ATOM 3041 C CA . SER B 1 84 ? -17.766 4.539 -7.566 1 93 84 SER B CA 1
ATOM 3042 C C . SER B 1 84 ? -17.891 3.973 -6.152 1 93 84 SER B C 1
ATOM 3044 O O . SER B 1 84 ? -17.406 2.875 -5.875 1 93 84 SER B O 1
ATOM 3046 N N . ARG B 1 85 ? -18.562 4.711 -5.355 1 93.81 85 ARG B N 1
ATOM 3047 C CA . ARG B 1 85 ? -18.797 4.262 -3.984 1 93.81 85 ARG B CA 1
ATOM 3048 C C . ARG B 1 85 ? -19.578 2.947 -3.959 1 93.81 85 ARG B C 1
ATOM 3050 O O . ARG B 1 85 ? -19.5 2.193 -2.988 1 93.81 85 ARG B O 1
ATOM 3057 N N . ASN B 1 86 ? -20.266 2.646 -5.023 1 94.06 86 ASN B N 1
ATOM 3058 C CA . ASN B 1 86 ? -21.141 1.48 -5.102 1 94.06 86 ASN B CA 1
ATOM 3059 C C . ASN B 1 86 ? -20.344 0.18 -5.051 1 94.06 86 ASN B C 1
ATOM 3061 O O . ASN B 1 86 ? -20.906 -0.886 -4.785 1 94.06 86 ASN B O 1
ATOM 3065 N N . SER B 1 87 ? -19.078 0.247 -5.316 1 93.88 87 SER B N 1
ATOM 3066 C CA . SER B 1 87 ? -18.266 -0.958 -5.363 1 93.88 87 SER B CA 1
ATOM 3067 C C . SER B 1 87 ? -17.719 -1.312 -3.982 1 93.88 87 SER B C 1
ATOM 3069 O O . SER B 1 87 ? -17.203 -2.414 -3.773 1 93.88 87 SER B O 1
ATOM 3071 N N . LEU B 1 88 ? -17.859 -0.448 -3.021 1 96.19 88 LEU B N 1
ATOM 3072 C CA . LEU B 1 88 ? -17.172 -0.567 -1.733 1 96.19 88 LEU B CA 1
ATOM 3073 C C . LEU B 1 88 ? -17.578 -1.858 -1.027 1 96.19 88 LEU B C 1
ATOM 3075 O O . LEU B 1 88 ? -16.719 -2.645 -0.626 1 96.19 88 LEU B O 1
ATOM 3079 N N . ASP B 1 89 ? -18.859 -2.117 -0.941 1 96.5 89 ASP B N 1
ATOM 3080 C CA . ASP B 1 89 ? -19.344 -3.268 -0.186 1 96.5 89 ASP B CA 1
ATOM 3081 C C . ASP B 1 89 ? -18.859 -4.574 -0.802 1 96.5 89 ASP B C 1
ATOM 3083 O O . ASP B 1 89 ? -18.469 -5.504 -0.084 1 96.5 89 ASP B O 1
ATOM 3087 N N . ARG B 1 90 ? -18.906 -4.648 -2.09 1 95.69 90 ARG B N 1
ATOM 3088 C CA . ARG B 1 90 ? -18.469 -5.852 -2.783 1 95.69 90 ARG B CA 1
ATOM 3089 C C . ARG B 1 90 ? -16.969 -6.094 -2.553 1 95.69 90 ARG B C 1
ATOM 3091 O O . ARG B 1 90 ? -16.547 -7.227 -2.32 1 95.69 90 ARG B O 1
ATOM 3098 N N . ILE B 1 91 ? -16.203 -5.082 -2.668 1 97 91 ILE B N 1
ATOM 3099 C CA . ILE B 1 91 ? -14.758 -5.188 -2.484 1 97 91 ILE B CA 1
ATOM 3100 C C . ILE B 1 91 ? -14.453 -5.609 -1.05 1 97 91 ILE B C 1
ATOM 3102 O O . ILE B 1 91 ? -13.633 -6.508 -0.823 1 97 91 ILE B O 1
ATOM 3106 N N . LEU B 1 92 ? -15.156 -5.027 -0.082 1 97.69 92 LEU B N 1
ATOM 3107 C CA . LEU B 1 92 ? -14.961 -5.371 1.321 1 97.69 92 LEU B CA 1
ATOM 3108 C C . LEU B 1 92 ? -15.344 -6.824 1.585 1 97.69 92 LEU B C 1
ATOM 3110 O O . LEU B 1 92 ? -14.68 -7.512 2.365 1 97.69 92 LEU B O 1
ATOM 3114 N N . SER B 1 93 ? -16.391 -7.262 0.978 1 97.62 93 SER B N 1
ATOM 3115 C CA . SER B 1 93 ? -16.797 -8.656 1.126 1 97.62 93 SER B CA 1
ATOM 3116 C C . SER B 1 93 ? -15.719 -9.609 0.654 1 97.62 93 SER B C 1
ATOM 3118 O O . SER B 1 93 ? -15.453 -10.625 1.301 1 97.62 93 SER B O 1
ATOM 3120 N N . GLY B 1 94 ? -15.125 -9.328 -0.512 1 97.62 94 GLY B N 1
ATOM 3121 C CA . GLY B 1 94 ? -14.016 -10.133 -1.008 1 97.62 94 GLY B CA 1
ATOM 3122 C C . GLY B 1 94 ? -12.82 -10.141 -0.079 1 97.62 94 GLY B C 1
ATOM 3123 O O . GLY B 1 94 ? -12.211 -11.188 0.158 1 97.62 94 GLY B O 1
ATOM 3124 N N . ILE B 1 95 ? -12.508 -8.961 0.442 1 98.25 95 ILE B N 1
ATOM 3125 C CA . ILE B 1 95 ? -11.406 -8.836 1.396 1 98.25 95 ILE B CA 1
ATOM 3126 C C . ILE B 1 95 ? -11.688 -9.703 2.619 1 98.25 95 ILE B C 1
ATOM 3128 O O . ILE B 1 95 ? -10.828 -10.477 3.051 1 98.25 95 ILE B O 1
ATOM 3132 N N . ASN B 1 96 ? -12.875 -9.609 3.162 1 98.31 96 ASN B N 1
ATOM 3133 C CA . ASN B 1 96 ? -13.273 -10.383 4.332 1 98.31 96 ASN B CA 1
ATOM 3134 C C . ASN B 1 96 ? -13.172 -11.883 4.078 1 98.31 96 ASN B C 1
ATOM 3136 O O . ASN B 1 96 ? -12.688 -12.625 4.934 1 98.31 96 ASN B O 1
ATOM 3140 N N . GLU B 1 97 ? -13.609 -12.305 2.955 1 98.31 97 GLU B N 1
ATOM 3141 C CA . GLU B 1 97 ? -13.586 -13.719 2.604 1 98.31 97 GLU B CA 1
ATOM 3142 C C . GLU B 1 97 ? -12.156 -14.258 2.574 1 98.31 97 GLU B C 1
ATOM 3144 O O . GLU B 1 97 ? -11.867 -15.297 3.17 1 98.31 97 GLU B O 1
ATOM 3149 N N . ALA B 1 98 ? -11.273 -13.594 1.881 1 98.44 98 ALA B N 1
ATOM 3150 C CA . ALA B 1 98 ? -9.883 -14.031 1.786 1 98.44 98 ALA B CA 1
ATOM 3151 C C . ALA B 1 98 ? -9.211 -14.023 3.154 1 98.44 98 ALA B C 1
ATOM 3153 O O . ALA B 1 98 ? -8.484 -14.961 3.506 1 98.44 98 ALA B O 1
ATOM 3154 N N . CYS B 1 99 ? -9.438 -12.969 3.951 1 98.62 99 CYS B N 1
ATOM 3155 C CA . CYS B 1 99 ? -8.844 -12.859 5.281 1 98.62 99 CYS B CA 1
ATOM 3156 C C . CYS B 1 99 ? -9.297 -14.008 6.176 1 98.62 99 CYS B C 1
ATOM 3158 O O . CYS B 1 99 ? -8.508 -14.531 6.961 1 98.62 99 CYS B O 1
ATOM 3160 N N . LYS B 1 100 ? -10.523 -14.344 6.074 1 98.25 100 LYS B N 1
ATOM 3161 C CA . LYS B 1 100 ? -11.055 -15.453 6.863 1 98.25 100 LYS B CA 1
ATOM 3162 C C . LYS B 1 100 ? -10.336 -16.75 6.523 1 98.25 100 LYS B C 1
ATOM 3164 O O . LYS B 1 100 ? -9.977 -17.531 7.422 1 98.25 100 LYS B O 1
ATOM 3169 N N . ILE B 1 101 ? -10.125 -17.047 5.277 1 98.44 101 ILE B N 1
ATOM 3170 C CA . ILE B 1 101 ? -9.461 -18.266 4.828 1 98.44 101 ILE B CA 1
ATOM 3171 C C . ILE B 1 101 ? -8.008 -18.266 5.289 1 98.44 101 ILE B C 1
ATOM 3173 O O . ILE B 1 101 ? -7.496 -19.281 5.75 1 98.44 101 ILE B O 1
ATOM 3177 N N . LEU B 1 102 ? -7.332 -17.125 5.207 1 98.62 102 LEU B N 1
ATOM 3178 C CA . LEU B 1 102 ? -5.902 -17 5.461 1 98.62 102 LEU B CA 1
ATOM 3179 C C . LEU B 1 102 ? -5.621 -16.844 6.953 1 98.62 102 LEU B C 1
ATOM 3181 O O . LEU B 1 102 ? -4.5 -17.078 7.406 1 98.62 102 LEU B O 1
ATOM 3185 N N . GLY B 1 103 ? -6.594 -16.375 7.684 1 98.25 103 GLY B N 1
ATOM 3186 C CA . GLY B 1 103 ? -6.402 -16.078 9.094 1 98.25 103 GLY B CA 1
ATOM 3187 C C . GLY B 1 103 ? -5.648 -14.789 9.336 1 98.25 103 GLY B C 1
ATOM 3188 O O . GLY B 1 103 ? -4.938 -14.656 10.336 1 98.25 103 GLY B O 1
ATOM 3189 N N . CYS B 1 104 ? -5.707 -13.875 8.461 1 97.94 104 CYS B N 1
ATOM 3190 C CA . CYS B 1 104 ? -5.031 -12.594 8.641 1 97.94 104 CYS B CA 1
ATOM 3191 C C . CYS B 1 104 ? -6.039 -11.484 8.914 1 97.94 104 CYS B C 1
ATOM 3193 O O . CYS B 1 104 ? -7.246 -11.703 8.836 1 97.94 104 CYS B O 1
ATOM 3195 N N . ASN B 1 105 ? -5.551 -10.297 9.336 1 98.31 105 ASN B N 1
ATOM 3196 C CA . ASN B 1 105 ? -6.383 -9.156 9.703 1 98.31 105 ASN B CA 1
ATOM 3197 C C . ASN B 1 105 ? -5.984 -7.898 8.938 1 98.31 105 ASN B C 1
ATOM 3199 O O . ASN B 1 105 ? -4.805 -7.691 8.648 1 98.31 105 ASN B O 1
ATOM 3203 N N . VAL B 1 106 ? -6.977 -7.145 8.539 1 97.94 106 VAL B N 1
ATOM 3204 C CA . VAL B 1 106 ? -6.715 -5.816 8 1 97.94 106 VAL B CA 1
ATOM 3205 C C . VAL B 1 106 ? -6.453 -4.84 9.148 1 97.94 106 VAL B C 1
ATOM 3207 O O . VAL B 1 106 ? -7.312 -4.633 10.008 1 97.94 106 VAL B O 1
ATOM 3210 N N . VAL B 1 107 ? -5.262 -4.191 9.125 1 97.25 107 VAL B N 1
ATOM 3211 C CA . VAL B 1 107 ? -4.875 -3.406 10.289 1 97.25 107 VAL B CA 1
ATOM 3212 C C . VAL B 1 107 ? -4.781 -1.929 9.914 1 97.25 107 VAL B C 1
ATOM 3214 O O . VAL B 1 107 ? -4.395 -1.096 10.734 1 97.25 107 VAL B O 1
ATOM 3217 N N . GLY B 1 108 ? -5.098 -1.564 8.711 1 95.12 108 GLY B N 1
ATOM 3218 C CA . GLY B 1 108 ? -5.074 -0.19 8.234 1 95.12 108 GLY B CA 1
ATOM 3219 C C . GLY B 1 108 ? -5.355 -0.066 6.75 1 95.12 108 GLY B C 1
ATOM 3220 O O . GLY B 1 108 ? -5.586 -1.068 6.07 1 95.12 108 GLY B O 1
ATOM 3221 N N . GLY B 1 109 ? -5.309 1.199 6.312 1 94.62 109 GLY B N 1
ATOM 3222 C CA . GLY B 1 109 ? -5.551 1.447 4.902 1 94.62 109 GLY B CA 1
ATOM 3223 C C . GLY B 1 109 ? -6.16 2.809 4.629 1 94.62 109 GLY B C 1
ATOM 3224 O O . GLY B 1 109 ? -5.938 3.758 5.387 1 94.62 109 GLY B O 1
ATOM 3225 N N . HIS B 1 110 ? -6.668 2.936 3.461 1 94.75 110 HIS B N 1
ATOM 3226 C CA . HIS B 1 110 ? -7.293 4.148 2.945 1 94.75 110 HIS B CA 1
ATOM 3227 C C . HIS B 1 110 ? -8.359 3.82 1.91 1 94.75 110 HIS B C 1
ATOM 3229 O O . HIS B 1 110 ? -8.211 2.869 1.139 1 94.75 110 HIS B O 1
ATOM 3235 N N . THR B 1 111 ? -9.461 4.547 1.959 1 94.88 111 THR B N 1
ATOM 3236 C CA . THR B 1 111 ? -10.523 4.371 0.979 1 94.88 111 THR B CA 1
ATOM 3237 C C . THR B 1 111 ? -10.953 5.715 0.396 1 94.88 111 THR B C 1
ATOM 3239 O O . THR B 1 111 ? -11.289 6.641 1.138 1 94.88 111 THR B O 1
ATOM 3242 N N . GLU B 1 112 ? -10.977 5.793 -0.919 1 93.75 112 GLU B N 1
ATOM 3243 C CA . GLU B 1 112 ? -11.359 7.047 -1.559 1 93.75 112 GLU B CA 1
ATOM 3244 C C . GLU B 1 112 ? -11.961 6.801 -2.938 1 93.75 112 GLU B C 1
ATOM 3246 O O . GLU B 1 112 ? -11.578 5.855 -3.629 1 93.75 112 GLU B O 1
ATOM 3251 N N . VAL B 1 113 ? -12.992 7.625 -3.285 1 93.25 113 VAL B N 1
ATOM 3252 C CA . VAL B 1 113 ? -13.5 7.676 -4.652 1 93.25 113 VAL B CA 1
ATOM 3253 C C . VAL B 1 113 ? -12.641 8.625 -5.488 1 93.25 113 VAL B C 1
ATOM 3255 O O . VAL B 1 113 ? -12.508 9.805 -5.156 1 93.25 113 VAL B O 1
ATOM 3258 N N . VAL B 1 114 ? -11.992 8.102 -6.523 1 91 114 VAL B N 1
ATOM 3259 C CA . VAL B 1 114 ? -11.109 8.883 -7.391 1 91 114 VAL B CA 1
ATOM 3260 C C . VAL B 1 114 ? -11.852 9.266 -8.664 1 91 114 VAL B C 1
ATOM 3262 O O . VAL B 1 114 ? -12.414 8.406 -9.352 1 91 114 VAL B O 1
ATOM 3265 N N . ILE B 1 115 ? -11.766 10.516 -9.031 1 84.56 115 ILE B N 1
ATOM 3266 C CA . ILE B 1 115 ? -12.5 11.055 -10.172 1 84.56 115 ILE B CA 1
ATOM 3267 C C . ILE B 1 115 ? -11.953 10.453 -11.461 1 84.56 115 ILE B C 1
ATOM 3269 O O . ILE B 1 115 ? -10.734 10.414 -11.672 1 84.56 115 ILE B O 1
ATOM 3273 N N . ASN B 1 116 ? -12.82 9.977 -12.352 1 87.38 116 ASN B N 1
ATOM 3274 C CA . ASN B 1 116 ? -12.516 9.484 -13.688 1 87.38 116 ASN B CA 1
ATOM 3275 C C . ASN B 1 116 ? -11.641 8.234 -13.648 1 87.38 116 ASN B C 1
ATOM 3277 O O . ASN B 1 116 ? -10.898 7.957 -14.594 1 87.38 116 ASN B O 1
ATOM 3281 N N . LEU B 1 117 ? -11.633 7.57 -12.516 1 90.38 117 LEU B N 1
ATOM 3282 C CA . LEU B 1 117 ? -10.922 6.297 -12.445 1 90.38 117 LEU B CA 1
ATOM 3283 C C . LEU B 1 117 ? -11.617 5.242 -13.305 1 90.38 117 LEU B C 1
ATOM 3285 O O . LEU B 1 117 ? -12.82 5.02 -13.164 1 90.38 117 LEU B O 1
ATOM 3289 N N . PRO B 1 118 ? -10.859 4.637 -14.258 1 87.94 118 PRO B N 1
ATOM 3290 C CA . PRO B 1 118 ? -11.492 3.711 -15.195 1 87.94 118 PRO B CA 1
ATOM 3291 C C . PRO B 1 118 ? -12.055 2.467 -14.508 1 87.94 118 PRO B C 1
ATOM 3293 O O . PRO B 1 118 ? -13.055 1.908 -14.961 1 87.94 118 PRO B O 1
ATOM 3296 N N . SER B 1 119 ? -11.375 1.977 -13.555 1 91.12 119 SER B N 1
ATOM 3297 C CA . SER B 1 119 ? -11.773 0.804 -12.789 1 91.12 119 SER B CA 1
ATOM 3298 C C . SER B 1 119 ? -11.234 0.872 -11.359 1 91.12 119 SER B C 1
ATOM 3300 O O . SER B 1 119 ? -10.273 1.591 -11.086 1 91.12 119 SER B O 1
ATOM 3302 N N . ASP B 1 120 ? -11.93 0.138 -10.445 1 94.75 120 ASP B N 1
ATOM 3303 C CA . ASP B 1 120 ? -11.469 0.1 -9.062 1 94.75 120 ASP B CA 1
ATOM 3304 C C . ASP B 1 120 ? -10.047 -0.46 -8.977 1 94.75 120 ASP B C 1
ATOM 3306 O O . ASP B 1 120 ? -9.688 -1.363 -9.727 1 94.75 120 ASP B O 1
ATOM 3310 N N . ILE B 1 121 ? -9.273 0.083 -8.125 1 96.38 121 ILE B N 1
ATOM 3311 C CA . ILE B 1 121 ? -7.918 -0.387 -7.852 1 96.38 121 ILE B CA 1
ATOM 3312 C C . ILE B 1 121 ? -7.77 -0.697 -6.363 1 96.38 121 ILE B C 1
ATOM 3314 O O . ILE B 1 121 ? -8.164 0.105 -5.516 1 96.38 121 ILE B O 1
ATOM 3318 N N . VAL B 1 122 ? -7.309 -1.835 -6.016 1 97.69 122 VAL B N 1
ATOM 3319 C CA . VAL B 1 122 ? -7.027 -2.215 -4.633 1 97.69 122 VAL B CA 1
ATOM 3320 C C . VAL B 1 122 ? -5.535 -2.482 -4.465 1 97.69 122 VAL B C 1
ATOM 3322 O O . VAL B 1 122 ? -4.984 -3.389 -5.094 1 97.69 122 VAL B O 1
ATOM 3325 N N . VAL B 1 123 ? -4.867 -1.682 -3.688 1 98 123 VAL B N 1
ATOM 3326 C CA . VAL B 1 123 ? -3.465 -1.896 -3.348 1 98 123 VAL B CA 1
ATOM 3327 C C . VAL B 1 123 ? -3.357 -2.518 -1.957 1 98 123 VAL B C 1
ATOM 3329 O O . VAL B 1 123 ? -3.832 -1.942 -0.975 1 98 123 VAL B O 1
ATOM 3332 N N . THR B 1 124 ? -2.742 -3.664 -1.903 1 98.38 124 THR B N 1
ATOM 3333 C CA . THR B 1 124 ? -2.637 -4.379 -0.636 1 98.38 124 THR B CA 1
ATOM 3334 C C . THR B 1 124 ? -1.175 -4.566 -0.241 1 98.38 124 THR B C 1
ATOM 3336 O O . THR B 1 124 ? -0.348 -4.957 -1.067 1 98.38 124 THR B O 1
ATOM 3339 N N . THR B 1 125 ? -0.838 -4.188 0.939 1 98.44 125 THR B N 1
ATOM 3340 C CA . THR B 1 125 ? 0.433 -4.527 1.569 1 98.44 125 THR B CA 1
ATOM 3341 C C . THR B 1 125 ? 0.247 -5.633 2.602 1 98.44 125 THR B C 1
ATOM 3343 O O . THR B 1 125 ? -0.513 -5.477 3.559 1 98.44 125 THR B O 1
ATOM 3346 N N . ALA B 1 126 ? 0.903 -6.738 2.379 1 98.25 126 ALA B N 1
ATOM 3347 C CA . ALA B 1 126 ? 0.845 -7.879 3.287 1 98.25 126 ALA B CA 1
ATOM 3348 C C . ALA B 1 126 ? 2.139 -8.016 4.082 1 98.25 126 ALA B C 1
ATOM 3350 O O . ALA B 1 126 ? 3.223 -7.715 3.574 1 98.25 126 ALA B O 1
ATOM 3351 N N . PHE B 1 127 ? 2.098 -8.453 5.297 1 95.38 127 PHE B N 1
ATOM 3352 C CA . PHE B 1 127 ? 3.352 -8.648 6.016 1 95.38 127 PHE B CA 1
ATOM 3353 C C . PHE B 1 127 ? 3.164 -9.602 7.184 1 95.38 127 PHE B C 1
ATOM 3355 O O . PHE B 1 127 ? 2.033 -9.945 7.539 1 95.38 127 PHE B O 1
ATOM 3362 N N . SER B 1 128 ? 4.184 -10.078 7.684 1 97.69 128 SER B N 1
ATOM 3363 C CA . SER B 1 128 ? 4.324 -11.023 8.789 1 97.69 128 SER B CA 1
ATOM 3364 C C . SER B 1 128 ? 5.672 -10.859 9.484 1 97.69 128 SER B C 1
ATOM 3366 O O . SER B 1 128 ? 6.43 -9.945 9.18 1 97.69 128 SER B O 1
ATOM 3368 N N . THR B 1 129 ? 5.859 -11.633 10.531 1 96.81 129 THR B N 1
ATOM 3369 C CA . THR B 1 129 ? 7.152 -11.773 11.188 1 96.81 129 THR B CA 1
ATOM 3370 C C . THR B 1 129 ? 7.66 -13.203 11.078 1 96.81 129 THR B C 1
ATOM 3372 O O . THR B 1 129 ? 6.879 -14.133 10.867 1 96.81 129 THR B O 1
ATOM 3375 N N . THR B 1 130 ? 8.945 -13.328 11.117 1 95.81 130 THR B N 1
ATOM 3376 C CA . THR B 1 130 ? 9.547 -14.648 11 1 95.81 130 THR B CA 1
ATOM 3377 C C . THR B 1 130 ? 10.875 -14.703 11.75 1 95.81 130 THR B C 1
ATOM 3379 O O . THR B 1 130 ? 11.414 -13.672 12.141 1 95.81 130 THR B O 1
ATOM 3382 N N . ASP B 1 131 ? 11.297 -15.953 12.023 1 95.06 131 ASP B N 1
ATOM 3383 C CA . ASP B 1 131 ? 12.594 -16.141 12.664 1 95.06 131 ASP B CA 1
ATOM 3384 C C . ASP B 1 131 ? 13.625 -16.688 11.672 1 95.06 131 ASP B C 1
ATOM 3386 O O . ASP B 1 131 ? 14.789 -16.875 12.023 1 95.06 131 ASP B O 1
ATOM 3390 N N . LYS B 1 132 ? 13.172 -16.891 10.445 1 93.19 132 LYS B N 1
ATOM 3391 C CA . LYS B 1 132 ? 14.078 -17.453 9.445 1 93.19 132 LYS B CA 1
ATOM 3392 C C . LYS B 1 132 ? 13.992 -16.672 8.133 1 93.19 132 LYS B C 1
ATOM 3394 O O . LYS B 1 132 ? 12.969 -16.047 7.844 1 93.19 132 LYS B O 1
ATOM 3399 N N . ILE B 1 133 ? 15.094 -16.719 7.391 1 93.94 133 ILE B N 1
ATOM 3400 C CA . ILE B 1 133 ? 15.148 -16.109 6.066 1 93.94 133 ILE B CA 1
ATOM 3401 C C . ILE B 1 133 ? 15.188 -17.188 4.996 1 93.94 133 ILE B C 1
ATOM 3403 O O . ILE B 1 133 ? 16.094 -18.031 4.98 1 93.94 133 ILE B O 1
ATOM 3407 N N . LEU B 1 134 ? 14.203 -17.234 4.207 1 94.38 134 LEU B N 1
ATOM 3408 C CA . LEU B 1 134 ? 14.117 -18.125 3.051 1 94.38 134 LEU B CA 1
ATOM 3409 C C . LEU B 1 134 ? 14.336 -17.359 1.755 1 94.38 134 LEU B C 1
ATOM 3411 O O . LEU B 1 134 ? 13.586 -16.422 1.447 1 94.38 134 LEU B O 1
ATOM 3415 N N . THR B 1 135 ? 15.344 -17.703 0.97 1 94.06 135 THR B N 1
ATOM 3416 C CA . THR B 1 135 ? 15.617 -16.984 -0.273 1 94.06 135 THR B CA 1
ATOM 3417 C C . THR B 1 135 ? 16.25 -17.922 -1.305 1 94.06 135 THR B C 1
ATOM 3419 O O . THR B 1 135 ? 17.062 -18.781 -0.961 1 94.06 135 THR B O 1
ATOM 3422 N N . ALA B 1 136 ? 15.875 -17.719 -2.529 1 93.88 136 ALA B N 1
ATOM 3423 C CA . ALA B 1 136 ? 16.422 -18.516 -3.635 1 93.88 136 ALA B CA 1
ATOM 3424 C C . ALA B 1 136 ? 17.875 -18.172 -3.885 1 93.88 136 ALA B C 1
ATOM 3426 O O . ALA B 1 136 ? 18.578 -18.906 -4.586 1 93.88 136 ALA B O 1
ATOM 3427 N N . ARG B 1 137 ? 18.375 -17.141 -3.305 1 94.81 137 ARG B N 1
ATOM 3428 C CA . ARG B 1 137 ? 19.781 -16.766 -3.43 1 94.81 137 ARG B CA 1
ATOM 3429 C C . ARG B 1 137 ? 20.688 -17.828 -2.809 1 94.81 137 ARG B C 1
ATOM 3431 O O . ARG B 1 137 ? 21.859 -17.922 -3.15 1 94.81 137 ARG B O 1
ATOM 3438 N N . ASP B 1 138 ? 20.125 -18.656 -1.937 1 96.38 138 ASP B N 1
ATOM 3439 C CA . ASP B 1 138 ? 20.906 -19.672 -1.241 1 96.38 138 ASP B CA 1
ATOM 3440 C C . ASP B 1 138 ? 20.906 -20.984 -2.025 1 96.38 138 ASP B C 1
ATOM 3442 O O . ASP B 1 138 ? 21.484 -21.984 -1.575 1 96.38 138 ASP B O 1
ATOM 3446 N N . ALA B 1 139 ? 20.281 -20.969 -3.201 1 97.94 139 ALA B N 1
ATOM 3447 C CA . ALA B 1 139 ? 20.25 -22.172 -4.047 1 97.94 139 ALA B CA 1
ATOM 3448 C C . ALA B 1 139 ? 21.656 -22.531 -4.516 1 97.94 139 ALA B C 1
ATOM 3450 O O . ALA B 1 139 ? 22.531 -21.672 -4.641 1 97.94 139 ALA B O 1
ATOM 3451 N N . LYS B 1 140 ? 21.859 -23.797 -4.727 1 98.19 140 LYS B N 1
ATOM 3452 C CA . LYS B 1 140 ? 23.156 -24.312 -5.195 1 98.19 140 LYS B CA 1
ATOM 3453 C C . LYS B 1 140 ? 22.969 -25.219 -6.406 1 98.19 140 LYS B C 1
ATOM 3455 O O . LYS B 1 140 ? 21.859 -25.656 -6.703 1 98.19 140 LYS B O 1
ATOM 3460 N N . ASP B 1 141 ? 24.156 -25.469 -7.012 1 98.56 141 ASP B N 1
ATOM 3461 C CA . ASP B 1 141 ? 24.188 -26.406 -8.133 1 98.56 141 ASP B CA 1
ATOM 3462 C C . ASP B 1 141 ? 23.625 -27.766 -7.738 1 98.56 141 ASP B C 1
ATOM 3464 O O . ASP B 1 141 ? 24.062 -28.359 -6.75 1 98.56 141 ASP B O 1
ATOM 3468 N N . GLY B 1 142 ? 22.641 -28.188 -8.5 1 98.62 142 GLY B N 1
ATOM 3469 C CA . GLY B 1 142 ? 22.078 -29.5 -8.25 1 98.62 142 GLY B CA 1
ATOM 3470 C C . GLY B 1 142 ? 20.75 -29.453 -7.52 1 98.62 142 GLY B C 1
ATOM 3471 O O . GLY B 1 142 ? 20.016 -30.438 -7.473 1 98.62 142 GLY B O 1
ATOM 3472 N N . ASP B 1 143 ? 20.391 -28.312 -6.957 1 98.88 143 ASP B N 1
ATOM 3473 C CA . ASP B 1 143 ? 19.109 -28.188 -6.27 1 98.88 143 ASP B CA 1
ATOM 3474 C C . ASP B 1 143 ? 17.938 -28.453 -7.227 1 98.88 143 ASP B C 1
ATOM 3476 O O . ASP B 1 143 ? 18.031 -28.141 -8.414 1 98.88 143 ASP B O 1
ATOM 3480 N N . TYR B 1 144 ? 16.859 -28.984 -6.691 1 98.88 144 TYR B N 1
ATOM 3481 C CA . TYR B 1 144 ? 15.68 -29.328 -7.488 1 98.88 144 TYR B CA 1
ATOM 3482 C C . TYR B 1 144 ? 14.68 -28.172 -7.504 1 98.88 144 TYR B C 1
ATOM 3484 O O . TYR B 1 144 ? 14.656 -27.344 -6.586 1 98.88 144 TYR B O 1
ATOM 3492 N N . ILE B 1 145 ? 13.93 -28.125 -8.562 1 98.94 145 ILE B N 1
ATOM 3493 C CA . ILE B 1 145 ? 12.766 -27.25 -8.648 1 98.94 145 ILE B CA 1
ATOM 3494 C C . ILE B 1 145 ? 11.492 -28.078 -8.617 1 98.94 145 ILE B C 1
ATOM 3496 O O . ILE B 1 145 ? 11.25 -28.891 -9.516 1 98.94 145 ILE B O 1
ATOM 3500 N N . VAL B 1 146 ? 10.695 -27.922 -7.613 1 98.94 146 VAL B N 1
ATOM 3501 C CA . VAL B 1 146 ? 9.391 -28.562 -7.5 1 98.94 146 VAL B CA 1
ATOM 3502 C C . VAL B 1 146 ? 8.289 -27.531 -7.703 1 98.94 146 VAL B C 1
ATOM 3504 O O . VAL B 1 146 ? 8.336 -26.438 -7.121 1 98.94 146 VAL B O 1
ATOM 3507 N N . MET B 1 147 ? 7.398 -27.828 -8.57 1 98.88 147 MET B N 1
ATOM 3508 C CA . MET B 1 147 ? 6.219 -26.969 -8.719 1 98.88 147 MET B CA 1
ATOM 3509 C C . MET B 1 147 ? 5.066 -27.5 -7.867 1 98.88 147 MET B C 1
ATOM 3511 O O . MET B 1 147 ? 4.773 -28.688 -7.875 1 98.88 147 MET B O 1
ATOM 3515 N N . VAL B 1 148 ? 4.508 -26.672 -7.066 1 98.88 148 VAL B N 1
ATOM 3516 C CA . VAL B 1 148 ? 3.305 -26.953 -6.293 1 98.88 148 VAL B CA 1
ATOM 3517 C C . VAL B 1 148 ? 2.119 -26.188 -6.871 1 98.88 148 VAL B C 1
ATOM 3519 O O . VAL B 1 148 ? 2.221 -24.984 -7.133 1 98.88 148 VAL B O 1
ATOM 3522 N N . GLY B 1 149 ? 1.005 -26.844 -7.016 1 98.62 149 GLY B N 1
ATOM 3523 C CA . GLY B 1 149 ? -0.117 -26.266 -7.734 1 98.62 149 GLY B CA 1
ATOM 3524 C C . GLY B 1 149 ? -0.011 -26.422 -9.242 1 98.62 149 GLY B C 1
ATOM 3525 O O . GLY B 1 149 ? 0.884 -27.109 -9.734 1 98.62 149 GLY B O 1
ATOM 3526 N N . SER B 1 150 ? -0.959 -25.812 -10.008 1 98.69 150 SER B N 1
ATOM 3527 C CA . SER B 1 150 ? -1.031 -25.984 -11.453 1 98.69 150 SER B CA 1
ATOM 3528 C C . SER B 1 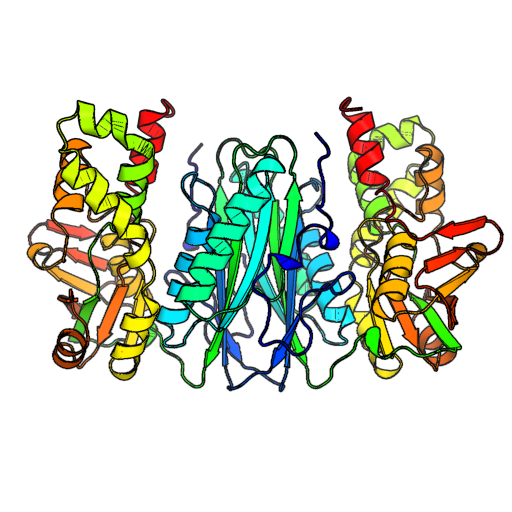150 ? -0.89 -24.641 -12.172 1 98.69 150 SER B C 1
ATOM 3530 O O . SER B 1 150 ? -1.243 -23.594 -11.625 1 98.69 150 SER B O 1
ATOM 3532 N N . ALA B 1 151 ? -0.386 -24.719 -13.367 1 98.69 151 ALA B N 1
ATOM 3533 C CA . ALA B 1 151 ? -0.185 -23.516 -14.18 1 98.69 151 ALA B CA 1
ATOM 3534 C C . ALA B 1 151 ? -1.518 -22.859 -14.531 1 98.69 151 ALA B C 1
ATOM 3536 O O . ALA B 1 151 ? -2.502 -23.547 -14.805 1 98.69 151 ALA B O 1
ATOM 3537 N N . GLY B 1 152 ? -1.545 -21.547 -14.453 1 98.62 152 GLY B N 1
ATOM 3538 C CA . GLY B 1 152 ? -2.619 -20.75 -15.031 1 98.62 152 GLY B CA 1
ATOM 3539 C C . GLY B 1 152 ? -3.855 -20.688 -14.156 1 98.62 152 GLY B C 1
ATOM 3540 O O . GLY B 1 152 ? -4.938 -20.328 -14.617 1 98.62 152 GLY B O 1
ATOM 3541 N N . ILE B 1 153 ? -3.754 -21.016 -12.891 1 98.5 153 ILE B N 1
ATOM 3542 C CA . ILE B 1 153 ? -4.914 -21.094 -12.016 1 98.5 153 ILE B CA 1
ATOM 3543 C C . ILE B 1 153 ? -5.641 -19.75 -11.984 1 98.5 153 ILE B C 1
ATOM 3545 O O . ILE B 1 153 ? -6.832 -19.672 -12.289 1 98.5 153 ILE B O 1
ATOM 3549 N N . GLU B 1 154 ? -4.984 -18.703 -11.664 1 97.88 154 GLU B N 1
ATOM 3550 C CA . GLU B 1 154 ? -5.605 -17.391 -11.586 1 97.88 154 GLU B CA 1
ATOM 3551 C C . GLU B 1 154 ? -6.141 -16.953 -12.945 1 97.88 154 GLU B C 1
ATOM 3553 O O . GLU B 1 154 ? -7.273 -16.484 -13.055 1 97.88 154 GLU B O 1
ATOM 3558 N N . GLY B 1 155 ? -5.289 -17.078 -13.945 1 97.31 155 GLY B N 1
ATOM 3559 C CA . GLY B 1 155 ? -5.707 -16.672 -15.281 1 97.31 155 GLY B CA 1
ATOM 3560 C C . GLY B 1 155 ? -6.949 -17.406 -15.758 1 97.31 155 GLY B C 1
ATOM 3561 O O . GLY B 1 155 ? -7.844 -16.797 -16.344 1 97.31 155 GLY B O 1
ATOM 3562 N N . THR B 1 156 ? -6.984 -18.672 -15.539 1 98.31 156 THR B N 1
ATOM 3563 C CA . THR B 1 156 ? -8.141 -19.484 -15.93 1 98.31 156 THR B CA 1
ATOM 3564 C C . THR B 1 156 ? -9.391 -19.031 -15.188 1 98.31 156 THR B C 1
ATOM 3566 O O . THR B 1 156 ? -10.469 -18.938 -15.789 1 98.31 156 THR B O 1
ATOM 3569 N N . TRP B 1 157 ? -9.227 -18.766 -13.906 1 98.06 157 TRP B N 1
ATOM 3570 C CA . TRP B 1 157 ? -10.336 -18.266 -13.109 1 98.06 157 TRP B CA 1
ATOM 3571 C C . TRP B 1 157 ? -10.852 -16.938 -13.672 1 98.06 157 TRP B C 1
ATOM 3573 O O . TRP B 1 157 ? -12.062 -16.75 -13.805 1 98.06 157 TRP B O 1
ATOM 3583 N N . ILE B 1 158 ? -9.938 -16.031 -14.031 1 96.44 158 ILE B N 1
ATOM 3584 C CA . ILE B 1 158 ? -10.312 -14.727 -14.57 1 96.44 158 ILE B CA 1
ATOM 3585 C C . ILE B 1 158 ? -11.039 -14.906 -15.898 1 96.44 158 ILE B C 1
ATOM 3587 O O . ILE B 1 158 ? -12.117 -14.344 -16.109 1 96.44 158 ILE B O 1
ATOM 3591 N N . LEU B 1 159 ? -10.508 -15.727 -16.766 1 96.69 159 LEU B N 1
ATOM 3592 C CA . LEU B 1 159 ? -11.07 -15.945 -18.078 1 96.69 159 LEU B CA 1
ATOM 3593 C C . LEU B 1 159 ? -12.469 -16.547 -17.984 1 96.69 159 LEU B C 1
ATOM 3595 O O . LEU B 1 159 ? -13.383 -16.141 -18.703 1 96.69 159 LEU B O 1
ATOM 3599 N N . ALA B 1 160 ? -12.625 -17.516 -17.125 1 97.75 160 ALA B N 1
ATOM 3600 C CA . ALA B 1 160 ? -13.906 -18.188 -16.969 1 97.75 160 ALA B CA 1
ATOM 3601 C C . ALA B 1 160 ? -14.992 -17.219 -16.5 1 97.75 160 ALA B C 1
ATOM 3603 O O . ALA B 1 160 ? -16.156 -17.344 -16.891 1 97.75 160 ALA B O 1
ATOM 3604 N N . ASN B 1 161 ? -14.633 -16.297 -15.672 1 96.38 161 ASN B N 1
ATOM 3605 C CA . ASN B 1 161 ? -15.609 -15.367 -15.117 1 96.38 161 ASN B CA 1
ATOM 3606 C C . ASN B 1 161 ? -15.883 -14.203 -16.062 1 96.38 161 ASN B C 1
ATOM 3608 O O . ASN B 1 161 ? -17.031 -13.789 -16.234 1 96.38 161 ASN B O 1
ATOM 3612 N N . GLN B 1 162 ? -14.898 -13.703 -16.719 1 93.62 162 GLN B N 1
ATOM 3613 C CA . GLN B 1 162 ? -15.023 -12.469 -17.484 1 93.62 162 GLN B CA 1
ATOM 3614 C C . GLN B 1 162 ? -15.477 -12.758 -18.906 1 93.62 162 GLN B C 1
ATOM 3616 O O . GLN B 1 162 ? -16.094 -11.906 -19.547 1 93.62 162 GLN B O 1
ATOM 3621 N N . PHE B 1 163 ? -15.188 -13.961 -19.422 1 95 163 PHE B N 1
ATOM 3622 C CA . PHE B 1 163 ? -15.422 -14.219 -20.828 1 95 163 PHE B CA 1
ATOM 3623 C C . PHE B 1 163 ? -16.281 -15.469 -21.016 1 95 163 PHE B C 1
ATOM 3625 O O . PHE B 1 163 ? -16.078 -16.234 -21.969 1 95 163 PHE B O 1
ATOM 3632 N N . GLU B 1 164 ? -17.125 -15.727 -20.125 1 96.56 164 GLU B N 1
ATOM 3633 C CA . GLU B 1 164 ? -17.969 -16.922 -20.156 1 96.56 164 GLU B CA 1
ATOM 3634 C C . GLU B 1 164 ? -18.688 -17.047 -21.484 1 96.56 164 GLU B C 1
ATOM 3636 O O . GLU B 1 164 ? -18.641 -18.109 -22.141 1 96.56 164 GLU B O 1
ATOM 3641 N N . ASP B 1 165 ? -19.359 -15.977 -21.938 1 97.06 165 ASP B N 1
ATOM 3642 C CA . ASP B 1 165 ? -20.141 -16.016 -23.172 1 97.06 165 ASP B CA 1
ATOM 3643 C C . ASP B 1 165 ? -19.266 -16.297 -24.375 1 97.06 165 ASP B C 1
ATOM 3645 O O . ASP B 1 165 ? -19.641 -17.078 -25.266 1 97.06 165 ASP B O 1
ATOM 3649 N N . TYR B 1 166 ? -18.156 -15.625 -24.375 1 96.62 166 TYR B N 1
ATOM 3650 C CA . TYR B 1 166 ? -17.219 -15.812 -25.484 1 96.62 166 TYR B CA 1
ATOM 3651 C C . TYR B 1 166 ? -16.688 -17.234 -25.516 1 96.62 166 TYR B C 1
ATOM 3653 O O . TYR B 1 166 ? -16.578 -17.844 -26.578 1 96.62 166 TYR B O 1
ATOM 3661 N N . LEU B 1 167 ? -16.391 -17.812 -24.391 1 98.12 167 LEU B N 1
ATOM 3662 C CA . LEU B 1 167 ? -15.891 -19.172 -24.281 1 98.12 167 LEU B CA 1
ATOM 3663 C C . LEU B 1 167 ? -16.938 -20.188 -24.75 1 98.12 167 LEU B C 1
ATO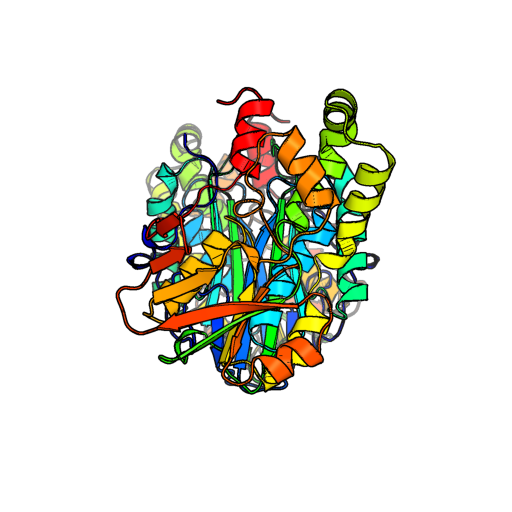M 3665 O O . LEU B 1 167 ? -16.609 -21.141 -25.453 1 98.12 167 LEU B O 1
ATOM 3669 N N . LEU B 1 168 ? -18.156 -19.969 -24.406 1 98.19 168 LEU B N 1
ATOM 3670 C CA . LEU B 1 168 ? -19.25 -20.812 -24.859 1 98.19 168 LEU B CA 1
ATOM 3671 C C . LEU B 1 168 ? -19.359 -20.797 -26.375 1 98.19 168 LEU B C 1
ATOM 3673 O O . LEU B 1 168 ? -19.547 -21.844 -27 1 98.19 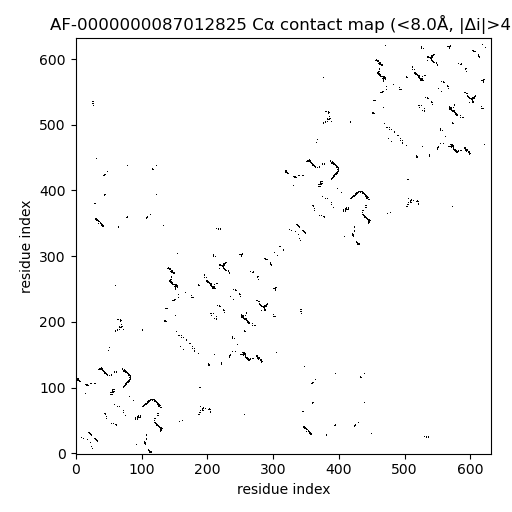168 LEU B O 1
ATOM 3677 N N . LYS B 1 169 ? -19.219 -19.609 -26.875 1 97.81 169 LYS B N 1
ATOM 3678 C CA . LYS B 1 169 ? -19.297 -19.453 -28.328 1 97.81 169 LYS B CA 1
ATOM 3679 C C . LYS B 1 169 ? -18.156 -20.203 -29.016 1 97.81 169 LYS B C 1
ATOM 3681 O O . LYS B 1 169 ? -18.328 -20.688 -30.141 1 97.81 169 LYS B O 1
ATOM 3686 N N . LEU B 1 170 ? -17.047 -20.312 -28.359 1 97.75 170 LEU B N 1
ATOM 3687 C CA . LEU B 1 170 ? -15.883 -20.984 -28.922 1 97.75 170 LEU B CA 1
ATOM 3688 C C . LEU B 1 170 ? -15.969 -22.5 -28.719 1 97.75 170 LEU B C 1
ATOM 3690 O O . LEU B 1 170 ? -15.078 -23.234 -29.125 1 97.75 170 LEU B O 1
ATOM 3694 N N . GLY B 1 171 ? -17 -22.938 -28 1 97.81 171 GLY B N 1
ATOM 3695 C CA . GLY B 1 171 ? -17.25 -24.375 -27.875 1 97.81 171 GLY B CA 1
ATOM 3696 C C . GLY B 1 171 ? -16.766 -24.953 -26.562 1 97.81 171 GLY B C 1
ATOM 3697 O O . GLY B 1 171 ? -16.766 -26.172 -26.375 1 97.81 171 GLY B O 1
ATOM 3698 N N . VAL B 1 172 ? -16.312 -24.125 -25.641 1 98.56 172 VAL B N 1
ATOM 3699 C CA . VAL B 1 172 ? -15.938 -24.625 -24.328 1 98.56 172 VAL B CA 1
ATOM 3700 C C . VAL B 1 172 ? -17.188 -25.062 -23.562 1 98.56 172 VAL B C 1
ATOM 3702 O O . VAL B 1 172 ? -18.188 -24.344 -23.547 1 98.56 172 VAL B O 1
ATOM 3705 N N . LYS B 1 173 ? -17.109 -26.172 -22.906 1 97.94 173 LYS B N 1
ATOM 3706 C CA . LYS B 1 173 ? -18.266 -26.703 -22.203 1 97.94 173 LYS B CA 1
ATOM 3707 C C . LYS B 1 173 ? -18.609 -25.844 -20.984 1 97.94 173 LYS B C 1
ATOM 3709 O O . LYS B 1 173 ? -17.703 -25.359 -20.297 1 97.94 173 LYS B O 1
ATOM 3714 N N . LYS B 1 174 ? -19.922 -25.75 -20.75 1 97.94 174 LYS B N 1
ATOM 3715 C CA . LYS B 1 174 ? -20.391 -25 -19.594 1 97.94 174 LYS B CA 1
ATOM 3716 C C . LYS B 1 174 ? -19.844 -25.594 -18.297 1 97.94 174 LYS B C 1
ATOM 3718 O O . LYS B 1 174 ? -19.484 -24.875 -17.375 1 97.94 174 LYS B O 1
ATOM 3723 N N . GLU B 1 175 ? -19.797 -26.875 -18.25 1 98.06 175 GLU B N 1
ATOM 3724 C CA . GLU B 1 175 ? -19.281 -27.578 -17.078 1 98.06 175 GLU B CA 1
ATOM 3725 C C . GLU B 1 175 ? -17.828 -27.203 -16.812 1 98.06 175 GLU B C 1
ATOM 3727 O O . GLU B 1 175 ? -17.422 -27.062 -15.656 1 98.06 175 GLU B O 1
ATOM 3732 N N . THR B 1 176 ? -17.047 -27.094 -17.828 1 98.38 176 THR B N 1
ATOM 3733 C CA . THR B 1 176 ? -15.648 -26.703 -17.719 1 98.38 176 THR B CA 1
ATOM 3734 C C . THR B 1 176 ? -15.523 -25.281 -17.156 1 98.38 176 THR B C 1
ATOM 3736 O O . THR B 1 176 ? -14.703 -25.031 -16.281 1 98.38 176 THR B O 1
ATOM 3739 N N . ILE B 1 177 ? -16.344 -24.438 -17.672 1 98.5 177 ILE B N 1
ATOM 3740 C CA . ILE B 1 177 ? -16.328 -23.031 -17.25 1 98.5 177 ILE B CA 1
ATOM 3741 C C . ILE B 1 177 ? -16.703 -22.938 -15.773 1 98.5 177 ILE B C 1
ATOM 3743 O O . ILE B 1 177 ? -16.031 -22.25 -15.008 1 98.5 177 ILE B O 1
ATOM 3747 N N . GLU B 1 178 ? -17.734 -23.609 -15.367 1 98.44 178 GLU B N 1
ATOM 3748 C CA . GLU B 1 178 ? -18.172 -23.594 -13.977 1 98.44 178 GLU B CA 1
ATOM 3749 C C . GLU B 1 178 ? -17.094 -24.172 -13.047 1 98.44 178 GLU B C 1
ATOM 3751 O O . GLU B 1 178 ? -16.891 -23.656 -11.945 1 98.44 178 GLU B O 1
ATOM 3756 N N . SER B 1 179 ? -16.516 -25.219 -13.484 1 98.5 179 SER B N 1
ATOM 3757 C CA . SER B 1 179 ? -15.406 -25.797 -12.719 1 98.5 179 SER B CA 1
ATOM 3758 C C . SER B 1 179 ? -14.258 -24.812 -12.57 1 98.5 179 SER B C 1
ATOM 3760 O O . SER B 1 179 ? -13.68 -24.688 -11.492 1 98.5 179 SER B O 1
ATOM 3762 N N . ALA B 1 180 ? -13.906 -24.125 -13.625 1 98.5 180 ALA B N 1
ATOM 3763 C CA . ALA B 1 180 ? -12.82 -23.156 -13.625 1 98.5 180 ALA B CA 1
ATOM 3764 C C . ALA B 1 180 ? -13.125 -21.984 -12.688 1 98.5 180 ALA B C 1
ATOM 3766 O O . ALA B 1 180 ? -12.219 -21.438 -12.062 1 98.5 180 ALA B O 1
ATOM 3767 N N . LYS B 1 181 ? -14.375 -21.625 -12.531 1 97.62 181 LYS B N 1
ATOM 3768 C CA . LYS B 1 181 ? -14.781 -20.547 -11.633 1 97.62 181 LYS B CA 1
ATOM 3769 C C . LYS B 1 181 ? -14.484 -20.906 -10.18 1 97.62 181 LYS B C 1
ATOM 3771 O O . LYS B 1 181 ? -14.32 -20.016 -9.344 1 97.62 181 LYS B O 1
ATOM 3776 N N . ARG B 1 182 ? -14.305 -22.156 -9.875 1 97.38 182 ARG B N 1
ATOM 3777 C CA . ARG B 1 182 ? -14.023 -22.625 -8.523 1 97.38 182 ARG B CA 1
ATOM 3778 C C . ARG B 1 182 ? -12.531 -22.531 -8.219 1 97.38 182 ARG B C 1
ATOM 3780 O O . ARG B 1 182 ? -12.117 -22.688 -7.062 1 97.38 182 ARG B O 1
ATOM 3787 N N . PHE B 1 183 ? -11.727 -22.203 -9.25 1 98.25 183 PHE B N 1
ATOM 3788 C CA . PHE B 1 183 ? -10.289 -22.062 -9.062 1 98.25 183 PHE B CA 1
ATOM 3789 C C . PHE B 1 183 ? -9.984 -20.906 -8.109 1 98.25 183 PHE B C 1
ATOM 3791 O O . PHE B 1 183 ? -8.859 -20.797 -7.605 1 98.25 183 PHE B O 1
ATOM 3798 N N . LYS B 1 184 ? -10.984 -20.109 -7.754 1 97.38 184 LYS B N 1
ATOM 3799 C CA . LYS B 1 184 ? -10.844 -18.953 -6.863 1 97.38 184 LYS B CA 1
ATOM 3800 C C . LYS B 1 184 ? -10.109 -19.344 -5.582 1 97.38 184 LYS B C 1
ATOM 3802 O O . LYS B 1 184 ? -9.164 -18.672 -5.176 1 97.38 184 LYS B O 1
ATOM 3807 N N . TYR B 1 185 ? -10.422 -20.438 -5.051 1 97.12 185 TYR B N 1
ATOM 3808 C CA . TYR B 1 185 ? -9.93 -20.828 -3.736 1 97.12 185 TYR B CA 1
ATOM 3809 C C . TYR B 1 185 ? -8.547 -21.453 -3.84 1 97.12 185 TYR B C 1
ATOM 3811 O O . TYR B 1 185 ? -7.801 -21.5 -2.857 1 97.12 185 TYR B O 1
ATOM 3819 N N . ASP B 1 186 ? -8.227 -21.891 -5.012 1 98.19 186 ASP B N 1
ATOM 3820 C CA . ASP B 1 186 ? -6.918 -22.5 -5.234 1 98.19 186 ASP B CA 1
ATOM 3821 C C . ASP B 1 186 ? -5.848 -21.438 -5.449 1 98.19 186 ASP B C 1
ATOM 3823 O O . ASP B 1 186 ? -4.652 -21.734 -5.426 1 98.19 186 ASP B O 1
ATOM 3827 N N . ILE B 1 187 ? -6.266 -20.203 -5.602 1 98.38 187 ILE B N 1
ATOM 3828 C CA . ILE B 1 187 ? -5.32 -19.109 -5.746 1 98.38 187 ILE B CA 1
ATOM 3829 C C . ILE B 1 187 ? -4.539 -18.922 -4.445 1 98.38 187 ILE B C 1
ATOM 3831 O O . ILE B 1 187 ? -3.348 -18.609 -4.473 1 98.38 187 ILE B O 1
ATOM 3835 N N . ILE B 1 188 ? -5.18 -19.172 -3.275 1 98.62 188 ILE B N 1
ATOM 3836 C CA . ILE B 1 188 ? -4.539 -19.078 -1.968 1 98.62 188 ILE B CA 1
ATOM 3837 C C . ILE B 1 188 ? -3.65 -20.297 -1.737 1 98.62 188 ILE B C 1
ATOM 3839 O O . ILE B 1 188 ? -4.121 -21.438 -1.791 1 98.62 188 ILE B O 1
ATOM 3843 N N . VAL B 1 189 ? -2.357 -20.078 -1.398 1 98.62 189 VAL B N 1
ATOM 3844 C CA . VAL B 1 189 ? -1.424 -21.203 -1.37 1 98.62 189 VAL B CA 1
ATOM 3845 C C . VAL B 1 189 ? -0.851 -21.359 0.036 1 98.62 189 VAL B C 1
ATOM 3847 O O . VAL B 1 189 ? 0.058 -22.156 0.255 1 98.62 189 VAL B O 1
ATOM 3850 N N . GLN B 1 190 ? -1.309 -20.672 1.043 1 98.75 190 GLN B N 1
ATOM 3851 C CA . GLN B 1 190 ? -0.677 -20.562 2.355 1 98.75 190 GLN B CA 1
ATOM 3852 C C . GLN B 1 190 ? -0.505 -21.953 2.986 1 98.75 190 GLN B C 1
ATOM 3854 O O . GLN B 1 190 ? 0.587 -22.297 3.439 1 98.75 190 GLN B O 1
ATOM 3859 N N . GLU B 1 191 ? -1.55 -22.734 3.018 1 98.44 191 GLU B N 1
ATOM 3860 C CA . GLU B 1 191 ? -1.479 -24.047 3.668 1 98.44 191 GLU B CA 1
ATOM 3861 C C . GLU B 1 191 ? -0.387 -24.906 3.047 1 98.44 191 GLU B C 1
ATOM 3863 O O . GLU B 1 191 ? 0.43 -25.5 3.762 1 98.44 191 GLU B O 1
ATOM 3868 N N . LYS B 1 192 ? -0.375 -24.969 1.755 1 98.62 192 LYS B N 1
ATOM 3869 C CA . LYS B 1 192 ? 0.61 -25.781 1.047 1 98.62 192 LYS B CA 1
ATOM 3870 C C . LYS B 1 192 ? 2.021 -25.25 1.263 1 98.62 192 LYS B C 1
ATOM 3872 O O . LYS B 1 192 ? 2.957 -26.016 1.491 1 98.62 192 LYS B O 1
ATOM 3877 N N . ALA B 1 193 ? 2.197 -23.953 1.138 1 98.62 193 ALA B N 1
ATOM 3878 C CA . ALA B 1 193 ? 3.506 -23.312 1.291 1 98.62 193 ALA B CA 1
ATOM 3879 C C . ALA B 1 193 ? 4.09 -23.594 2.674 1 98.62 193 ALA B C 1
ATOM 3881 O O . ALA B 1 193 ? 5.266 -23.938 2.803 1 98.62 193 ALA B O 1
ATOM 3882 N N . LEU B 1 194 ? 3.264 -23.453 3.715 1 98.31 194 LEU B N 1
ATOM 3883 C CA . LEU B 1 194 ? 3.738 -23.641 5.082 1 98.31 194 LEU B CA 1
ATOM 3884 C C . LEU B 1 194 ? 4.102 -25.094 5.336 1 98.31 194 LEU B C 1
ATOM 3886 O O . LEU B 1 194 ? 5.023 -25.391 6.102 1 98.31 194 LEU B O 1
ATOM 3890 N N . LYS B 1 195 ? 3.42 -26.016 4.695 1 98.31 195 LYS B N 1
ATOM 3891 C CA . LYS B 1 195 ? 3.672 -27.438 4.863 1 98.31 195 LYS B CA 1
ATOM 3892 C C . LYS B 1 195 ? 5.047 -27.828 4.32 1 98.31 195 LYS B C 1
ATOM 3894 O O . LYS B 1 195 ? 5.68 -28.75 4.82 1 98.31 195 LYS B O 1
ATOM 3899 N N . VAL B 1 196 ? 5.535 -27.078 3.355 1 98.5 196 VAL B N 1
ATOM 3900 C CA . VAL B 1 196 ? 6.754 -27.531 2.693 1 98.5 196 VAL B CA 1
ATOM 3901 C C . VAL B 1 196 ? 7.914 -26.609 3.045 1 98.5 196 VAL B C 1
ATOM 3903 O O . VAL B 1 196 ? 9.055 -26.844 2.645 1 98.5 196 VAL B O 1
ATOM 3906 N N . ALA B 1 197 ? 7.707 -25.594 3.758 1 98.06 197 ALA B N 1
ATOM 3907 C CA . ALA B 1 197 ? 8.688 -24.547 4.043 1 98.06 197 ALA B CA 1
ATOM 3908 C C . ALA B 1 197 ? 9.945 -25.125 4.668 1 98.06 197 ALA B C 1
ATOM 3910 O O . ALA B 1 197 ? 11.055 -24.656 4.395 1 98.06 197 ALA B O 1
ATOM 3911 N N . GLU B 1 198 ? 9.82 -26.156 5.516 1 97.25 198 GLU B N 1
ATOM 3912 C CA . GLU B 1 198 ? 10.969 -26.719 6.219 1 97.25 198 GLU B CA 1
ATOM 3913 C C . GLU B 1 198 ? 11.922 -27.406 5.25 1 97.25 198 GLU B C 1
ATOM 3915 O O . GLU B 1 198 ? 13.102 -27.594 5.559 1 97.25 198 GLU B O 1
ATOM 3920 N N . TYR B 1 199 ? 11.438 -27.734 4.078 1 98.19 199 TYR B N 1
ATOM 3921 C CA . TYR B 1 199 ? 12.25 -28.469 3.109 1 98.19 199 TYR B CA 1
ATOM 3922 C C . TYR B 1 199 ? 12.734 -27.531 2.002 1 98.19 199 TYR B C 1
ATOM 3924 O O . TYR B 1 199 ? 13.445 -27.969 1.09 1 98.19 199 TYR B O 1
ATOM 3932 N N . ALA B 1 200 ? 12.43 -26.281 2.059 1 98.44 200 ALA B N 1
ATOM 3933 C CA . ALA B 1 200 ? 12.711 -25.328 0.979 1 98.44 200 ALA B CA 1
ATOM 3934 C C . ALA B 1 200 ? 13.977 -24.531 1.264 1 98.44 200 ALA B C 1
ATOM 3936 O O . ALA B 1 200 ? 14.203 -24.109 2.398 1 98.44 200 ALA B O 1
ATOM 3937 N N . VAL B 1 201 ? 14.789 -24.391 0.217 1 98 201 VAL B N 1
ATOM 3938 C CA . VAL B 1 201 ? 15.859 -23.391 0.219 1 98 201 VAL B CA 1
ATOM 3939 C C . VAL B 1 201 ? 15.266 -22.016 -0.062 1 98 201 VAL B C 1
ATOM 3941 O O . VAL B 1 201 ? 15.672 -21.016 0.557 1 98 201 VAL B O 1
ATOM 3944 N N . GLY B 1 202 ? 14.336 -21.984 -0.922 1 97.44 202 GLY B N 1
ATOM 3945 C CA . GLY B 1 202 ? 13.57 -20.812 -1.326 1 97.44 202 GLY B CA 1
ATOM 3946 C C . GLY B 1 202 ? 12.273 -21.172 -2.037 1 97.44 202 GLY B C 1
ATOM 3947 O O . GLY B 1 202 ? 12.109 -22.297 -2.52 1 97.44 202 GLY B O 1
ATOM 3948 N N . MET B 1 203 ? 11.359 -20.266 -2.027 1 98.19 203 MET B N 1
ATOM 3949 C CA . MET B 1 203 ? 10.094 -20.438 -2.748 1 98.19 203 MET B CA 1
ATOM 3950 C C . MET B 1 203 ? 9.758 -19.172 -3.541 1 98.19 203 MET B C 1
ATOM 3952 O O . MET B 1 203 ? 10.211 -18.078 -3.201 1 98.19 203 MET B O 1
ATOM 3956 N N . HIS B 1 204 ? 9.016 -19.328 -4.613 1 97.94 204 HIS B N 1
ATOM 3957 C CA . HIS B 1 204 ? 8.625 -18.234 -5.5 1 97.94 204 HIS B CA 1
ATOM 3958 C C . HIS B 1 204 ? 7.293 -18.531 -6.18 1 97.94 204 HIS B C 1
ATOM 3960 O O . HIS B 1 204 ? 7.137 -19.562 -6.84 1 97.94 204 HIS B O 1
ATOM 3966 N N . ASP B 1 205 ? 6.355 -17.641 -6 1 97.94 205 ASP B N 1
ATOM 3967 C CA . ASP B 1 205 ? 5.055 -17.891 -6.609 1 97.94 205 ASP B CA 1
ATOM 3968 C C . ASP B 1 205 ? 5.055 -17.5 -8.086 1 97.94 205 ASP B C 1
ATOM 3970 O O . ASP B 1 205 ? 5.883 -16.688 -8.516 1 97.94 205 ASP B O 1
ATOM 3974 N N . ALA B 1 206 ? 4.211 -18.094 -8.844 1 97.69 206 ALA B N 1
ATOM 3975 C CA . ALA B 1 206 ? 4.047 -17.781 -10.258 1 97.69 206 ALA B CA 1
ATOM 3976 C C . ALA B 1 206 ? 2.896 -16.797 -10.469 1 97.69 206 ALA B C 1
ATOM 3978 O O . ALA B 1 206 ? 1.745 -17.109 -10.148 1 97.69 206 ALA B O 1
ATOM 3979 N N . THR B 1 207 ? 3.201 -15.625 -10.953 1 94.69 207 THR B N 1
ATOM 3980 C CA . THR B 1 207 ? 2.189 -14.602 -11.211 1 94.69 207 THR B CA 1
ATOM 3981 C C . THR B 1 207 ? 2.227 -14.164 -12.664 1 94.69 207 THR B C 1
ATOM 3983 O O . THR B 1 207 ? 1.9 -14.938 -13.562 1 94.69 207 THR B O 1
ATOM 3986 N N . GLU B 1 208 ? 2.531 -12.922 -12.93 1 92.31 208 GLU B N 1
ATOM 3987 C CA . GLU B 1 208 ? 2.594 -12.414 -14.297 1 92.31 208 GLU B CA 1
ATOM 3988 C C . GLU B 1 208 ? 3.711 -13.086 -15.086 1 92.31 208 GLU B C 1
ATOM 3990 O O . GLU B 1 208 ? 4.816 -13.273 -14.57 1 92.31 208 GLU B O 1
ATOM 3995 N N . GLY B 1 209 ? 3.396 -13.461 -16.25 1 94.81 209 GLY B N 1
ATOM 3996 C CA . GLY B 1 209 ? 4.344 -14.188 -17.078 1 94.81 209 GLY B CA 1
ATOM 3997 C C . GLY B 1 209 ? 4.285 -15.688 -16.875 1 94.81 209 GLY B C 1
ATOM 3998 O O . GLY B 1 209 ? 4.957 -16.438 -17.578 1 94.81 209 GLY B O 1
ATOM 3999 N N . GLY B 1 210 ? 3.447 -16.094 -15.875 1 97.69 210 GLY B N 1
ATOM 4000 C CA . GLY B 1 210 ? 3.158 -17.5 -15.641 1 97.69 210 GLY B CA 1
ATOM 4001 C C . GLY B 1 210 ? 4.32 -18.25 -15.023 1 97.69 210 GLY B C 1
ATOM 4002 O O . GLY B 1 210 ? 5.168 -17.656 -14.352 1 97.69 210 GLY B O 1
ATOM 4003 N N . VAL B 1 211 ? 4.262 -19.531 -15.25 1 98.56 211 VAL B N 1
ATOM 4004 C CA . VAL B 1 211 ? 5.246 -20.422 -14.648 1 98.56 211 VAL B CA 1
ATOM 4005 C C . VAL B 1 211 ? 6.617 -20.188 -15.281 1 98.56 211 VAL B C 1
ATOM 4007 O O . VAL B 1 211 ? 7.641 -20.25 -14.602 1 98.56 211 VAL B O 1
ATOM 4010 N N . LEU B 1 212 ? 6.648 -19.875 -16.562 1 98.44 212 LEU B N 1
ATOM 4011 C CA . LEU B 1 212 ? 7.918 -19.672 -17.234 1 98.44 212 LEU B CA 1
ATOM 4012 C C . LEU B 1 212 ? 8.648 -18.469 -16.672 1 98.44 212 LEU B C 1
ATOM 4014 O O . LEU B 1 212 ? 9.859 -18.516 -16.438 1 98.44 212 LEU B O 1
ATOM 4018 N N . GLN B 1 213 ? 7.938 -17.422 -16.469 1 96.88 213 GLN B N 1
ATOM 4019 C CA . GLN B 1 213 ? 8.555 -16.219 -15.898 1 96.88 213 GLN B CA 1
ATOM 4020 C C . GLN B 1 213 ? 9.07 -16.5 -14.492 1 96.88 213 GLN B C 1
ATOM 4022 O O . GLN B 1 213 ? 10.148 -16.016 -14.117 1 96.88 213 GLN B O 1
ATOM 4027 N N . ALA B 1 214 ? 8.289 -17.203 -13.703 1 97.75 214 ALA B N 1
ATOM 4028 C CA . ALA B 1 214 ? 8.695 -17.531 -12.344 1 97.75 214 ALA B CA 1
ATOM 4029 C C . ALA B 1 214 ? 10.016 -18.312 -12.344 1 97.75 214 ALA B C 1
ATOM 4031 O O . ALA B 1 214 ? 10.906 -18.016 -11.539 1 97.75 214 ALA B O 1
ATOM 4032 N N . ILE B 1 215 ? 10.141 -19.25 -13.227 1 98.5 215 ILE B N 1
ATOM 4033 C CA . ILE B 1 215 ? 11.344 -20.078 -13.305 1 98.5 215 ILE B CA 1
ATOM 4034 C C . ILE B 1 215 ? 12.531 -19.203 -13.719 1 98.5 215 ILE B C 1
ATOM 4036 O O . ILE B 1 215 ? 13.625 -19.328 -13.148 1 98.5 215 ILE B O 1
ATOM 4040 N N . LEU B 1 216 ? 12.289 -18.391 -14.711 1 97.69 216 LEU B N 1
ATOM 4041 C CA . LEU B 1 216 ? 13.352 -17.5 -15.164 1 97.69 216 LEU B CA 1
ATOM 4042 C C . LEU B 1 216 ? 13.828 -16.594 -14.031 1 97.69 216 LEU B C 1
ATOM 4044 O O . LEU B 1 216 ? 15.031 -16.375 -13.883 1 97.69 216 LEU B O 1
ATOM 4048 N N . GLU B 1 217 ? 12.93 -16.109 -13.266 1 96.62 217 GLU B N 1
ATOM 4049 C CA . GLU B 1 217 ? 13.258 -15.227 -12.148 1 96.62 217 GLU B CA 1
ATOM 4050 C C . GLU B 1 217 ? 14.078 -15.969 -11.094 1 96.62 217 GLU B C 1
ATOM 4052 O O . GLU B 1 217 ? 15.008 -15.406 -10.516 1 96.62 217 GLU B O 1
ATOM 4057 N N . ILE B 1 218 ? 13.727 -17.188 -10.82 1 97.19 218 ILE B N 1
ATOM 4058 C CA . ILE B 1 218 ? 14.484 -18 -9.875 1 97.19 218 ILE B CA 1
ATOM 4059 C C . ILE B 1 218 ? 15.906 -18.203 -10.398 1 97.19 218 ILE B C 1
ATOM 4061 O O . ILE B 1 218 ? 16.875 -18.141 -9.641 1 97.19 218 ILE B O 1
ATOM 4065 N N . ALA B 1 219 ? 16.016 -18.484 -11.68 1 97.88 219 ALA B N 1
ATOM 4066 C CA . ALA B 1 219 ? 17.344 -18.656 -12.289 1 97.88 219 ALA B CA 1
ATOM 4067 C C . ALA B 1 219 ? 18.203 -17.422 -12.094 1 97.88 219 ALA B C 1
ATOM 4069 O O . ALA B 1 219 ? 19.359 -17.516 -11.68 1 97.88 219 ALA B O 1
ATOM 4070 N N . LYS B 1 220 ? 17.625 -16.328 -12.328 1 95.25 220 LYS B N 1
ATOM 4071 C CA . LYS B 1 220 ? 18.344 -15.062 -12.211 1 95.25 220 LYS B CA 1
ATOM 4072 C C . LYS B 1 220 ? 18.703 -14.773 -10.758 1 95.25 220 LYS B C 1
ATOM 4074 O O . LYS B 1 220 ? 19.828 -14.359 -10.461 1 95.25 220 LYS B O 1
ATOM 4079 N N . LEU B 1 221 ? 17.797 -14.984 -9.883 1 94.81 221 LEU B N 1
ATOM 4080 C CA . LEU B 1 221 ? 18 -14.711 -8.469 1 94.81 221 LEU B CA 1
ATOM 4081 C C . LEU B 1 221 ? 19.094 -15.602 -7.887 1 94.81 221 LEU B C 1
ATOM 4083 O O . LEU B 1 221 ? 19.859 -15.172 -7.027 1 94.81 221 LEU B O 1
ATOM 4087 N N . SER B 1 222 ? 19.125 -16.844 -8.297 1 96.62 222 SER B N 1
ATOM 4088 C CA . SER B 1 222 ? 20.078 -17.828 -7.766 1 96.62 222 SER B CA 1
ATOM 4089 C C . SER B 1 222 ? 21.406 -17.766 -8.508 1 96.62 222 SER B C 1
ATOM 4091 O O . SER B 1 222 ? 22.375 -18.406 -8.102 1 96.62 222 SER B O 1
ATOM 4093 N N . ASN B 1 223 ? 21.391 -17.016 -9.594 1 96.81 223 ASN B N 1
ATOM 4094 C CA . ASN B 1 223 ? 22.562 -16.969 -10.477 1 96.81 223 ASN B CA 1
ATOM 4095 C C . ASN B 1 223 ? 22.938 -18.359 -10.977 1 96.81 223 ASN B C 1
ATOM 4097 O O . ASN B 1 223 ? 24.109 -18.75 -10.914 1 96.81 223 ASN B O 1
ATOM 4101 N N . LEU B 1 224 ? 21.938 -19.156 -11.352 1 98.31 224 LEU B N 1
ATOM 4102 C CA . LEU B 1 224 ? 22.078 -20.484 -11.906 1 98.31 224 LEU B CA 1
ATOM 4103 C C . LEU B 1 224 ? 21.203 -20.656 -13.141 1 98.31 224 LEU B C 1
ATOM 4105 O O . LEU B 1 224 ? 20.359 -19.812 -13.43 1 98.31 224 LEU B O 1
ATOM 4109 N N . LYS B 1 225 ? 21.438 -21.734 -13.852 1 98.69 225 LYS B N 1
ATOM 4110 C CA . LYS B 1 225 ? 20.609 -22.094 -14.992 1 98.69 225 LYS B CA 1
ATOM 4111 C C . LYS B 1 225 ? 19.516 -23.078 -14.578 1 98.69 225 LYS B C 1
ATOM 4113 O O . LYS B 1 225 ? 19.781 -24.078 -13.906 1 98.69 225 LYS B O 1
ATOM 4118 N N . ALA B 1 226 ? 18.328 -22.766 -14.938 1 98.88 226 ALA B N 1
ATOM 4119 C CA . ALA B 1 226 ? 17.219 -23.688 -14.672 1 98.88 226 ALA B CA 1
ATOM 4120 C C . ALA B 1 226 ? 16.969 -24.609 -15.867 1 98.88 226 ALA B C 1
ATOM 4122 O O . ALA B 1 226 ? 16.734 -24.141 -16.984 1 98.88 226 ALA B O 1
ATOM 4123 N N . VAL B 1 227 ? 17.047 -25.844 -15.648 1 98.88 227 VAL B N 1
ATOM 4124 C CA . VAL B 1 227 ? 16.75 -26.828 -16.688 1 98.88 227 VAL B CA 1
ATOM 4125 C C . VAL B 1 227 ? 15.43 -27.531 -16.359 1 98.88 227 VAL B C 1
ATOM 4127 O O . VAL B 1 227 ? 15.328 -28.25 -15.359 1 98.88 227 VAL B O 1
ATOM 4130 N N . ILE B 1 228 ? 14.445 -27.375 -17.266 1 98.88 228 ILE B N 1
ATOM 4131 C CA . ILE B 1 228 ? 13.078 -27.781 -16.969 1 98.88 228 ILE B CA 1
ATOM 4132 C C . ILE B 1 228 ? 12.57 -28.719 -18.047 1 98.88 228 ILE B C 1
ATOM 4134 O O . ILE B 1 228 ? 12.812 -28.484 -19.234 1 98.88 228 ILE B O 1
ATOM 4138 N N . ASN B 1 229 ? 11.867 -29.797 -17.703 1 98.62 229 ASN B N 1
ATOM 4139 C CA . ASN B 1 229 ? 11.055 -30.594 -18.609 1 98.62 229 ASN B CA 1
ATOM 4140 C C . ASN B 1 229 ? 9.617 -30.078 -18.672 1 98.62 229 ASN B C 1
ATOM 4142 O O . ASN B 1 229 ? 8.836 -30.312 -17.75 1 98.62 229 ASN B O 1
ATOM 4146 N N . PRO B 1 230 ? 9.234 -29.453 -19.734 1 97.69 230 PRO B N 1
ATOM 4147 C CA . PRO B 1 230 ? 7.918 -28.812 -19.797 1 97.69 230 PRO B CA 1
ATOM 4148 C C . PRO B 1 230 ? 6.777 -29.828 -19.672 1 97.69 230 PRO B C 1
ATOM 4150 O O . PRO B 1 230 ? 5.68 -29.469 -19.219 1 97.69 230 PRO B O 1
ATOM 4153 N N . LYS B 1 231 ? 6.996 -31.109 -20 1 97.19 231 LYS B N 1
ATOM 4154 C CA . LYS B 1 231 ? 5.965 -32.125 -19.938 1 97.19 231 LYS B CA 1
ATOM 4155 C C . LYS B 1 231 ? 5.598 -32.469 -18.484 1 97.19 231 LYS B C 1
ATOM 4157 O O . LYS B 1 231 ? 4.555 -33.062 -18.219 1 97.19 231 LYS B O 1
ATOM 4162 N N . LEU B 1 232 ? 6.469 -32.062 -17.609 1 98.44 232 LEU B N 1
ATOM 4163 C CA . LEU B 1 232 ? 6.273 -32.375 -16.203 1 98.44 232 LEU B CA 1
ATOM 4164 C C . LEU B 1 232 ? 5.539 -31.266 -15.477 1 98.44 232 LEU B C 1
ATOM 4166 O O . LEU B 1 232 ? 5.152 -31.422 -14.312 1 98.44 232 LEU B O 1
ATOM 4170 N N . ILE B 1 233 ? 5.289 -30.141 -16.062 1 98.56 233 ILE B N 1
ATOM 4171 C CA . ILE B 1 233 ? 4.605 -29 -15.445 1 98.56 233 ILE B CA 1
ATOM 4172 C C . ILE B 1 233 ? 3.125 -29.328 -15.273 1 98.56 233 ILE B C 1
ATOM 4174 O O . ILE B 1 233 ? 2.422 -29.578 -16.25 1 98.56 233 ILE B O 1
ATOM 4178 N N . PRO B 1 234 ? 2.656 -29.312 -14.047 1 98.56 234 PRO B N 1
ATOM 4179 C CA . PRO B 1 234 ? 1.245 -29.625 -13.805 1 98.56 234 PRO B CA 1
ATOM 4180 C C . PRO B 1 234 ? 0.302 -28.594 -14.422 1 98.56 234 PRO B C 1
ATOM 4182 O O . PRO B 1 234 ? 0.572 -27.391 -14.359 1 98.56 234 PRO B O 1
ATOM 4185 N N . VAL B 1 235 ? -0.783 -29.031 -15.016 1 98.56 235 VAL B N 1
ATOM 4186 C CA . VAL B 1 235 ? -1.834 -28.203 -15.586 1 98.56 235 VAL B CA 1
ATOM 4187 C C . VAL B 1 235 ? -3.172 -28.938 -15.516 1 98.56 235 VAL B C 1
ATOM 4189 O O . VAL B 1 235 ? -3.234 -30.141 -15.727 1 98.56 235 VAL B O 1
ATOM 4192 N N . ARG B 1 236 ? -4.207 -28.266 -15.172 1 98.62 236 ARG B N 1
ATOM 4193 C CA . ARG B 1 236 ? -5.535 -28.859 -15.062 1 98.62 236 ARG B CA 1
ATOM 4194 C C . ARG B 1 236 ? -6.238 -28.875 -16.422 1 98.62 236 ARG B C 1
ATOM 4196 O O . ARG B 1 236 ? -5.941 -28.062 -17.281 1 98.62 236 ARG B O 1
ATOM 4203 N N . LYS B 1 237 ? -7.184 -29.75 -16.547 1 98.25 237 LYS B N 1
ATOM 4204 C CA . LYS B 1 237 ? -7.895 -29.922 -17.812 1 98.25 237 LYS B CA 1
ATOM 4205 C C . LYS B 1 237 ? -8.656 -28.656 -18.188 1 98.25 237 LYS B C 1
ATOM 4207 O O . LYS B 1 237 ? -8.734 -28.312 -19.375 1 98.25 237 LYS B O 1
ATOM 4212 N N . GLU B 1 238 ? -9.297 -28 -17.203 1 98.75 238 GLU B N 1
ATOM 4213 C CA . GLU B 1 238 ? -10.031 -26.766 -17.484 1 98.75 238 GLU B CA 1
ATOM 4214 C C . GLU B 1 238 ? -9.125 -25.719 -18.125 1 98.75 238 GLU B C 1
ATOM 4216 O O . GLU B 1 238 ? -9.523 -25.047 -19.078 1 98.75 238 GLU B O 1
ATOM 4221 N N . THR B 1 239 ? -7.898 -25.547 -17.547 1 98.81 239 THR B N 1
ATOM 4222 C CA . THR B 1 239 ? -6.93 -24.594 -18.078 1 98.81 239 THR B CA 1
ATOM 4223 C C . THR B 1 239 ? -6.562 -24.922 -19.516 1 98.81 239 THR B C 1
ATOM 4225 O O . THR B 1 239 ? -6.535 -24.047 -20.375 1 98.81 239 THR B O 1
ATOM 4228 N N . LEU B 1 240 ? -6.336 -26.188 -19.797 1 98.5 240 LEU B N 1
ATOM 4229 C CA . LEU B 1 240 ? -5.977 -26.625 -21.141 1 98.5 240 LEU B CA 1
ATOM 4230 C C . LEU B 1 240 ? -7.094 -26.312 -22.141 1 98.5 240 LEU B C 1
ATOM 4232 O O . LEU B 1 240 ? -6.844 -25.766 -23.219 1 98.5 240 LEU B O 1
ATOM 4236 N N . GLU B 1 241 ? -8.266 -26.641 -21.797 1 98.5 241 GLU B N 1
ATOM 4237 C CA . GLU B 1 241 ? -9.406 -26.438 -22.688 1 98.5 241 GLU B CA 1
ATOM 4238 C C . GLU B 1 241 ? -9.617 -24.953 -22.984 1 98.5 241 GLU B C 1
ATOM 4240 O O . GLU B 1 241 ? -9.781 -24.562 -24.141 1 98.5 241 GLU B O 1
ATOM 4245 N N . ILE B 1 242 ? -9.594 -24.172 -21.969 1 98.69 242 ILE B N 1
ATOM 4246 C CA . ILE B 1 242 ? -9.883 -22.734 -22.109 1 98.69 242 ILE B CA 1
ATOM 4247 C C . ILE B 1 242 ? -8.758 -22.047 -22.875 1 98.69 242 ILE B C 1
ATOM 4249 O O . ILE B 1 242 ? -9.016 -21.266 -23.797 1 98.69 242 ILE B O 1
ATOM 4253 N N . THR B 1 243 ? -7.512 -22.359 -22.516 1 98.44 243 THR B N 1
ATOM 4254 C CA . THR B 1 243 ? -6.398 -21.703 -23.188 1 98.44 243 THR B CA 1
ATOM 4255 C C . THR B 1 243 ? -6.293 -22.156 -24.641 1 98.44 243 THR B C 1
ATOM 4257 O O . THR B 1 243 ? -5.922 -21.359 -25.516 1 98.44 243 THR B O 1
ATOM 4260 N N . ARG B 1 244 ? -6.621 -23.375 -24.938 1 97.88 244 ARG B N 1
ATOM 4261 C CA . ARG B 1 244 ? -6.645 -23.844 -26.328 1 97.88 244 ARG B CA 1
ATOM 4262 C C . ARG B 1 244 ? -7.684 -23.078 -27.141 1 97.88 244 ARG B C 1
ATOM 4264 O O . ARG B 1 244 ? -7.402 -22.656 -28.266 1 97.88 244 ARG B O 1
ATOM 4271 N N . ALA B 1 245 ? -8.844 -22.938 -26.594 1 97.94 245 ALA B N 1
ATOM 4272 C CA . ALA B 1 245 ? -9.922 -22.219 -27.266 1 97.94 245 ALA B CA 1
ATOM 4273 C C . ALA B 1 245 ? -9.508 -20.781 -27.578 1 97.94 245 ALA B C 1
ATOM 4275 O O . ALA B 1 245 ? -9.922 -20.219 -28.594 1 97.94 245 ALA B O 1
ATOM 4276 N N . LEU B 1 246 ? -8.734 -20.234 -26.734 1 97.44 246 LEU B N 1
ATOM 4277 C CA . LEU B 1 246 ? -8.375 -18.828 -26.875 1 97.44 246 LEU B CA 1
ATOM 4278 C C . LEU B 1 246 ? -7.008 -18.688 -27.531 1 97.44 246 LEU B C 1
ATOM 4280 O O . LEU B 1 246 ? -6.484 -17.578 -27.641 1 97.44 246 LEU B O 1
ATOM 4284 N N . SER B 1 247 ? -6.332 -19.766 -27.922 1 96.94 247 SER B N 1
ATOM 4285 C CA . SER B 1 247 ? -5.004 -19.781 -28.516 1 96.94 247 SER B CA 1
ATOM 4286 C C . SER B 1 247 ? -3.979 -19.109 -27.609 1 96.94 247 SER B C 1
ATOM 4288 O O . SER B 1 247 ? -3.211 -18.266 -28.062 1 96.94 247 SER B O 1
ATOM 4290 N N . MET B 1 248 ? -4.082 -19.484 -26.359 1 97.62 248 MET B N 1
ATOM 4291 C CA . MET B 1 248 ? -3.17 -18.938 -25.359 1 97.62 248 MET B CA 1
ATOM 4292 C C . MET B 1 248 ? -2.168 -20 -24.906 1 97.62 248 MET B C 1
ATOM 4294 O O . MET B 1 248 ? -2.479 -21.188 -24.906 1 97.62 248 MET B O 1
ATOM 4298 N N . ASP B 1 249 ? -0.981 -19.547 -24.594 1 98 249 ASP B N 1
ATOM 4299 C CA . ASP B 1 249 ? 0.019 -20.391 -23.953 1 98 249 ASP B CA 1
ATOM 4300 C C . ASP B 1 249 ? -0.158 -20.406 -22.422 1 98 249 ASP B C 1
ATOM 4302 O O . ASP B 1 249 ? 0.21 -19.438 -21.75 1 98 249 ASP B O 1
ATOM 4306 N N . TYR B 1 250 ? -0.665 -21.516 -21.859 1 98.25 250 TYR B N 1
ATOM 4307 C CA . TYR B 1 250 ? -0.989 -21.562 -20.438 1 98.25 250 TYR B CA 1
ATOM 4308 C C . TYR B 1 250 ? 0.266 -21.422 -19.594 1 98.25 250 TYR B C 1
ATOM 4310 O O . TYR B 1 250 ? 0.185 -21.094 -18.406 1 98.25 250 TYR B O 1
ATOM 4318 N N . LEU B 1 251 ? 1.481 -21.609 -20.125 1 98.44 251 LEU B N 1
ATOM 4319 C CA . LEU B 1 251 ? 2.732 -21.484 -19.391 1 98.44 251 LEU B CA 1
ATOM 4320 C C . LEU B 1 251 ? 3.109 -20.031 -19.172 1 98.44 251 LEU B C 1
ATOM 4322 O O . LEU B 1 251 ? 3.961 -19.719 -18.344 1 98.44 251 LEU B O 1
ATOM 4326 N N . ARG B 1 252 ? 2.48 -19.141 -19.922 1 98.06 252 ARG B N 1
ATOM 4327 C CA . ARG B 1 252 ? 2.732 -17.703 -19.828 1 98.06 252 ARG B CA 1
ATOM 4328 C C . ARG B 1 252 ? 1.517 -16.969 -19.281 1 98.06 252 ARG B C 1
ATOM 4330 O O . ARG B 1 252 ? 1.451 -15.742 -19.344 1 98.06 252 ARG B O 1
ATOM 4337 N N . LEU B 1 253 ? 0.521 -17.719 -18.844 1 97.88 253 LEU B N 1
ATOM 4338 C CA . LEU B 1 253 ? -0.695 -17.156 -18.266 1 97.88 253 LEU B CA 1
ATOM 4339 C C . LEU B 1 253 ? -0.527 -16.938 -16.766 1 97.88 253 LEU B C 1
ATOM 4341 O O . LEU B 1 253 ? 0.023 -17.797 -16.062 1 97.88 253 LEU B O 1
ATOM 4345 N N . ILE B 1 254 ? -0.965 -15.789 -16.266 1 96.81 254 ILE B N 1
ATOM 4346 C CA . ILE B 1 254 ? -0.848 -15.469 -14.852 1 96.81 254 ILE B CA 1
ATOM 4347 C C . ILE B 1 254 ? -1.257 -16.688 -14.016 1 96.81 254 ILE B C 1
ATOM 4349 O O . ILE B 1 254 ? -2.314 -17.266 -14.25 1 96.81 254 ILE B O 1
ATOM 4353 N N . SER B 1 255 ? -0.411 -17.062 -13.016 1 98.31 255 SER B N 1
ATOM 4354 C CA . SER B 1 255 ? -0.54 -18.406 -12.461 1 98.31 255 SER B CA 1
ATOM 4355 C C . SER B 1 255 ? -0.552 -18.375 -10.938 1 98.31 255 SER B C 1
ATOM 4357 O O . SER B 1 255 ? -0.086 -19.312 -10.297 1 98.31 255 SER B O 1
ATOM 4359 N N . SER B 1 256 ? -0.989 -17.25 -10.305 1 97.88 256 SER B N 1
ATOM 4360 C CA . SER B 1 256 ? -1.199 -17.359 -8.859 1 97.88 256 SER B CA 1
ATOM 4361 C C . SER B 1 256 ? -2 -18.625 -8.523 1 97.88 256 SER B C 1
ATOM 4363 O O . SER B 1 256 ? -2.959 -18.953 -9.219 1 97.88 256 SER B O 1
ATOM 4365 N N . GLY B 1 257 ? -1.659 -19.281 -7.512 1 98.38 257 GLY B N 1
ATOM 4366 C CA . GLY B 1 257 ? -2.143 -20.609 -7.191 1 98.38 257 GLY B CA 1
ATOM 4367 C C . GLY B 1 257 ? -1.078 -21.688 -7.34 1 98.38 257 GLY B C 1
ATOM 4368 O O . GLY B 1 257 ? -1.234 -22.797 -6.832 1 98.38 257 GLY B O 1
ATOM 4369 N N . ALA B 1 258 ? -0.054 -21.297 -8.008 1 98.69 258 ALA B N 1
ATOM 4370 C CA . ALA B 1 258 ? 1.119 -22.156 -8.172 1 98.69 258 ALA B CA 1
ATOM 4371 C C . ALA B 1 258 ? 2.377 -21.469 -7.645 1 98.69 258 ALA B C 1
ATOM 4373 O O . ALA B 1 258 ? 2.5 -20.234 -7.723 1 98.69 258 ALA B O 1
ATOM 4374 N N . PHE B 1 259 ? 3.307 -22.266 -7.129 1 98.69 259 PHE B N 1
ATOM 4375 C CA . PHE B 1 259 ? 4.598 -21.719 -6.719 1 98.69 259 PHE B CA 1
ATOM 4376 C C . PHE B 1 259 ? 5.699 -22.766 -6.883 1 98.69 259 PHE B C 1
ATOM 4378 O O . PHE B 1 259 ? 5.418 -23.953 -7.047 1 98.69 259 PHE B O 1
ATOM 4385 N N . LEU B 1 260 ? 6.879 -22.281 -6.98 1 98.75 260 LEU B N 1
ATOM 4386 C CA . LEU B 1 260 ? 8.07 -23.094 -7.145 1 98.75 260 LEU B CA 1
ATOM 4387 C C . LEU B 1 260 ? 8.812 -23.25 -5.816 1 98.75 260 LEU B C 1
ATOM 4389 O O . LEU B 1 260 ? 8.953 -22.281 -5.062 1 98.75 260 LEU B O 1
ATOM 4393 N N . VAL B 1 261 ? 9.242 -24.453 -5.52 1 98.81 261 VAL B N 1
ATOM 4394 C CA . VAL B 1 261 ? 10.055 -24.766 -4.352 1 98.81 261 VAL B CA 1
ATOM 4395 C C . VAL B 1 261 ? 11.445 -25.219 -4.797 1 98.81 261 VAL B C 1
ATOM 4397 O O . VAL B 1 261 ? 11.594 -26.203 -5.516 1 98.81 261 VAL B O 1
ATOM 4400 N N . ILE B 1 262 ? 12.445 -24.422 -4.461 1 98.81 262 ILE B N 1
ATOM 4401 C CA . ILE B 1 262 ? 13.828 -24.859 -4.598 1 98.81 262 ILE B CA 1
ATOM 4402 C C . ILE B 1 262 ? 14.219 -25.703 -3.387 1 98.81 262 ILE B C 1
ATOM 4404 O O . ILE B 1 262 ? 14.086 -25.266 -2.244 1 98.81 262 ILE B O 1
ATOM 4408 N N . THR B 1 263 ? 14.742 -26.922 -3.629 1 98.81 263 THR B N 1
ATOM 4409 C CA . THR B 1 263 ? 14.914 -27.828 -2.498 1 98.81 263 THR B CA 1
ATOM 4410 C C . THR B 1 263 ? 15.992 -28.859 -2.795 1 98.81 263 THR B C 1
ATOM 4412 O O . THR B 1 263 ? 16.328 -29.109 -3.957 1 98.81 263 THR B O 1
ATOM 4415 N N . ARG B 1 264 ? 16.5 -29.406 -1.746 1 98.56 264 ARG B N 1
ATOM 4416 C CA . ARG B 1 264 ? 17.422 -30.531 -1.796 1 98.56 264 ARG B CA 1
ATOM 4417 C C . ARG B 1 264 ? 16.719 -31.844 -1.47 1 98.56 264 ARG B C 1
ATOM 4419 O O . ARG B 1 264 ? 17.281 -32.938 -1.63 1 98.56 264 ARG B O 1
ATOM 4426 N N . ASN B 1 265 ? 15.461 -31.75 -1.058 1 98.12 265 ASN B N 1
ATOM 4427 C CA . ASN B 1 265 ? 14.625 -32.906 -0.685 1 98.12 265 ASN B CA 1
ATOM 4428 C C . ASN B 1 265 ? 13.312 -32.906 -1.468 1 98.12 265 ASN B C 1
ATOM 4430 O O . ASN B 1 265 ? 12.234 -32.844 -0.879 1 98.12 265 ASN B O 1
ATOM 4434 N N . PRO B 1 266 ? 13.398 -33.094 -2.77 1 98.56 266 PRO B N 1
ATOM 4435 C CA . PRO B 1 266 ? 12.203 -32.969 -3.609 1 98.56 266 PRO B CA 1
ATOM 4436 C C . PRO B 1 266 ? 11.117 -33.969 -3.264 1 98.56 266 PRO B C 1
ATOM 4438 O O . PRO B 1 266 ? 9.922 -33.656 -3.338 1 98.56 266 PRO B O 1
ATOM 4441 N N . GLU B 1 267 ? 11.469 -35.188 -2.871 1 98.44 267 GLU B N 1
ATOM 4442 C CA . GLU B 1 267 ? 10.484 -36.219 -2.539 1 98.44 267 GLU B CA 1
ATOM 4443 C C . GLU B 1 267 ? 9.672 -35.812 -1.304 1 98.44 267 GLU B C 1
ATOM 4445 O O . GLU B 1 267 ? 8.477 -36.094 -1.221 1 98.44 267 GLU B O 1
ATOM 4450 N N . GLU B 1 268 ? 10.375 -35.188 -0.308 1 98.38 268 GLU B N 1
ATOM 4451 C CA . GLU B 1 268 ? 9.672 -34.719 0.884 1 98.38 268 GLU B CA 1
ATOM 4452 C C . GLU B 1 268 ? 8.609 -33.688 0.53 1 98.38 268 GLU B C 1
ATOM 4454 O O . GLU B 1 268 ? 7.512 -33.719 1.088 1 98.38 268 GLU B O 1
ATOM 4459 N N . VAL B 1 269 ? 8.922 -32.844 -0.406 1 98.56 269 VAL B N 1
ATOM 4460 C CA . VAL B 1 269 ? 7.988 -31.781 -0.821 1 98.56 269 VAL B CA 1
ATOM 4461 C C . VAL B 1 269 ? 6.781 -32.406 -1.517 1 98.56 269 VAL B C 1
ATOM 4463 O O . VAL B 1 269 ? 5.637 -32.125 -1.164 1 98.56 269 VAL B O 1
ATOM 4466 N N . VAL B 1 270 ? 7.027 -33.312 -2.469 1 98.44 270 VAL B N 1
ATOM 4467 C CA . VAL B 1 270 ? 5.973 -33.906 -3.275 1 98.44 270 VAL B CA 1
ATOM 4468 C C . VAL B 1 270 ? 5.066 -34.781 -2.389 1 98.44 270 VAL B C 1
ATOM 4470 O O . VAL B 1 270 ? 3.855 -34.844 -2.615 1 98.44 270 VAL B O 1
ATOM 4473 N N . ASN B 1 271 ? 5.598 -35.344 -1.371 1 97.81 271 ASN B N 1
ATOM 4474 C CA . ASN B 1 271 ? 4.828 -36.219 -0.485 1 97.81 271 ASN B CA 1
ATOM 4475 C C . ASN B 1 271 ? 3.957 -35.406 0.47 1 97.81 271 ASN B C 1
ATOM 4477 O O . ASN B 1 271 ? 2.938 -35.906 0.955 1 97.81 271 ASN B O 1
ATOM 4481 N N . LYS B 1 272 ? 4.316 -34.188 0.759 1 97.38 272 LYS B N 1
ATOM 4482 C CA . LYS B 1 272 ? 3.633 -33.375 1.766 1 97.38 272 LYS B CA 1
ATOM 4483 C C . LYS B 1 272 ? 2.412 -32.688 1.174 1 97.38 272 LYS B C 1
ATOM 4485 O O . LYS B 1 272 ? 1.489 -32.312 1.902 1 97.38 272 LYS B O 1
ATOM 4490 N N . VAL B 1 273 ? 2.465 -32.438 -0.127 1 97.38 273 VAL B N 1
ATOM 4491 C CA . VAL B 1 273 ? 1.371 -31.656 -0.713 1 97.38 273 VAL B CA 1
ATOM 4492 C C . VAL B 1 273 ? 0.892 -32.344 -1.994 1 97.38 273 VAL B C 1
ATOM 4494 O O . VAL B 1 273 ? 1.695 -32.906 -2.748 1 97.38 273 VAL B O 1
ATOM 4497 N N . LYS B 1 274 ? -0.435 -32.25 -2.178 1 92.75 274 LYS B N 1
ATOM 4498 C CA . LYS B 1 274 ? -1.018 -32.781 -3.406 1 92.75 274 LYS B CA 1
ATOM 4499 C C . LYS B 1 274 ? -0.758 -31.859 -4.586 1 92.75 274 LYS B C 1
ATOM 4501 O O . LYS B 1 274 ? -0.383 -30.703 -4.395 1 92.75 274 LYS B O 1
ATOM 4506 N N . GLU B 1 275 ? -0.888 -32.312 -5.848 1 94.88 275 GLU B N 1
ATOM 4507 C CA . GLU B 1 275 ? -0.732 -31.547 -7.07 1 94.88 275 GLU B CA 1
ATOM 4508 C C . GLU B 1 275 ? 0.641 -30.875 -7.129 1 94.88 275 GLU B C 1
ATOM 4510 O O . GLU B 1 275 ? 0.74 -29.656 -7.277 1 94.88 275 GLU B O 1
ATOM 4515 N N . SER B 1 276 ? 1.668 -31.562 -6.938 1 98.12 276 SER B N 1
ATOM 4516 C CA . SER B 1 276 ? 3.059 -31.125 -7.023 1 98.12 276 SER B CA 1
ATOM 4517 C C . SER B 1 276 ? 3.885 -32.094 -7.879 1 98.12 276 SER B C 1
ATOM 4519 O O . SER B 1 276 ? 3.518 -33.25 -8.047 1 98.12 276 SER B O 1
ATOM 4521 N N . ASN B 1 277 ? 4.895 -31.594 -8.508 1 98.75 277 ASN B N 1
ATOM 4522 C CA . ASN B 1 277 ? 5.781 -32.406 -9.336 1 98.75 277 ASN B CA 1
ATOM 4523 C C . ASN B 1 277 ? 7.191 -31.828 -9.383 1 98.75 277 ASN B C 1
ATOM 4525 O O . ASN B 1 277 ? 7.363 -30.609 -9.32 1 98.75 277 ASN B O 1
ATOM 4529 N N . ILE B 1 278 ? 8.188 -32.719 -9.461 1 98.88 278 ILE B N 1
ATOM 4530 C CA . ILE B 1 278 ? 9.562 -32.312 -9.742 1 98.88 278 ILE B CA 1
ATOM 4531 C C . ILE B 1 278 ? 9.695 -31.953 -11.227 1 98.88 278 ILE B C 1
ATOM 4533 O O . ILE B 1 278 ? 9.617 -32.844 -12.086 1 98.88 278 ILE B O 1
ATOM 4537 N N . ILE B 1 279 ? 9.984 -30.688 -11.508 1 98.88 279 ILE B N 1
ATOM 4538 C CA . ILE B 1 279 ? 9.867 -30.312 -12.906 1 98.88 279 ILE B CA 1
ATOM 4539 C C . ILE B 1 279 ? 11.258 -30.062 -13.492 1 98.88 279 ILE B C 1
ATOM 4541 O O . ILE B 1 279 ? 11.422 -29.953 -14.711 1 98.88 279 ILE B O 1
ATOM 4545 N N . GLY B 1 280 ? 12.25 -29.938 -12.609 1 98.81 280 GLY B N 1
ATOM 4546 C CA . GLY B 1 280 ? 13.586 -29.688 -13.125 1 98.81 280 GLY B CA 1
ATOM 4547 C C . GLY B 1 280 ? 14.609 -29.438 -12.031 1 98.81 280 GLY B C 1
ATOM 4548 O O . GLY B 1 280 ? 14.43 -29.891 -10.898 1 98.81 280 GLY B O 1
ATOM 4549 N N . ARG B 1 281 ? 15.781 -28.781 -12.508 1 98.75 281 ARG B N 1
ATOM 4550 C CA . ARG B 1 281 ? 16.891 -28.547 -11.586 1 98.75 281 ARG B CA 1
ATOM 4551 C C . ARG B 1 281 ? 17.594 -27.234 -11.906 1 98.75 281 ARG B C 1
ATOM 4553 O O . ARG B 1 281 ? 17.5 -26.719 -13.023 1 98.75 281 ARG B O 1
ATOM 4560 N N . LEU B 1 282 ? 18.219 -26.719 -10.875 1 98.81 282 LEU B N 1
ATOM 4561 C CA . LEU B 1 282 ? 19.172 -25.641 -11.047 1 98.81 282 LEU B CA 1
ATOM 4562 C C . LEU B 1 282 ? 20.594 -26.188 -11.227 1 98.81 282 LEU B C 1
ATOM 4564 O O . LEU B 1 282 ? 21.031 -27.031 -10.445 1 98.81 282 LEU B O 1
ATOM 4568 N N . ILE B 1 283 ? 21.297 -25.688 -12.242 1 98.75 283 ILE B N 1
ATOM 4569 C CA . ILE B 1 283 ? 22.656 -26.156 -12.484 1 98.75 283 ILE B CA 1
ATOM 4570 C C . ILE B 1 283 ? 23.578 -24.953 -12.742 1 98.75 283 ILE B C 1
ATOM 4572 O O . ILE B 1 283 ? 23.094 -23.844 -13.008 1 98.75 283 ILE B O 1
ATOM 4576 N N . LYS B 1 284 ? 24.844 -25.234 -12.664 1 98.19 284 LYS B N 1
ATOM 4577 C CA . LYS B 1 284 ? 25.812 -24.188 -12.977 1 98.19 284 LYS B CA 1
ATOM 4578 C C . LYS B 1 284 ? 25.688 -23.734 -14.43 1 98.19 284 LYS B C 1
ATOM 4580 O O . LYS B 1 284 ? 25.484 -24.547 -15.328 1 98.19 284 LYS B O 1
ATOM 4585 N N . GLY B 1 285 ? 25.766 -22.453 -14.641 1 97.5 285 GLY B N 1
ATOM 4586 C CA . GLY B 1 285 ? 25.656 -21.844 -15.961 1 97.5 285 GLY B CA 1
ATOM 4587 C C . GLY B 1 285 ? 25.141 -20.422 -15.93 1 97.5 285 GLY B C 1
ATOM 4588 O O . GLY B 1 285 ? 24.875 -19.875 -14.852 1 97.5 285 GLY B O 1
ATOM 4589 N N . GLU B 1 286 ? 25.031 -19.875 -17.141 1 97.38 286 GLU B N 1
ATOM 4590 C CA . GLU B 1 286 ? 24.453 -18.531 -17.219 1 97.38 286 GLU B CA 1
ATOM 4591 C C . GLU B 1 286 ? 23 -18.531 -16.75 1 97.38 286 GLU B C 1
ATOM 4593 O O . GLU B 1 286 ? 22.219 -19.406 -17.125 1 97.38 286 GLU B O 1
ATOM 4598 N N . PRO B 1 287 ? 22.672 -17.609 -15.914 1 97.25 287 PRO B N 1
ATOM 4599 C CA . PRO B 1 287 ? 21.297 -17.547 -15.453 1 97.25 287 PRO B CA 1
ATOM 4600 C C . PRO B 1 287 ? 20.297 -17.438 -16.609 1 97.25 287 PRO B C 1
ATOM 4602 O O . PRO B 1 287 ? 20.25 -16.422 -17.312 1 97.25 287 PRO B O 1
ATOM 4605 N N . SER B 1 288 ? 19.531 -18.469 -16.812 1 98.19 288 SER B N 1
ATOM 4606 C CA . SER B 1 288 ? 18.562 -18.594 -17.891 1 98.19 288 SER B CA 1
ATOM 4607 C C . SER B 1 288 ? 17.641 -19.797 -17.672 1 98.19 288 SER B C 1
ATOM 4609 O O . SER B 1 288 ? 17.844 -20.578 -16.734 1 98.19 288 SER B O 1
ATOM 4611 N N . LEU B 1 289 ? 16.641 -19.859 -18.438 1 98.69 289 LEU B N 1
ATOM 4612 C CA . LEU B 1 289 ? 15.727 -21 -18.453 1 98.69 289 LEU B CA 1
ATOM 4613 C C . LEU B 1 289 ? 15.953 -21.859 -19.688 1 98.69 289 LEU B C 1
ATOM 4615 O O . LEU B 1 289 ? 15.859 -21.375 -20.812 1 98.69 289 LEU B O 1
ATOM 4619 N N . HIS B 1 290 ? 16.328 -23.062 -19.484 1 98.75 290 HIS B N 1
ATOM 4620 C CA . HIS B 1 290 ? 16.375 -24.047 -20.562 1 98.75 290 HIS B CA 1
ATOM 4621 C C . HIS B 1 290 ? 15.164 -24.969 -20.516 1 98.75 290 HIS B C 1
ATOM 4623 O O . HIS B 1 290 ? 15.008 -25.75 -19.578 1 98.75 290 HIS B O 1
ATOM 4629 N N . LEU B 1 291 ? 14.359 -24.891 -21.484 1 98.38 291 LEU B N 1
ATOM 4630 C CA . LEU B 1 291 ? 13.242 -25.828 -21.656 1 98.38 291 LEU B CA 1
ATOM 4631 C C . LEU B 1 291 ? 13.633 -26.984 -22.562 1 98.38 291 LEU B C 1
ATOM 4633 O O . LEU B 1 291 ? 13.906 -26.781 -23.75 1 98.38 291 LEU B O 1
ATOM 4637 N N . GLU B 1 292 ? 13.594 -28.156 -22 1 98.31 292 GLU B N 1
ATOM 4638 C CA . GLU B 1 292 ? 14 -29.344 -22.75 1 98.31 292 GLU B CA 1
ATOM 4639 C C . GLU B 1 292 ? 13.148 -29.516 -24 1 98.31 292 GLU B C 1
ATOM 4641 O O . GLU B 1 292 ? 11.914 -29.5 -23.938 1 98.31 292 GLU B O 1
ATOM 4646 N N . GLY B 1 293 ? 13.844 -29.672 -25.125 1 97.38 293 GLY B N 1
ATOM 4647 C CA . GLY B 1 293 ? 13.164 -29.891 -26.391 1 97.38 293 GLY B CA 1
ATOM 4648 C C . GLY B 1 293 ? 12.688 -28.594 -27.031 1 97.38 293 GLY B C 1
ATOM 4649 O O . GLY B 1 293 ? 12.086 -28.609 -28.109 1 97.38 293 GLY B O 1
ATOM 4650 N N . VAL B 1 294 ? 12.891 -27.469 -26.422 1 96.5 294 VAL B N 1
ATOM 4651 C CA . VAL B 1 294 ? 12.406 -26.203 -26.953 1 96.5 294 VAL B CA 1
ATOM 4652 C C . VAL B 1 294 ? 13.578 -25.234 -27.109 1 96.5 294 VAL B C 1
ATOM 4654 O O . VAL B 1 294 ? 13.906 -24.844 -28.234 1 96.5 294 VAL B O 1
ATOM 4657 N N . GLY B 1 295 ? 14.273 -24.844 -25.984 1 97.19 295 GLY B N 1
ATOM 4658 C CA . GLY B 1 295 ? 15.398 -23.938 -26.109 1 97.19 295 GLY B CA 1
ATOM 4659 C C . GLY B 1 295 ? 15.672 -23.141 -24.844 1 97.19 295 GLY B C 1
ATOM 4660 O O . GLY B 1 295 ? 15.172 -23.484 -23.766 1 97.19 295 GLY B O 1
ATOM 4661 N N . ASP B 1 296 ? 16.609 -22.141 -25.047 1 97.75 296 ASP B N 1
ATOM 4662 C CA . ASP B 1 296 ? 17.016 -21.281 -23.922 1 97.75 296 ASP B CA 1
ATOM 4663 C C . ASP B 1 296 ? 16.312 -19.938 -23.969 1 97.75 296 ASP B C 1
ATOM 4665 O O . ASP B 1 296 ? 16.094 -19.375 -25.047 1 97.75 296 ASP B O 1
ATOM 4669 N N . PHE B 1 297 ? 15.898 -19.5 -22.828 1 97.88 297 PHE B N 1
ATOM 4670 C CA . PHE B 1 297 ? 15.227 -18.203 -22.703 1 97.88 297 PHE B CA 1
ATOM 4671 C C . PHE B 1 297 ? 15.922 -17.344 -21.656 1 97.88 297 PHE B C 1
ATOM 4673 O O . PHE B 1 297 ? 16.234 -17.812 -20.562 1 97.88 297 PHE B O 1
ATOM 4680 N N . ASN B 1 298 ? 16.188 -16.062 -21.969 1 95.62 298 ASN B N 1
ATOM 4681 C CA . ASN B 1 298 ? 16.844 -15.141 -21.047 1 95.62 298 ASN B CA 1
ATOM 4682 C C . ASN B 1 298 ? 16.078 -13.82 -20.938 1 95.62 298 ASN B C 1
ATOM 4684 O O . ASN B 1 298 ? 16.453 -12.945 -20.156 1 95.62 298 ASN B O 1
ATOM 4688 N N . GLU B 1 299 ? 15.047 -13.719 -21.672 1 94.44 299 GLU B N 1
ATOM 4689 C CA . GLU B 1 299 ? 14.227 -12.516 -21.641 1 94.44 299 GLU B CA 1
ATOM 4690 C C . GLU B 1 299 ? 12.883 -12.773 -20.969 1 94.44 299 GLU B C 1
ATOM 4692 O O . GLU B 1 299 ? 12.422 -13.914 -20.922 1 94.44 299 GLU B O 1
ATOM 4697 N N . ASP B 1 300 ? 12.32 -11.719 -20.469 1 93.25 300 ASP B N 1
ATOM 4698 C CA . ASP B 1 300 ? 11.039 -11.836 -19.781 1 93.25 300 ASP B CA 1
ATOM 4699 C C . ASP B 1 300 ? 9.938 -12.297 -20.734 1 93.25 300 ASP B C 1
ATOM 4701 O O . ASP B 1 300 ? 9.984 -12 -21.922 1 93.25 300 ASP B O 1
ATOM 4705 N N . PHE B 1 301 ? 9.008 -12.969 -20.188 1 94.38 301 PHE B N 1
ATOM 4706 C CA . PHE B 1 301 ? 7.883 -13.469 -20.969 1 94.38 301 PHE B CA 1
ATOM 4707 C C . PHE B 1 301 ? 6.715 -12.492 -20.938 1 94.38 301 PHE B C 1
ATOM 4709 O O . PHE B 1 301 ? 6.422 -11.906 -19.891 1 94.38 301 PHE B O 1
ATOM 4716 N N . GLU B 1 302 ? 6.102 -12.367 -22.031 1 91 302 GLU B N 1
ATOM 4717 C CA . GLU B 1 302 ? 4.891 -11.555 -22.094 1 91 302 GLU B CA 1
ATOM 4718 C C . GLU B 1 302 ? 3.715 -12.266 -21.438 1 91 302 GLU B C 1
ATOM 4720 O O . GLU B 1 302 ? 3.537 -13.477 -21.609 1 91 302 GLU B O 1
ATOM 4725 N N . GLU B 1 303 ? 2.932 -11.516 -20.75 1 92.62 303 GLU B N 1
ATOM 4726 C CA . GLU B 1 303 ? 1.743 -12.055 -20.094 1 92.62 303 GLU B CA 1
ATOM 4727 C C . GLU B 1 303 ? 0.625 -12.305 -21.109 1 92.62 303 GLU B C 1
ATOM 4729 O O . GLU B 1 303 ? 0.143 -11.367 -21.75 1 92.62 303 GLU B O 1
ATOM 4734 N N . GLU B 1 304 ? 0.13 -13.461 -21.125 1 93.38 304 GLU B N 1
ATOM 4735 C CA . GLU B 1 304 ? -0.881 -13.859 -22.109 1 93.38 304 GLU B CA 1
ATOM 4736 C C . GLU B 1 304 ? -2.201 -13.141 -21.859 1 93.38 304 GLU B C 1
ATOM 4738 O O . GLU B 1 304 ? -2.916 -12.797 -22.797 1 93.38 304 GLU B O 1
ATOM 4743 N N . LEU B 1 305 ? -2.551 -13.008 -20.609 1 91.19 305 LEU B N 1
ATOM 4744 C CA . LEU B 1 305 ? -3.814 -12.352 -20.297 1 91.19 305 LEU B CA 1
ATOM 4745 C C . LEU B 1 305 ? -3.836 -10.922 -20.828 1 91.19 305 LEU B C 1
ATOM 4747 O O . LEU B 1 305 ? -4.848 -10.477 -21.375 1 91.19 305 LEU B O 1
ATOM 4751 N N . VAL B 1 306 ? -2.773 -10.227 -20.609 1 85.88 306 VAL B N 1
ATOM 4752 C CA . VAL B 1 306 ? -2.654 -8.852 -21.078 1 85.88 306 VAL B CA 1
ATOM 4753 C C . VAL B 1 306 ? -2.73 -8.828 -22.609 1 85.88 306 VAL B C 1
ATOM 4755 O O . VAL B 1 306 ? -3.41 -7.977 -23.188 1 85.88 306 VAL B O 1
ATOM 4758 N N . ARG B 1 307 ? -2.072 -9.711 -23.219 1 86.69 307 ARG B N 1
ATOM 4759 C CA . ARG B 1 307 ? -2.088 -9.82 -24.672 1 86.69 307 ARG B CA 1
ATOM 4760 C C . ARG B 1 307 ? -3.504 -10.055 -25.188 1 86.69 307 ARG B C 1
ATOM 4762 O O . ARG B 1 307 ? -3.949 -9.375 -26.125 1 86.69 307 ARG B O 1
ATOM 4769 N N . PHE B 1 308 ? -4.203 -10.859 -24.594 1 89.31 308 PHE B N 1
ATOM 4770 C CA . PHE B 1 308 ? -5.555 -11.227 -25.016 1 89.31 308 PHE B CA 1
ATOM 4771 C C . PHE B 1 308 ? -6.516 -10.055 -24.797 1 89.31 308 PHE B C 1
ATOM 4773 O O . PHE B 1 308 ? -7.285 -9.711 -25.703 1 89.31 308 PHE B O 1
ATOM 4780 N N . GLU B 1 309 ? -6.43 -9.492 -23.594 1 83.44 309 GLU B N 1
ATOM 4781 C CA . GLU B 1 309 ? -7.336 -8.398 -23.281 1 83.44 309 GLU B CA 1
ATOM 4782 C C . GLU B 1 309 ? -7.105 -7.199 -24.188 1 83.44 309 GLU B C 1
ATOM 4784 O O . GLU B 1 309 ? -8.047 -6.48 -24.531 1 83.44 309 GLU B O 1
ATOM 4789 N N . SER B 1 310 ? -5.863 -6.926 -24.5 1 79.44 310 SER B N 1
ATOM 4790 C CA . SER B 1 310 ? -5.539 -5.84 -25.422 1 79.44 310 SER B CA 1
ATOM 4791 C C . SER B 1 310 ? -6.125 -6.094 -26.797 1 79.44 310 SER B C 1
ATOM 4793 O O . SER B 1 310 ? -6.59 -5.164 -27.469 1 79.44 310 SER B O 1
ATOM 4795 N N . SER B 1 311 ? -6.121 -7.305 -27.234 1 78.06 311 SER B N 1
ATOM 4796 C CA . SER B 1 311 ? -6.652 -7.684 -28.531 1 78.06 311 SER B CA 1
ATOM 4797 C C . SER B 1 311 ? -8.172 -7.691 -28.531 1 78.06 311 SER B C 1
ATOM 4799 O O . SER B 1 311 ? -8.805 -7.203 -29.469 1 78.06 311 SER B O 1
ATOM 4801 N N . TYR B 1 312 ? -8.727 -8.211 -27.531 1 76.81 312 TYR B N 1
ATOM 4802 C CA . TYR B 1 312 ? -10.172 -8.336 -27.406 1 76.81 312 TYR B CA 1
ATOM 4803 C C . TYR B 1 312 ? -10.844 -6.973 -27.328 1 76.81 312 TYR B C 1
ATOM 4805 O O . TYR B 1 312 ? -11.914 -6.766 -27.906 1 76.81 312 TYR B O 1
ATOM 4813 N N . ASN B 1 313 ? -10.211 -6.078 -26.578 1 68.69 313 ASN B N 1
ATOM 4814 C CA . ASN B 1 313 ? -10.773 -4.746 -26.406 1 68.69 313 ASN B CA 1
ATOM 4815 C C . ASN B 1 313 ? -10.398 -3.818 -27.547 1 68.69 313 ASN B C 1
ATOM 4817 O O . ASN B 1 313 ? -10.719 -2.627 -27.531 1 68.69 313 ASN B O 1
ATOM 4821 N N . GLY B 1 314 ? -9.859 -4.379 -28.594 1 60.69 314 GLY B N 1
ATOM 4822 C CA . GLY B 1 314 ? -9.516 -3.611 -29.781 1 60.69 314 GLY B CA 1
ATOM 4823 C C . GLY B 1 314 ? -8.328 -2.689 -29.578 1 60.69 314 GLY B C 1
ATOM 4824 O O . GLY B 1 314 ? -8.211 -1.663 -30.25 1 60.69 314 GLY B O 1
ATOM 4825 N N . ARG B 1 315 ? -7.613 -2.941 -28.625 1 52.28 315 ARG B N 1
ATOM 4826 C CA . ARG B 1 315 ? -6.5 -2.043 -28.328 1 52.28 315 ARG B CA 1
ATOM 4827 C C . ARG B 1 315 ? -5.234 -2.486 -29.062 1 52.28 315 ARG B C 1
ATOM 4829 O O . ARG B 1 315 ? -4.238 -1.761 -29.078 1 52.28 315 ARG B O 1
ATOM 4836 N N . ARG B 1 316 ? -5.168 -3.748 -29.734 1 42.56 316 ARG B N 1
ATOM 4837 C CA . ARG B 1 316 ? -4.105 -4.164 -30.641 1 42.56 316 ARG B CA 1
ATOM 4838 C C . ARG B 1 316 ? -4.625 -4.297 -32.062 1 42.56 316 ARG B C 1
ATOM 4840 O O . ARG B 1 316 ? -5.766 -4.711 -32.281 1 42.56 316 ARG B O 1
#

Organism: Acidianus infernus (NCBI:txid12915)

Nearest PDB structures (foldseek):
  3c9t-assembly1_B  TM=8.372E-01  e=1.785E-18  Aquifex aeolicus
  1vqv-assembly1_A  TM=8.136E-01  e=7.106E-19  Aquifex aeolicus
  6xep-assembly1_A-2  TM=7.900E-01  e=1.372E-18  Stenotrophomonas maltophilia K279a
  3mcq-assembly1_A-2  TM=7.973E-01  e=6.654E-18  Methylobacillus flagellatus KT
  7du3-assembly1_A  TM=7.623E-01  e=2.036E-18  Pseudomonas aeruginosa